Protein AF-A0A851GAT1-F1 (afdb_monomer_lite)

Foldseek 3Di:
DLVCVVVPDPNDDDDPVRSVVVVVVCVVPVPPPVDPAALCPQDPVGHQLAHPVLQVLLCVLQVDNQVDCVVPPHQADLVCLLPRNSLVPGDDPSSVSNSVRSPSRSVSPVVADTPPDPPHDGARPVVLVVVVVVVVVVVVVVVVVVCVVDVDDDDDAQFDFDKAWHDWDPQAFFKIKTKMFRQTGRPQFWKWKKKAKDLDDPPPDRVSGPDMDTPGTHGGTMDIDIDGGHHGFGKMKMWMKIADPSGIDIHPDIDIDHHHHPDPPVPQQAGQVVCCVQPVGNVGFGQQPQQCPLPHHPVQCRLQVFRSNDSVRDWDWDDWADPDQFKIKTKIAHDAQKFKWKWKDQPVPDIDTQDGGHHTDPRMDMDMGGGHNPTDMDMDIGIGRNND

Structure (mmCIF, N/CA/C/O backbone):
data_AF-A0A851GAT1-F1
#
_entry.id   AF-A0A851GAT1-F1
#
loop_
_atom_site.group_PDB
_atom_site.id
_atom_site.type_symbol
_atom_site.label_atom_id
_atom_site.label_alt_id
_atom_site.label_comp_id
_atom_site.label_asym_id
_atom_site.label_entity_id
_atom_site.label_seq_id
_atom_site.pdbx_PDB_ins_code
_atom_site.Cartn_x
_atom_site.Cartn_y
_atom_site.Cartn_z
_atom_site.occupancy
_atom_site.B_iso_or_equiv
_atom_site.auth_seq_id
_atom_site.auth_comp_id
_atom_site.auth_asym_id
_atom_site.auth_atom_id
_atom_site.pdbx_PDB_model_num
ATOM 1 N N . MET A 1 1 ? 20.318 -35.990 4.570 1.00 67.19 1 MET A N 1
ATOM 2 C CA . MET A 1 1 ? 20.161 -37.333 3.959 1.00 67.19 1 MET A CA 1
ATOM 3 C C . MET A 1 1 ? 21.455 -37.815 3.309 1.00 67.19 1 MET A C 1
ATOM 5 O O . MET A 1 1 ? 22.002 -38.796 3.788 1.00 67.19 1 MET A O 1
ATOM 9 N N . ILE A 1 2 ? 21.975 -37.143 2.272 1.00 73.12 2 ILE A N 1
ATOM 10 C CA . ILE A 1 2 ? 23.210 -37.570 1.581 1.00 73.12 2 ILE A CA 1
ATOM 11 C C . ILE A 1 2 ? 24.423 -37.645 2.524 1.00 73.12 2 ILE A C 1
ATOM 13 O O . ILE A 1 2 ? 25.146 -38.639 2.511 1.00 73.12 2 ILE A O 1
ATOM 17 N N . GLU A 1 3 ? 24.606 -36.652 3.398 1.00 74.25 3 GLU A N 1
ATOM 18 C CA . GLU A 1 3 ? 25.649 -36.695 4.436 1.00 74.25 3 GLU A CA 1
ATOM 19 C C . GLU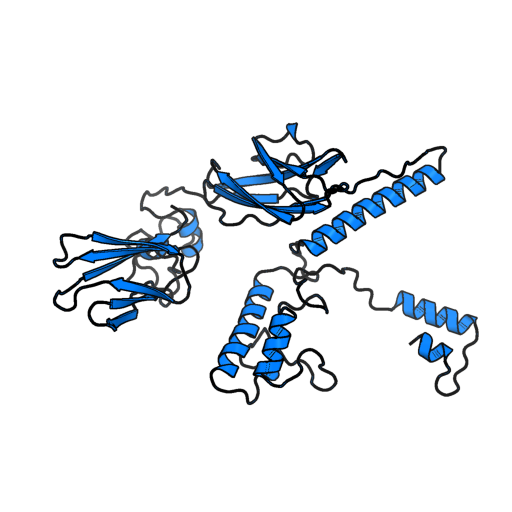 A 1 3 ? 25.485 -37.885 5.389 1.00 74.25 3 GLU A C 1
ATOM 21 O O . GLU A 1 3 ? 26.458 -38.573 5.673 1.00 74.25 3 GLU A O 1
ATOM 26 N N . THR A 1 4 ? 24.253 -38.187 5.807 1.00 76.12 4 THR A N 1
ATOM 27 C CA . THR A 1 4 ? 23.926 -39.314 6.698 1.00 76.12 4 THR A CA 1
ATOM 28 C C . THR A 1 4 ? 24.268 -40.672 6.076 1.00 76.12 4 THR A C 1
ATOM 30 O O . THR A 1 4 ? 24.696 -41.593 6.764 1.00 76.12 4 THR A O 1
ATOM 33 N N . ILE A 1 5 ? 24.095 -40.802 4.760 1.00 76.31 5 ILE A N 1
ATOM 34 C CA . ILE A 1 5 ? 24.438 -42.019 4.014 1.00 76.31 5 ILE A CA 1
ATOM 35 C C . ILE A 1 5 ? 25.959 -42.135 3.860 1.00 76.31 5 ILE A C 1
ATOM 37 O O . ILE A 1 5 ? 26.510 -43.219 4.043 1.00 76.31 5 ILE A O 1
ATOM 41 N N . ARG A 1 6 ? 26.655 -41.018 3.600 1.00 79.00 6 ARG A N 1
ATOM 42 C CA . ARG A 1 6 ? 28.127 -40.971 3.544 1.00 79.00 6 ARG A CA 1
ATOM 43 C C . ARG A 1 6 ? 28.783 -41.263 4.893 1.00 79.00 6 ARG A C 1
ATOM 45 O O . ARG A 1 6 ? 29.840 -41.884 4.917 1.00 79.00 6 ARG A O 1
ATOM 52 N N . SER A 1 7 ? 28.159 -40.863 6.001 1.00 82.25 7 SER A N 1
ATOM 53 C CA . SER A 1 7 ? 28.640 -41.160 7.357 1.00 82.25 7 SER A CA 1
ATOM 54 C C . SER A 1 7 ? 28.378 -42.604 7.807 1.00 82.25 7 SER A C 1
ATOM 56 O O . SER A 1 7 ? 28.789 -42.976 8.903 1.00 82.25 7 SER A O 1
ATOM 58 N N . GLY A 1 8 ? 27.707 -43.415 6.981 1.00 79.69 8 GLY A N 1
ATOM 59 C CA . GLY A 1 8 ? 27.269 -44.765 7.320 1.00 79.69 8 GLY A CA 1
ATOM 60 C C . GLY A 1 8 ? 25.953 -44.761 8.102 1.00 79.69 8 GLY A C 1
ATOM 61 O O . GLY A 1 8 ? 25.810 -44.084 9.118 1.00 79.69 8 GLY A O 1
ATOM 62 N N . HIS A 1 9 ? 24.975 -45.540 7.634 1.00 77.69 9 HIS A N 1
ATOM 63 C CA . HIS A 1 9 ? 23.645 -45.621 8.241 1.00 77.69 9 HIS A CA 1
ATOM 64 C C . HIS A 1 9 ? 23.186 -47.083 8.328 1.00 77.69 9 HIS A C 1
ATOM 66 O O . HIS A 1 9 ? 23.052 -47.755 7.310 1.00 77.69 9 HIS A O 1
ATOM 72 N N . HIS A 1 10 ? 22.993 -47.593 9.552 1.00 80.75 10 HIS A N 1
ATOM 73 C CA . HIS A 1 10 ? 22.506 -48.954 9.848 1.00 80.75 10 HIS A CA 1
ATOM 74 C C . HIS A 1 10 ? 23.193 -50.102 9.078 1.00 80.75 10 HIS A C 1
ATOM 76 O O . HIS A 1 10 ? 22.552 -51.077 8.701 1.00 80.75 10 HIS A O 1
ATOM 82 N N . GLY A 1 11 ? 24.506 -50.003 8.846 1.00 79.81 11 GLY A N 1
ATOM 83 C CA . GLY A 1 11 ? 25.272 -51.051 8.158 1.00 79.81 11 GLY A CA 1
ATOM 84 C C . GLY A 1 11 ? 24.986 -51.170 6.656 1.00 79.81 11 GLY A C 1
ATOM 85 O O . GLY A 1 11 ? 25.459 -52.110 6.023 1.00 79.81 11 GLY A O 1
ATOM 86 N N . VAL A 1 12 ? 24.243 -50.225 6.075 1.00 76.31 12 VAL A N 1
ATOM 87 C CA . VAL A 1 12 ? 24.024 -50.143 4.630 1.00 76.31 12 VAL A CA 1
ATOM 88 C C . VAL A 1 12 ? 25.250 -49.503 3.980 1.00 76.31 12 VAL A C 1
ATOM 90 O O . VAL A 1 12 ? 25.659 -48.403 4.352 1.00 76.31 12 VAL A O 1
ATOM 93 N N . SER A 1 13 ? 25.829 -50.191 2.997 1.00 79.06 13 SER A N 1
ATOM 94 C CA . SER A 1 13 ? 26.918 -49.690 2.157 1.00 79.06 13 SER A CA 1
ATOM 95 C C . SER A 1 13 ? 26.453 -49.702 0.705 1.00 79.06 13 SER A C 1
ATOM 97 O O . SER A 1 13 ? 26.044 -50.744 0.195 1.00 79.06 13 SER A O 1
ATOM 99 N N . LEU A 1 14 ? 26.460 -48.536 0.061 1.00 82.12 14 LEU A N 1
ATOM 100 C CA . LEU A 1 14 ? 26.075 -48.393 -1.341 1.00 82.12 14 LEU A CA 1
ATOM 101 C C . LEU A 1 14 ? 27.319 -48.468 -2.225 1.00 82.12 14 LEU A C 1
ATOM 103 O O . LEU A 1 14 ? 28.355 -47.883 -1.901 1.00 82.12 14 LEU A O 1
ATOM 107 N N . SER A 1 15 ? 27.205 -49.151 -3.364 1.00 87.06 15 SER A N 1
ATOM 108 C CA . SER A 1 15 ? 28.202 -49.036 -4.428 1.00 87.06 15 SER A CA 1
ATOM 109 C C . SER A 1 15 ? 28.212 -47.606 -4.989 1.00 87.06 15 SER A C 1
ATOM 111 O O . SER A 1 15 ? 27.215 -46.888 -4.876 1.00 87.06 15 SER A O 1
ATOM 113 N N . GLY A 1 16 ? 29.309 -47.184 -5.631 1.00 84.62 16 GLY A N 1
ATOM 114 C CA . GLY A 1 16 ? 29.390 -45.850 -6.248 1.00 84.62 16 GLY A CA 1
ATOM 115 C C . GLY A 1 16 ? 28.238 -45.575 -7.223 1.00 84.62 16 GLY A C 1
ATOM 116 O O . GLY A 1 16 ? 27.625 -44.514 -7.166 1.00 84.62 16 GLY A O 1
ATOM 117 N N . SER A 1 17 ? 27.857 -46.572 -8.029 1.00 88.62 17 SER A N 1
ATOM 118 C CA . SER A 1 17 ? 26.732 -46.462 -8.964 1.00 88.62 17 SER A CA 1
ATOM 119 C C . SER A 1 17 ? 25.364 -46.389 -8.285 1.00 88.62 17 SER A C 1
ATOM 121 O O . SER A 1 17 ? 24.468 -45.719 -8.789 1.00 88.62 17 SER A O 1
ATOM 123 N N . ASP A 1 18 ? 25.168 -47.072 -7.154 1.00 87.06 18 ASP A N 1
ATOM 124 C CA . ASP A 1 18 ? 23.885 -47.018 -6.438 1.00 87.06 18 ASP A CA 1
ATOM 125 C C . ASP A 1 18 ? 23.735 -45.707 -5.673 1.00 87.06 18 ASP A C 1
ATOM 127 O O . ASP A 1 18 ? 22.636 -45.163 -5.582 1.00 87.06 18 ASP A O 1
ATOM 131 N N . PHE A 1 19 ? 24.850 -45.164 -5.183 1.00 85.69 19 PHE A N 1
ATOM 132 C CA . PHE A 1 19 ? 24.885 -43.829 -4.610 1.00 85.69 19 PHE A CA 1
ATOM 133 C C . PHE A 1 19 ? 24.569 -42.760 -5.662 1.00 85.69 19 PHE A C 1
ATOM 135 O O . PHE A 1 19 ? 23.744 -41.891 -5.394 1.00 85.69 19 PHE A O 1
ATOM 142 N N . GLU A 1 20 ? 25.158 -42.839 -6.860 1.00 86.38 20 GLU A N 1
ATOM 143 C CA . GLU A 1 20 ? 24.827 -41.927 -7.964 1.00 86.38 20 GLU A CA 1
ATOM 144 C C . GLU A 1 20 ? 23.354 -42.030 -8.361 1.00 86.38 20 GLU A C 1
ATOM 146 O O . GLU A 1 20 ? 22.682 -41.010 -8.450 1.00 86.38 20 GLU A O 1
ATOM 151 N N . ARG A 1 21 ? 22.807 -43.245 -8.500 1.00 87.00 21 ARG A N 1
ATOM 152 C CA . ARG A 1 21 ? 21.373 -43.436 -8.775 1.00 87.00 21 ARG A CA 1
ATOM 153 C C . ARG A 1 21 ? 20.487 -42.825 -7.701 1.00 87.00 21 ARG A C 1
ATOM 155 O O . ARG A 1 21 ? 19.480 -42.210 -8.036 1.00 87.00 21 ARG A O 1
ATOM 162 N N . LEU A 1 22 ? 20.840 -42.995 -6.429 1.00 83.62 22 LEU A N 1
ATOM 163 C CA . LEU A 1 22 ? 20.090 -42.409 -5.325 1.00 83.62 22 LEU A CA 1
ATOM 164 C C . LEU A 1 22 ? 20.186 -40.881 -5.341 1.00 83.62 22 LEU A C 1
ATOM 166 O O . LEU A 1 22 ? 19.170 -40.222 -5.161 1.00 83.62 22 LEU A O 1
ATOM 170 N N . ALA A 1 23 ? 21.374 -40.323 -5.580 1.00 80.25 23 ALA A N 1
ATOM 171 C CA . ALA A 1 23 ? 21.573 -38.883 -5.697 1.00 80.25 23 ALA A CA 1
ATOM 172 C C . ALA A 1 23 ? 20.762 -38.308 -6.866 1.00 80.25 23 ALA A C 1
ATOM 174 O O . ALA A 1 23 ? 20.000 -37.374 -6.663 1.00 80.25 23 ALA A O 1
ATOM 175 N N . THR A 1 24 ? 20.816 -38.931 -8.045 1.00 83.06 24 THR A N 1
ATOM 176 C CA . THR A 1 24 ? 20.007 -38.536 -9.206 1.00 83.06 24 THR A CA 1
ATOM 177 C C . THR A 1 24 ? 18.513 -38.674 -8.935 1.00 83.06 24 THR A C 1
ATOM 179 O O . THR A 1 24 ? 17.737 -37.806 -9.316 1.00 83.06 24 THR A O 1
ATOM 182 N N . TRP A 1 25 ? 18.083 -39.746 -8.267 1.00 83.81 25 TRP A N 1
ATOM 183 C CA . TRP A 1 25 ? 16.684 -39.909 -7.883 1.00 83.81 25 TRP A CA 1
ATOM 184 C C . TRP A 1 25 ? 16.245 -38.807 -6.915 1.00 83.81 25 TRP A C 1
ATOM 186 O O . TRP A 1 25 ? 15.166 -38.251 -7.097 1.00 83.81 25 TRP A O 1
ATOM 196 N N . VAL A 1 26 ? 17.083 -38.451 -5.936 1.00 79.38 26 VAL A N 1
ATOM 197 C CA . VAL A 1 26 ? 16.832 -37.323 -5.032 1.00 79.38 26 VAL A CA 1
ATOM 198 C C . VAL A 1 26 ? 16.795 -36.011 -5.808 1.00 79.38 26 VAL A C 1
ATOM 200 O O . VAL A 1 26 ? 15.853 -35.268 -5.611 1.00 79.38 26 VAL A O 1
ATOM 203 N N . ASP A 1 27 ? 17.721 -35.733 -6.721 1.00 75.06 27 ASP A N 1
ATOM 204 C CA . ASP A 1 27 ? 17.716 -34.488 -7.503 1.00 75.06 27 ASP A CA 1
ATOM 205 C C . ASP A 1 27 ? 16.472 -34.367 -8.397 1.00 75.06 27 ASP A C 1
ATOM 207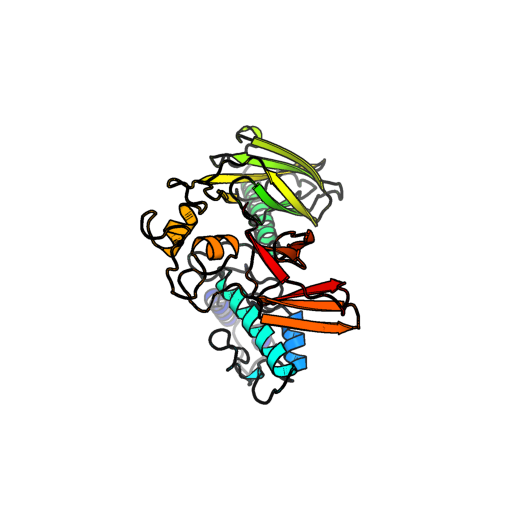 O O . ASP A 1 27 ? 15.905 -33.286 -8.535 1.00 75.06 27 ASP A O 1
ATOM 211 N N . LEU A 1 28 ? 16.012 -35.483 -8.973 1.00 77.62 28 LEU A N 1
ATOM 212 C CA . LEU A 1 28 ? 14.815 -35.526 -9.818 1.00 77.62 28 LEU A CA 1
ATOM 213 C C . LEU A 1 28 ? 13.503 -35.435 -9.029 1.00 77.62 28 LEU A C 1
ATOM 215 O O . LEU A 1 28 ? 12.503 -34.983 -9.579 1.00 77.62 28 LEU A O 1
ATOM 219 N N . ASN A 1 29 ? 13.482 -35.914 -7.783 1.00 74.50 29 ASN A N 1
ATOM 220 C CA . ASN A 1 29 ? 12.260 -36.025 -6.975 1.00 74.50 29 ASN A CA 1
ATOM 221 C C . ASN A 1 29 ? 12.253 -35.103 -5.752 1.00 74.50 29 ASN A C 1
ATOM 223 O O . ASN A 1 29 ? 11.256 -35.060 -5.028 1.00 74.50 29 ASN A O 1
ATOM 227 N N . ALA A 1 30 ? 13.340 -34.377 -5.492 1.00 65.44 30 ALA A N 1
ATOM 228 C CA . ALA A 1 30 ? 13.366 -33.338 -4.484 1.00 65.44 30 ALA A CA 1
ATOM 229 C C . ALA A 1 30 ? 12.256 -32.343 -4.839 1.00 65.44 30 ALA A C 1
ATOM 231 O O . ALA A 1 30 ? 12.191 -31.909 -5.992 1.00 65.44 30 ALA A O 1
ATOM 232 N N . PRO A 1 31 ? 11.376 -31.985 -3.887 1.00 54.94 31 PRO A N 1
ATOM 233 C CA . PRO A 1 31 ? 10.377 -30.956 -4.113 1.00 54.94 31 PRO A CA 1
ATOM 234 C C . PRO A 1 31 ? 11.097 -29.659 -4.488 1.00 54.94 31 PRO A C 1
ATOM 236 O O . PRO A 1 31 ? 11.647 -28.959 -3.638 1.00 54.94 31 PRO A O 1
ATOM 239 N N . TYR A 1 32 ? 11.151 -29.371 -5.784 1.00 48.81 32 TYR A N 1
ATOM 240 C CA . TYR A 1 32 ? 11.710 -28.135 -6.290 1.00 48.81 32 TYR A CA 1
ATOM 241 C C . TYR A 1 32 ? 10.615 -27.081 -6.195 1.00 48.81 32 TYR A C 1
ATOM 243 O O . TYR A 1 32 ? 9.708 -27.021 -7.027 1.00 48.81 32 TYR A O 1
ATOM 251 N N . TYR A 1 33 ? 10.672 -26.254 -5.154 1.00 50.41 33 TYR A N 1
ATOM 252 C CA . TYR A 1 33 ? 9.858 -25.047 -5.097 1.00 50.41 33 TYR A CA 1
ATOM 253 C C . TYR A 1 33 ? 10.422 -24.063 -6.122 1.00 50.41 33 TYR A C 1
ATOM 255 O O . TYR A 1 33 ? 11.339 -23.304 -5.829 1.00 50.41 33 TYR A O 1
ATOM 263 N N . GLY A 1 34 ? 9.892 -24.093 -7.346 1.00 58.03 34 GLY A N 1
ATOM 264 C CA . GLY A 1 34 ? 10.397 -23.289 -8.464 1.00 58.03 34 GLY A CA 1
ATOM 265 C C . GLY A 1 34 ? 10.226 -21.775 -8.318 1.00 58.03 34 GLY A C 1
ATOM 266 O O . GLY A 1 34 ? 10.607 -21.037 -9.220 1.00 58.03 34 GLY A O 1
ATOM 267 N N . ARG A 1 35 ? 9.659 -21.300 -7.204 1.00 62.44 35 ARG A N 1
ATOM 268 C CA . ARG A 1 35 ? 9.521 -19.878 -6.889 1.00 62.44 35 ARG A CA 1
ATOM 269 C C . ARG A 1 35 ? 10.045 -19.613 -5.488 1.00 62.44 35 ARG A C 1
ATOM 271 O O . ARG A 1 35 ? 9.491 -20.117 -4.514 1.00 62.44 35 ARG A O 1
ATOM 278 N N . TYR A 1 36 ? 11.094 -18.803 -5.404 1.00 68.25 36 TYR A N 1
ATOM 279 C CA . TYR A 1 36 ? 11.662 -18.316 -4.143 1.00 68.25 36 TYR A CA 1
ATOM 280 C C . TYR A 1 36 ? 11.062 -16.973 -3.708 1.00 68.25 36 TYR A C 1
ATOM 282 O O . TYR A 1 36 ? 11.342 -16.515 -2.607 1.00 68.25 36 TYR A O 1
ATOM 290 N N . THR A 1 37 ? 10.222 -16.374 -4.556 1.00 72.25 37 THR A N 1
ATOM 291 C CA . THR A 1 37 ? 9.575 -15.085 -4.320 1.00 72.25 37 THR A CA 1
ATOM 292 C C . THR A 1 37 ? 8.395 -15.217 -3.353 1.00 72.25 37 THR A C 1
ATOM 294 O O . THR A 1 37 ? 7.614 -16.182 -3.401 1.00 72.25 37 THR A O 1
ATOM 297 N N . SER A 1 38 ? 8.252 -14.228 -2.484 1.00 79.56 38 SER A N 1
ATOM 298 C CA . SER A 1 38 ? 7.225 -14.109 -1.462 1.00 79.56 38 SER A CA 1
ATOM 299 C C . SER A 1 38 ? 6.900 -12.636 -1.240 1.00 79.56 38 SER A C 1
ATOM 301 O O . SER A 1 38 ? 7.768 -11.849 -0.880 1.00 79.56 38 SER A O 1
ATOM 303 N N . ASN A 1 39 ? 5.618 -12.282 -1.306 1.00 81.38 39 ASN A N 1
ATOM 304 C CA . ASN A 1 39 ? 5.169 -10.946 -0.910 1.00 81.38 39 ASN A CA 1
ATOM 305 C C . ASN A 1 39 ? 5.198 -10.713 0.615 1.00 81.38 39 ASN A C 1
ATOM 307 O O . ASN A 1 39 ? 4.845 -9.642 1.096 1.00 81.38 39 ASN A O 1
ATOM 311 N N . PHE A 1 40 ? 5.686 -11.696 1.379 1.00 85.06 40 PHE A N 1
ATOM 312 C CA . PHE A 1 40 ? 5.956 -11.584 2.810 1.00 85.06 40 PHE A CA 1
ATOM 313 C C . PHE A 1 40 ? 7.455 -11.786 3.099 1.00 85.06 40 PHE A C 1
ATOM 315 O O . PHE A 1 40 ? 7.868 -12.904 3.433 1.00 85.06 40 PHE A O 1
ATOM 322 N N . PRO A 1 41 ? 8.295 -10.750 2.914 1.00 78.69 41 PRO A N 1
ATOM 323 C CA . PRO A 1 41 ? 9.743 -10.854 3.101 1.00 78.69 41 PRO A CA 1
ATOM 324 C C . PRO A 1 41 ? 10.185 -10.687 4.561 1.00 78.69 41 PRO A C 1
ATOM 326 O O . PRO A 1 41 ? 11.298 -11.067 4.905 1.00 78.69 41 PRO A O 1
ATOM 329 N N . GLY A 1 42 ? 9.330 -10.133 5.428 1.00 80.81 42 GLY A N 1
ATOM 330 C CA . GLY A 1 42 ? 9.655 -9.814 6.826 1.00 80.81 42 GLY A CA 1
ATOM 331 C C . GLY A 1 42 ? 9.751 -11.018 7.771 1.00 80.81 42 GLY A C 1
ATOM 332 O O . GLY A 1 42 ? 9.741 -10.832 8.987 1.00 80.81 42 GLY A O 1
ATOM 333 N N . ASN A 1 43 ? 9.788 -12.235 7.227 1.00 81.69 43 ASN A N 1
ATOM 334 C CA . ASN A 1 43 ? 9.886 -13.482 7.970 1.00 81.69 43 ASN A CA 1
ATOM 335 C C . ASN A 1 43 ? 11.054 -14.326 7.443 1.00 81.69 43 ASN A C 1
ATOM 337 O O . ASN A 1 43 ? 11.109 -14.613 6.247 1.00 81.69 43 ASN A O 1
ATOM 341 N N . GLU A 1 44 ? 11.925 -14.795 8.336 1.00 69.44 44 GLU A N 1
ATOM 342 C CA . GLU A 1 44 ? 13.087 -15.652 8.056 1.00 69.44 44 GLU A CA 1
ATOM 343 C C . GLU A 1 44 ? 12.756 -16.911 7.238 1.00 69.44 44 GLU A C 1
ATOM 345 O O . GLU A 1 44 ? 13.563 -17.354 6.421 1.00 69.44 44 GLU A O 1
ATOM 350 N N . SER A 1 45 ? 11.569 -17.489 7.429 1.00 66.25 45 SER A N 1
ATOM 351 C CA . SER A 1 45 ? 11.126 -18.690 6.705 1.00 66.25 45 SER A CA 1
ATOM 352 C C . SER A 1 45 ? 10.624 -18.376 5.291 1.00 66.25 45 SER A C 1
ATOM 354 O O . SER A 1 45 ? 10.505 -19.285 4.467 1.00 66.25 45 SER A O 1
ATOM 356 N N . GLY A 1 46 ? 10.321 -17.100 5.018 1.00 65.75 46 GLY A N 1
ATOM 357 C CA . GLY A 1 46 ? 9.579 -16.639 3.851 1.00 65.75 46 GLY A CA 1
ATOM 358 C C . GLY A 1 46 ? 8.142 -17.172 3.847 1.00 65.75 46 GLY A C 1
ATOM 359 O O . GLY A 1 46 ? 7.881 -18.298 4.257 1.00 65.75 46 GLY A O 1
ATOM 360 N N . ARG A 1 47 ? 7.188 -16.388 3.332 1.00 76.06 47 ARG A N 1
ATOM 361 C CA . ARG A 1 47 ? 5.769 -16.768 3.101 1.00 76.06 47 ARG A CA 1
ATOM 362 C C . ARG A 1 47 ? 4.814 -16.683 4.296 1.00 76.06 47 ARG A C 1
ATOM 364 O O . ARG A 1 47 ? 3.634 -16.970 4.123 1.00 76.06 47 ARG A O 1
ATOM 371 N N . SER A 1 48 ? 5.273 -16.280 5.476 1.00 86.56 48 SER A N 1
ATOM 372 C CA . SER A 1 48 ? 4.373 -15.984 6.599 1.00 86.56 48 SER A CA 1
ATOM 373 C C . SER A 1 48 ? 3.937 -14.518 6.554 1.00 86.56 48 SER A C 1
ATOM 375 O O . SER A 1 48 ? 4.818 -13.661 6.519 1.00 86.56 48 SER A O 1
ATOM 377 N N . PRO A 1 49 ? 2.631 -14.203 6.648 1.00 89.50 49 PRO A N 1
ATOM 378 C CA . PRO A 1 49 ? 2.152 -12.821 6.700 1.00 89.50 49 PRO A CA 1
ATOM 379 C C . PRO A 1 49 ? 2.489 -12.112 8.024 1.00 89.50 49 PRO A C 1
ATOM 381 O O . PRO A 1 49 ? 2.350 -10.894 8.124 1.00 89.50 49 PRO A O 1
ATOM 384 N N . LEU A 1 50 ? 2.947 -12.860 9.035 1.00 91.56 50 LEU A N 1
ATOM 385 C CA . LEU A 1 50 ? 3.508 -12.325 10.276 1.00 91.56 50 LEU A CA 1
ATOM 386 C C . LEU A 1 50 ? 5.025 -12.171 10.161 1.00 91.56 50 LEU A C 1
ATOM 388 O O . LEU A 1 50 ? 5.727 -13.122 9.787 1.00 91.56 50 LEU A O 1
ATOM 392 N N . THR A 1 51 ? 5.516 -10.998 10.548 1.00 91.81 51 THR A N 1
ATOM 393 C CA . THR A 1 51 ? 6.945 -10.677 10.625 1.00 91.81 51 THR A CA 1
ATOM 394 C C . THR A 1 51 ? 7.630 -11.409 11.778 1.00 91.81 51 THR A C 1
ATOM 396 O O . THR A 1 51 ? 6.988 -11.880 12.721 1.00 91.81 51 THR A O 1
ATOM 399 N N . ASP A 1 52 ? 8.961 -11.478 11.756 1.00 89.81 52 ASP A N 1
ATOM 400 C CA . ASP A 1 52 ? 9.719 -12.081 12.855 1.00 89.81 52 ASP A CA 1
ATOM 401 C C . ASP A 1 52 ? 9.531 -11.376 14.195 1.00 89.81 52 ASP A C 1
ATOM 403 O O . ASP A 1 52 ? 9.522 -12.052 15.229 1.00 89.81 52 ASP A O 1
ATOM 407 N N . GLY A 1 53 ? 9.373 -10.050 14.172 1.00 93.25 53 GLY A N 1
ATOM 408 C CA . GLY A 1 53 ? 9.074 -9.248 15.355 1.00 93.25 53 GLY A CA 1
ATOM 409 C C . GLY A 1 53 ? 7.717 -9.614 15.943 1.00 93.25 53 GLY A C 1
ATOM 410 O O . GLY A 1 53 ? 7.623 -9.910 17.130 1.00 93.25 53 GLY A O 1
ATOM 411 N N . GLU A 1 54 ? 6.687 -9.703 15.105 1.00 94.88 54 GLU A N 1
ATOM 412 C CA . GLU A 1 54 ? 5.338 -10.086 15.535 1.00 94.88 54 GLU A CA 1
ATOM 413 C C . GLU A 1 54 ? 5.273 -11.521 16.040 1.00 94.88 54 GLU A C 1
ATOM 415 O O . GLU A 1 54 ? 4.627 -11.780 17.050 1.00 94.88 54 GLU A O 1
ATOM 420 N N . LEU A 1 55 ? 5.980 -12.453 15.396 1.00 92.94 55 LEU A N 1
ATOM 421 C CA . LEU A 1 55 ? 6.095 -13.817 15.902 1.00 92.94 55 LEU A CA 1
ATOM 422 C C . LEU A 1 55 ? 6.778 -13.846 17.272 1.00 92.94 55 LEU A C 1
ATOM 424 O O . LEU A 1 55 ? 6.322 -14.568 18.151 1.00 92.94 55 LEU A O 1
ATOM 428 N N . ASN A 1 56 ? 7.837 -13.061 17.487 1.00 93.62 56 ASN A N 1
ATOM 429 C CA . ASN A 1 56 ? 8.485 -12.969 18.799 1.00 93.62 56 ASN A CA 1
ATOM 430 C C . ASN A 1 56 ? 7.536 -12.384 19.856 1.00 93.62 56 ASN A C 1
ATOM 432 O O . ASN A 1 56 ? 7.465 -12.908 20.970 1.00 93.62 56 ASN A O 1
ATOM 436 N N . THR A 1 57 ? 6.764 -11.353 19.503 1.00 95.81 57 THR A N 1
ATOM 437 C CA . THR A 1 57 ? 5.720 -10.801 20.373 1.00 95.81 57 THR A CA 1
ATOM 438 C C . THR A 1 57 ? 4.667 -11.859 20.689 1.00 95.81 57 THR A C 1
ATOM 440 O O . THR A 1 57 ? 4.356 -12.078 21.858 1.00 95.81 57 THR A O 1
ATOM 443 N N . LEU A 1 58 ? 4.195 -12.608 19.692 1.00 95.12 58 LEU A N 1
ATOM 444 C CA . LEU A 1 58 ? 3.223 -13.682 19.882 1.00 95.12 58 LEU A CA 1
ATOM 445 C C . LEU A 1 58 ? 3.757 -14.775 20.821 1.00 95.12 58 LEU A C 1
ATOM 447 O O . LEU A 1 58 ? 3.024 -15.240 21.691 1.00 95.12 58 LEU A O 1
ATOM 451 N N . ILE A 1 59 ? 5.043 -15.134 20.718 1.00 94.69 59 ILE A N 1
ATOM 452 C CA . ILE A 1 59 ? 5.705 -16.055 21.660 1.00 94.69 59 ILE A CA 1
ATOM 453 C C . ILE A 1 59 ? 5.691 -15.480 23.081 1.00 94.69 59 ILE A C 1
ATOM 455 O O . ILE A 1 59 ? 5.386 -16.207 24.023 1.00 94.69 59 ILE A O 1
ATOM 459 N N . SER A 1 60 ? 5.999 -14.192 23.253 1.00 96.44 60 SER A N 1
ATOM 460 C CA . SER A 1 60 ? 6.015 -13.559 24.580 1.00 96.44 60 SER A CA 1
ATOM 461 C C . SER A 1 60 ? 4.633 -13.477 25.235 1.00 96.44 60 SER A C 1
ATOM 463 O O . SER A 1 60 ? 4.532 -13.669 26.444 1.00 96.44 60 SER A O 1
ATOM 465 N N . LEU A 1 61 ? 3.579 -13.250 24.445 1.00 96.69 61 LEU A N 1
ATOM 466 C CA . LEU A 1 61 ? 2.202 -13.133 24.932 1.00 96.69 61 LEU A CA 1
ATOM 467 C C . LEU A 1 61 ? 1.584 -14.497 25.260 1.00 96.69 61 LEU A C 1
ATOM 469 O O . LEU A 1 61 ? 0.860 -14.634 26.241 1.00 96.69 61 LEU A O 1
ATOM 473 N N . THR A 1 62 ? 1.871 -15.509 24.439 1.00 94.88 62 THR A N 1
ATOM 474 C CA . THR A 1 62 ? 1.248 -16.838 24.551 1.00 94.88 62 THR A CA 1
ATOM 475 C C . THR A 1 62 ? 2.071 -17.836 25.361 1.00 94.88 62 THR A C 1
ATOM 477 O O . THR A 1 62 ? 1.547 -18.843 25.830 1.00 94.88 62 THR A O 1
ATOM 480 N N . GLY A 1 63 ? 3.381 -17.610 25.493 1.00 92.50 63 GLY A N 1
ATOM 481 C CA . GLY A 1 63 ? 4.328 -18.595 26.022 1.00 92.50 63 GLY A CA 1
ATOM 482 C C . GLY A 1 63 ? 4.562 -19.796 25.094 1.00 92.50 63 GLY A C 1
ATOM 483 O O . GLY A 1 63 ? 5.330 -20.697 25.437 1.00 92.50 63 GLY A O 1
ATOM 484 N N . VAL A 1 64 ? 3.933 -19.825 23.914 1.00 90.62 64 VAL A N 1
ATOM 485 C CA . VAL A 1 64 ? 4.047 -20.910 22.937 1.00 90.62 64 VAL A CA 1
ATOM 486 C C . VAL A 1 64 ? 5.083 -20.537 21.887 1.00 90.62 64 VAL A C 1
ATOM 488 O O . VAL A 1 64 ? 4.993 -19.497 21.240 1.00 90.62 64 VAL A O 1
ATOM 491 N N . ASN A 1 65 ? 6.067 -21.411 21.665 1.00 88.94 65 ASN A N 1
ATOM 492 C CA . ASN A 1 65 ? 7.070 -21.196 20.625 1.00 88.94 65 ASN A CA 1
ATOM 493 C C . ASN A 1 65 ? 6.492 -21.487 19.230 1.00 88.94 65 ASN A C 1
ATOM 495 O O . ASN A 1 65 ? 6.681 -22.569 18.675 1.00 88.94 65 ASN A O 1
ATOM 499 N N . VAL A 1 66 ? 5.812 -20.498 18.649 1.00 86.56 66 VAL A N 1
ATOM 500 C CA . VAL A 1 66 ? 5.196 -20.605 17.316 1.00 86.56 66 VAL A CA 1
ATOM 501 C C . VAL A 1 66 ? 6.214 -20.712 16.169 1.00 86.56 66 VAL A C 1
ATOM 503 O O . VAL A 1 66 ? 5.842 -21.121 15.075 1.00 86.56 66 VAL A O 1
ATOM 506 N N . LYS A 1 67 ? 7.501 -20.406 16.407 1.00 83.25 67 LYS A N 1
ATOM 507 C CA . LYS A 1 67 ? 8.587 -20.568 15.420 1.00 83.25 67 LYS A CA 1
ATOM 508 C C . LYS A 1 67 ? 9.136 -21.997 15.364 1.00 83.25 67 LYS A C 1
ATOM 510 O O . LYS A 1 67 ? 9.647 -22.423 14.334 1.00 83.25 67 LYS A O 1
ATOM 515 N N . ASN A 1 68 ? 9.043 -22.755 16.458 1.00 77.50 68 ASN A N 1
ATOM 516 C CA . ASN A 1 68 ? 9.559 -24.120 16.548 1.00 77.50 68 ASN A CA 1
ATOM 517 C C . ASN A 1 68 ? 8.444 -25.105 16.911 1.00 77.50 68 ASN A C 1
ATOM 519 O O . ASN A 1 68 ? 8.289 -25.526 18.055 1.00 77.50 68 ASN A O 1
ATOM 523 N N . ILE A 1 69 ? 7.698 -25.512 15.888 1.00 67.25 69 ILE A N 1
ATOM 524 C CA . ILE A 1 69 ? 6.499 -26.353 15.996 1.00 67.25 69 ILE A CA 1
ATOM 525 C C . ILE A 1 69 ? 6.777 -27.860 16.144 1.00 67.25 69 ILE A C 1
ATOM 527 O O . ILE A 1 69 ? 5.870 -28.672 15.943 1.00 67.25 69 ILE A O 1
ATOM 531 N N . LYS A 1 70 ? 8.010 -28.286 16.462 1.00 72.12 70 LYS A N 1
ATOM 532 C CA . LYS A 1 70 ? 8.345 -29.720 16.565 1.00 72.12 70 LYS A CA 1
ATOM 533 C C . LYS A 1 70 ? 7.426 -30.430 17.566 1.00 72.12 70 LYS A C 1
ATOM 535 O O . LYS A 1 70 ? 7.565 -30.267 18.772 1.00 72.12 70 LYS A O 1
ATOM 540 N N . GLY A 1 71 ? 6.517 -31.254 17.042 1.00 66.94 71 GLY A N 1
ATOM 541 C CA . GLY A 1 71 ? 5.555 -32.031 17.831 1.00 66.94 71 GLY A CA 1
ATOM 542 C C . GLY A 1 71 ? 4.332 -31.253 18.333 1.00 66.94 71 GLY A C 1
ATOM 543 O O . GLY A 1 71 ? 3.513 -31.848 19.024 1.00 66.94 71 GLY A O 1
ATOM 544 N N . LEU A 1 72 ? 4.191 -29.969 17.987 1.00 68.69 72 LEU A N 1
ATOM 545 C CA . LEU A 1 72 ? 3.089 -29.107 18.437 1.00 68.69 72 LEU A CA 1
ATOM 546 C C . LEU A 1 72 ? 2.006 -28.896 17.367 1.00 68.69 72 LEU A C 1
ATOM 548 O O . LEU A 1 72 ? 0.890 -28.518 17.703 1.00 68.69 72 LEU A O 1
ATOM 552 N N . GLY A 1 73 ? 2.302 -29.166 16.093 1.00 80.06 73 GLY A N 1
ATOM 553 C CA . GLY A 1 73 ? 1.380 -28.875 14.989 1.00 80.06 73 GLY A CA 1
ATOM 554 C C . GLY A 1 73 ? 1.236 -27.372 14.720 1.00 80.06 73 GLY A C 1
ATOM 555 O O . GLY A 1 73 ? 1.998 -26.561 15.248 1.00 80.06 73 GLY A O 1
ATOM 556 N N . GLU A 1 74 ? 0.274 -27.005 13.874 1.00 84.50 74 GLU A N 1
ATOM 557 C CA . GLU A 1 74 ? -0.019 -25.610 13.523 1.00 84.50 74 GLU A CA 1
ATOM 558 C C . GLU A 1 74 ? -0.560 -24.852 14.740 1.00 84.50 74 GLU A C 1
ATOM 560 O O . GLU A 1 74 ? -1.543 -25.260 15.353 1.00 84.50 74 GLU A O 1
ATOM 565 N N . GLN A 1 75 ? 0.103 -23.756 15.109 1.00 92.38 75 GLN A N 1
ATOM 566 C CA . GLN A 1 75 ? -0.243 -22.979 16.304 1.00 92.38 75 GLN A CA 1
ATOM 567 C C . GLN A 1 75 ? -1.070 -21.728 16.006 1.00 92.38 75 GLN A C 1
ATOM 569 O O . GLN A 1 75 ? -1.743 -21.216 16.896 1.00 92.38 75 GLN A O 1
ATOM 574 N N . VAL A 1 76 ? -1.029 -21.249 14.764 1.00 92.31 76 VAL A N 1
ATOM 575 C CA . VAL A 1 76 ? -1.708 -20.033 14.313 1.00 92.31 76 VAL A CA 1
ATOM 576 C C . VAL A 1 76 ? -2.659 -20.410 13.187 1.00 92.31 76 VAL A C 1
ATOM 578 O O . VAL A 1 76 ? -2.245 -21.061 12.231 1.00 92.31 76 VAL A O 1
ATOM 581 N N . SER A 1 77 ? -3.921 -19.998 13.298 1.00 93.19 77 SER A N 1
ATOM 582 C CA . SER A 1 77 ? -4.930 -20.172 12.254 1.00 93.19 77 SER A CA 1
ATOM 583 C C . SER A 1 77 ? -5.406 -18.807 11.774 1.00 93.19 77 SER A C 1
ATOM 585 O O . SER A 1 77 ? -6.038 -18.072 12.529 1.00 93.19 77 SER A O 1
ATOM 587 N N . PHE A 1 78 ? -5.138 -18.476 10.510 1.00 93.25 78 PHE A N 1
ATOM 588 C CA . PHE A 1 78 ? -5.661 -17.247 9.903 1.00 93.25 78 PHE A CA 1
ATOM 589 C C . PHE A 1 78 ? -7.133 -17.378 9.495 1.00 93.25 78 PHE A C 1
ATOM 591 O O . PHE A 1 78 ? -7.857 -16.391 9.536 1.00 93.25 78 PHE A O 1
ATOM 598 N N . ASP A 1 79 ? -7.620 -18.588 9.200 1.00 91.19 79 ASP A N 1
ATOM 599 C CA . ASP A 1 79 ? -9.044 -18.815 8.907 1.00 91.19 79 ASP A CA 1
ATOM 600 C C . ASP A 1 79 ? -9.928 -18.538 10.130 1.00 91.19 79 ASP A C 1
ATOM 602 O O . ASP A 1 79 ? -11.038 -18.013 10.014 1.00 91.19 79 ASP A O 1
ATOM 606 N N . ARG A 1 80 ? -9.434 -18.888 11.325 1.00 93.19 80 ARG A N 1
ATOM 607 C CA . ARG A 1 80 ? -10.124 -18.685 12.606 1.00 93.19 80 ARG A CA 1
ATOM 608 C C . ARG A 1 80 ? -9.163 -18.121 13.660 1.00 93.19 80 ARG A C 1
ATOM 610 O O . ARG A 1 80 ? -8.783 -18.861 14.571 1.00 93.19 80 ARG A O 1
ATOM 617 N N . PRO A 1 81 ? -8.824 -16.817 13.602 1.00 96.38 81 PRO A N 1
ATOM 618 C CA . PRO A 1 81 ? -7.829 -16.198 14.483 1.00 96.38 81 PRO A CA 1
ATOM 619 C C . PRO A 1 81 ? -8.050 -16.491 15.969 1.00 96.38 81 PRO A C 1
ATOM 621 O O . PRO A 1 81 ? -7.141 -16.975 16.641 1.00 96.38 81 PRO A O 1
ATOM 624 N N . ALA A 1 82 ? -9.286 -16.325 16.450 1.00 95.00 82 ALA A N 1
ATOM 625 C CA . ALA A 1 82 ? -9.664 -16.552 17.848 1.00 95.00 82 ALA A CA 1
ATOM 626 C C . ALA A 1 82 ? -9.574 -18.021 18.305 1.00 95.00 82 ALA A C 1
ATOM 628 O O . ALA A 1 82 ? -9.558 -18.289 19.503 1.00 95.00 82 ALA A O 1
ATOM 629 N N . SER A 1 83 ? -9.523 -18.977 17.370 1.00 94.75 83 SER A N 1
ATOM 630 C CA . SER A 1 83 ? -9.368 -20.414 17.640 1.00 94.75 83 SER A CA 1
ATOM 631 C C . SER A 1 83 ? -7.933 -20.909 17.440 1.00 94.75 83 SER A C 1
ATOM 633 O O . SER A 1 83 ? -7.706 -22.119 17.423 1.00 94.75 83 SER A O 1
ATOM 635 N N . SER A 1 84 ? -6.967 -20.002 17.272 1.00 96.12 84 SER A N 1
ATOM 636 C CA . SER A 1 84 ? -5.556 -20.365 17.138 1.00 96.12 84 SER A CA 1
ATOM 637 C C . SER A 1 84 ? -5.072 -21.121 18.383 1.00 96.12 84 SER A C 1
ATOM 639 O O . SER A 1 84 ? -5.219 -20.601 19.492 1.00 96.12 84 SER A O 1
ATOM 641 N N . PRO A 1 85 ? -4.477 -22.322 18.241 1.00 95.06 85 PRO A N 1
ATOM 642 C CA . PRO A 1 85 ? -4.021 -23.114 19.384 1.00 95.06 85 PRO A CA 1
ATOM 643 C C . PRO A 1 85 ? -3.055 -22.388 20.328 1.00 95.06 85 PRO A C 1
ATOM 645 O O . PRO A 1 85 ? -3.114 -22.626 21.534 1.00 95.06 85 PRO A O 1
ATOM 648 N N . CYS A 1 86 ? -2.228 -21.460 19.826 1.00 94.44 86 CYS A N 1
ATOM 649 C CA . CYS A 1 86 ? -1.340 -20.660 20.674 1.00 94.44 86 CYS A CA 1
ATOM 650 C C . CYS A 1 86 ? -2.085 -19.766 21.677 1.00 94.44 86 CYS A C 1
ATOM 652 O O . CYS A 1 86 ? -1.516 -19.409 22.700 1.00 94.44 86 CYS A O 1
ATOM 654 N N . LEU A 1 87 ? -3.353 -19.428 21.430 1.00 96.50 87 LEU A N 1
ATOM 655 C CA . LEU A 1 87 ? -4.161 -18.606 22.335 1.00 96.50 87 LEU A CA 1
ATOM 656 C C . LEU A 1 87 ? -4.790 -19.418 23.477 1.00 96.50 87 LEU A C 1
ATOM 658 O O . LEU A 1 87 ? -5.408 -18.851 24.378 1.00 96.50 87 LEU A O 1
ATOM 662 N N . SER A 1 88 ? -4.659 -20.748 23.458 1.00 94.25 88 SER A N 1
ATOM 663 C CA . SER A 1 88 ? -5.263 -21.620 24.463 1.00 94.25 88 SER A CA 1
ATOM 664 C C . SER A 1 88 ? -4.716 -21.320 25.862 1.00 94.25 88 SER A C 1
ATOM 666 O O . SER A 1 88 ? -3.565 -21.620 26.169 1.00 94.25 88 SER A O 1
ATOM 668 N N . GLY A 1 89 ? -5.574 -20.799 26.741 1.00 91.75 89 GLY A N 1
ATOM 669 C CA . GLY A 1 89 ? -5.222 -20.474 28.127 1.00 91.75 89 GLY A CA 1
ATOM 670 C C . GLY A 1 89 ? -4.647 -19.069 28.332 1.00 91.75 89 GLY A C 1
ATOM 671 O O . GLY A 1 89 ? -4.339 -18.719 29.469 1.00 91.75 89 GLY A O 1
ATOM 672 N N . VAL A 1 90 ? -4.543 -18.261 27.275 1.00 95.62 90 VAL A N 1
ATOM 673 C CA . VAL A 1 90 ? -4.203 -16.832 27.356 1.00 95.62 90 VAL A CA 1
ATOM 674 C C . VAL A 1 90 ? -5.476 -16.037 27.662 1.00 95.62 90 VAL A C 1
ATOM 676 O O . VAL A 1 90 ? -6.537 -16.339 27.118 1.00 95.62 90 VAL A O 1
ATOM 679 N N . THR A 1 91 ? -5.401 -15.034 28.539 1.00 94.56 91 THR A N 1
ATOM 680 C CA . THR A 1 91 ? -6.555 -14.211 28.947 1.00 94.56 91 THR A CA 1
ATOM 681 C C . THR A 1 91 ? -6.180 -12.733 29.101 1.00 94.56 91 THR A C 1
ATOM 683 O O . THR A 1 91 ? -5.001 -12.394 29.219 1.00 94.56 91 THR A O 1
ATOM 686 N N . GLY A 1 92 ? -7.191 -11.856 29.114 1.00 95.56 92 GLY A N 1
ATOM 687 C CA . GLY A 1 92 ? -7.025 -10.408 29.302 1.00 95.56 92 GLY A CA 1
ATOM 688 C C . GLY A 1 92 ? -6.256 -9.737 28.162 1.00 95.56 92 GLY A C 1
ATOM 689 O O . GLY A 1 92 ? -6.240 -10.244 27.044 1.00 95.56 92 GLY A O 1
ATOM 690 N N . ASP A 1 93 ? -5.563 -8.640 28.465 1.00 96.00 93 ASP A N 1
ATOM 691 C CA . ASP A 1 93 ? -4.854 -7.811 27.477 1.00 96.00 93 ASP A CA 1
ATOM 692 C C . ASP A 1 93 ? -3.879 -8.605 26.594 1.00 96.00 93 ASP A C 1
ATOM 694 O O . ASP A 1 93 ? -3.689 -8.287 25.421 1.00 96.00 93 ASP A O 1
ATOM 698 N N . ALA A 1 94 ? -3.259 -9.658 27.140 1.00 95.75 94 ALA A N 1
ATOM 699 C CA . ALA A 1 94 ? -2.348 -10.507 26.381 1.00 95.75 94 ALA A CA 1
ATOM 700 C C . ALA A 1 94 ? -3.072 -11.316 25.293 1.00 95.75 94 ALA A C 1
ATOM 702 O O . ALA A 1 94 ? -2.512 -11.530 24.217 1.00 95.75 94 ALA A O 1
ATOM 703 N N . TYR A 1 95 ? -4.312 -11.744 25.558 1.00 97.69 95 TYR A N 1
ATOM 704 C CA . TYR A 1 95 ? -5.157 -12.417 24.572 1.00 97.69 95 TYR A CA 1
ATOM 705 C C . TYR A 1 95 ? -5.554 -11.446 23.463 1.00 97.69 95 TYR A C 1
ATOM 707 O O . TYR A 1 95 ? -5.389 -11.774 22.290 1.00 97.69 95 TYR A O 1
ATOM 715 N N . ASP A 1 96 ? -5.999 -10.243 23.827 1.00 96.81 96 ASP A N 1
ATOM 716 C CA . ASP A 1 96 ? -6.462 -9.243 22.863 1.00 96.81 96 ASP A CA 1
ATOM 717 C C . ASP A 1 96 ? -5.327 -8.792 21.932 1.00 96.81 96 ASP A C 1
ATOM 719 O O . ASP A 1 96 ? -5.493 -8.764 20.713 1.00 96.81 96 ASP A O 1
ATOM 723 N N . GLN A 1 97 ? -4.131 -8.547 22.479 1.00 97.12 97 GLN A N 1
ATOM 724 C CA . GLN A 1 97 ? -2.944 -8.216 21.683 1.00 97.12 97 GLN A CA 1
ATOM 725 C C . GLN A 1 97 ? -2.515 -9.370 20.768 1.00 97.12 97 GLN A C 1
ATOM 727 O O . GLN A 1 97 ? -2.192 -9.153 19.600 1.00 97.12 97 GLN A O 1
ATOM 732 N N . ALA A 1 98 ? -2.517 -10.607 21.273 1.00 97.38 98 ALA A N 1
ATOM 733 C CA . ALA A 1 98 ? -2.145 -11.773 20.478 1.00 97.38 98 ALA A CA 1
ATOM 734 C C . ALA A 1 98 ? -3.156 -12.032 19.349 1.00 97.38 98 ALA A C 1
ATOM 736 O O . ALA A 1 98 ? -2.760 -12.334 18.222 1.00 97.38 98 ALA A O 1
ATOM 737 N N . LEU A 1 99 ? -4.451 -11.871 19.626 1.00 97.56 99 LEU A N 1
ATOM 738 C CA . LEU A 1 99 ? -5.516 -11.994 18.638 1.00 97.56 99 LEU A CA 1
ATOM 739 C C . LEU A 1 99 ? -5.400 -10.916 17.554 1.00 97.56 99 LEU A C 1
ATOM 741 O O . LEU A 1 99 ? -5.475 -11.253 16.372 1.00 97.56 99 LEU A O 1
ATOM 745 N N . ALA A 1 100 ? -5.149 -9.663 17.941 1.00 97.00 100 ALA A N 1
ATOM 746 C CA . ALA A 1 100 ? -4.967 -8.553 17.009 1.00 97.00 100 ALA A CA 1
ATOM 747 C C . ALA A 1 100 ? -3.795 -8.795 16.045 1.00 97.00 100 ALA A C 1
ATOM 749 O O . ALA A 1 100 ? -3.929 -8.563 14.845 1.00 97.00 100 ALA A O 1
ATOM 750 N N . LEU A 1 101 ? -2.673 -9.344 16.531 1.00 97.00 101 LEU A N 1
ATOM 751 C CA . LEU A 1 101 ? -1.548 -9.729 15.670 1.00 97.00 101 LEU A CA 1
ATOM 752 C C . LEU A 1 101 ? -1.958 -10.777 14.628 1.00 97.00 101 LEU A C 1
ATOM 754 O O . LEU A 1 101 ? -1.640 -10.638 13.447 1.00 97.00 101 LEU A O 1
ATOM 758 N N . ILE A 1 102 ? -2.686 -11.820 15.039 1.00 97.06 102 ILE A N 1
ATOM 759 C CA . ILE A 1 102 ? -3.129 -12.884 14.125 1.00 97.06 102 ILE A CA 1
ATOM 760 C C . ILE A 1 102 ? -4.142 -12.339 13.109 1.00 97.06 102 ILE A C 1
ATOM 762 O O . ILE A 1 102 ? -4.073 -12.693 11.932 1.00 97.06 102 ILE A O 1
ATOM 766 N N . GLN A 1 103 ? -5.046 -11.454 13.533 1.00 96.69 103 GLN A N 1
ATOM 767 C CA . GLN A 1 103 ? -5.991 -10.773 12.646 1.00 96.69 103 GLN A CA 1
ATOM 768 C C . GLN A 1 103 ? -5.276 -9.871 11.637 1.00 96.69 103 GLN A C 1
ATOM 770 O O . GLN A 1 103 ? -5.577 -9.952 10.453 1.00 96.69 103 GLN A O 1
ATOM 775 N N . ALA A 1 104 ? -4.269 -9.103 12.057 1.00 93.25 104 ALA A N 1
ATOM 776 C CA . ALA A 1 104 ? -3.466 -8.296 11.142 1.00 93.25 104 ALA A CA 1
ATOM 777 C C . ALA A 1 104 ? -2.733 -9.166 10.104 1.00 93.25 104 ALA A C 1
ATOM 779 O O . ALA A 1 104 ? -2.699 -8.837 8.918 1.00 93.25 104 ALA A O 1
ATOM 780 N N . GLY A 1 105 ? -2.196 -10.316 10.528 1.00 92.88 105 GLY A N 1
ATOM 781 C CA . GLY A 1 105 ? -1.627 -11.310 9.618 1.00 92.88 105 GLY A CA 1
ATOM 782 C C . GLY A 1 105 ? -2.655 -11.875 8.631 1.00 92.88 105 GLY A C 1
ATOM 783 O O . GLY A 1 105 ? -2.336 -12.038 7.455 1.00 92.88 105 GLY A O 1
ATOM 784 N N . LYS A 1 106 ? -3.895 -12.124 9.073 1.00 92.81 106 LYS A N 1
ATOM 785 C CA . LYS A 1 106 ? -5.001 -12.536 8.195 1.00 92.81 106 LYS A CA 1
ATOM 786 C C . LYS A 1 106 ? -5.301 -11.460 7.149 1.00 92.81 106 LYS A C 1
ATOM 788 O O . LYS A 1 106 ? -5.287 -11.773 5.964 1.00 92.81 106 LYS A O 1
ATOM 793 N N . SER A 1 107 ? -5.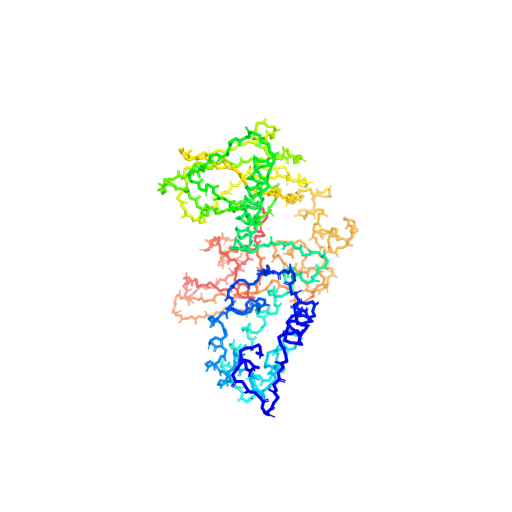491 -10.210 7.565 1.00 90.44 107 SER A N 1
ATOM 794 C CA . SER A 1 107 ? -5.784 -9.106 6.643 1.00 90.44 107 SER A CA 1
ATOM 795 C C . SER A 1 107 ? -4.684 -8.940 5.589 1.00 90.44 107 SER A C 1
ATOM 797 O O . SER A 1 107 ? -4.983 -8.774 4.412 1.00 90.44 107 SER A O 1
ATOM 799 N N . ARG A 1 108 ? -3.403 -9.076 5.971 1.00 88.50 108 ARG A N 1
ATOM 800 C CA . ARG A 1 108 ? -2.276 -9.072 5.014 1.00 88.50 108 ARG A CA 1
ATOM 801 C C . ARG A 1 108 ? -2.286 -10.258 4.058 1.00 88.50 108 ARG A C 1
ATOM 803 O O . ARG A 1 108 ? -1.852 -10.132 2.918 1.00 88.50 108 ARG A O 1
ATOM 810 N N . LEU A 1 109 ? -2.711 -11.426 4.534 1.00 86.81 109 LEU A N 1
ATOM 811 C CA . LEU A 1 109 ? -2.818 -12.622 3.704 1.00 86.81 109 LEU A CA 1
ATOM 812 C C . LEU A 1 109 ? -3.911 -12.471 2.639 1.00 86.81 109 LEU A C 1
ATOM 814 O O . LEU A 1 109 ? -3.770 -13.023 1.553 1.00 86.81 109 LEU A O 1
ATOM 818 N N . GLU A 1 110 ? -4.979 -11.743 2.961 1.00 85.19 110 GLU A N 1
ATOM 819 C CA . GLU A 1 110 ? -6.107 -11.465 2.066 1.00 85.19 110 GLU A CA 1
ATOM 820 C C . GLU A 1 110 ? -5.811 -10.314 1.095 1.00 85.19 110 GLU A C 1
ATOM 822 O O . GLU A 1 110 ? -6.262 -10.352 -0.046 1.00 85.19 110 GLU A O 1
ATOM 827 N N . SER A 1 111 ? -5.020 -9.318 1.509 1.00 79.81 111 SER A N 1
ATOM 828 C CA . SER A 1 111 ? -4.729 -8.137 0.689 1.00 79.81 111 SER A CA 1
ATOM 829 C C . SER A 1 111 ? -3.622 -8.330 -0.348 1.00 79.81 111 SER A C 1
ATOM 831 O O . SER A 1 111 ? -3.461 -7.486 -1.229 1.00 79.81 111 SER A O 1
ATOM 833 N N . VAL A 1 112 ? -2.843 -9.416 -0.268 1.00 74.44 112 VAL A N 1
ATOM 834 C CA . VAL A 1 112 ? -1.691 -9.629 -1.151 1.00 74.44 112 VAL A CA 1
ATOM 835 C C . VAL A 1 112 ? -1.702 -11.021 -1.772 1.00 74.44 112 VAL A C 1
ATOM 837 O O . VAL A 1 112 ? -1.828 -12.037 -1.090 1.00 74.44 112 VAL A O 1
ATOM 840 N N . THR A 1 113 ? -1.497 -11.085 -3.090 1.00 75.31 113 THR A N 1
ATOM 841 C CA . THR A 1 113 ? -1.443 -12.359 -3.812 1.00 75.31 113 THR A CA 1
ATOM 842 C C . THR A 1 113 ? -0.205 -13.167 -3.413 1.00 75.31 113 THR A C 1
ATOM 844 O O . THR A 1 113 ? 0.894 -12.639 -3.217 1.00 75.31 113 THR A O 1
ATOM 847 N N . ARG A 1 114 ? -0.368 -14.486 -3.278 1.00 79.38 114 ARG A N 1
ATOM 848 C CA . ARG A 1 114 ? 0.707 -15.416 -2.896 1.00 79.38 114 ARG A CA 1
ATOM 849 C C . ARG A 1 114 ? 1.330 -16.072 -4.120 1.00 79.38 114 ARG A C 1
ATOM 851 O O . ARG A 1 114 ? 0.671 -16.234 -5.139 1.00 79.38 114 ARG A O 1
ATOM 858 N N . SER A 1 115 ? 2.583 -16.520 -4.011 1.00 72.38 115 SER A N 1
ATOM 859 C CA . SER A 1 115 ? 3.332 -17.052 -5.164 1.00 72.38 115 SER A CA 1
ATOM 860 C C . SER A 1 115 ? 2.778 -18.343 -5.777 1.00 72.38 115 SER A C 1
ATOM 862 O O . SER A 1 115 ? 3.194 -18.706 -6.880 1.00 72.38 115 SER A O 1
ATOM 864 N N . ASP A 1 116 ? 1.848 -19.010 -5.091 1.00 70.81 116 ASP A N 1
ATOM 865 C CA . ASP A 1 116 ? 1.086 -20.178 -5.540 1.00 70.81 116 ASP A CA 1
ATOM 866 C C . ASP A 1 116 ? -0.254 -19.836 -6.225 1.00 70.81 116 ASP A C 1
ATOM 868 O O . ASP A 1 116 ? -0.871 -20.723 -6.812 1.00 70.81 116 ASP A O 1
ATOM 872 N N . MET A 1 117 ? -0.705 -18.577 -6.180 1.00 72.25 117 MET A N 1
ATOM 873 C CA . MET A 1 117 ? -1.948 -18.124 -6.816 1.00 72.25 117 MET A CA 1
ATOM 874 C C . MET A 1 117 ? -1.736 -17.821 -8.307 1.00 72.25 117 MET A C 1
ATOM 876 O O . MET A 1 117 ? -0.684 -17.325 -8.712 1.00 72.25 117 MET A O 1
ATOM 880 N N . ALA A 1 118 ? -2.750 -18.099 -9.135 1.00 67.69 118 ALA A N 1
ATOM 881 C CA . ALA A 1 118 ? -2.694 -17.847 -10.581 1.00 67.69 118 ALA A CA 1
ATOM 882 C C . ALA A 1 118 ? -2.528 -16.352 -10.919 1.00 67.69 118 ALA A C 1
ATOM 884 O O . ALA A 1 118 ? -1.872 -16.013 -11.898 1.00 67.69 118 ALA A O 1
ATOM 885 N N . GLU A 1 119 ? -3.067 -15.481 -10.068 1.00 65.06 119 GLU A N 1
ATOM 886 C CA . GLU A 1 119 ? -3.048 -14.017 -10.186 1.00 65.06 119 GLU A CA 1
ATOM 887 C C . GLU A 1 119 ? -1.841 -13.382 -9.469 1.00 65.06 119 GLU A C 1
ATOM 889 O O . GLU A 1 119 ? -1.849 -12.196 -9.157 1.00 65.06 119 GLU A O 1
ATOM 894 N N . TYR A 1 120 ? -0.804 -14.167 -9.147 1.00 66.81 120 TYR A N 1
ATOM 895 C CA . TYR A 1 120 ? 0.350 -13.668 -8.400 1.00 66.81 120 TYR A CA 1
ATOM 896 C C . TYR A 1 120 ? 1.052 -12.506 -9.108 1.00 66.81 120 TYR A C 1
ATOM 898 O O . TYR A 1 120 ? 1.623 -12.677 -10.188 1.00 66.81 120 TYR A O 1
ATOM 906 N N . VAL A 1 121 ? 1.105 -11.369 -8.415 1.00 64.19 121 VAL A N 1
ATOM 907 C CA . VAL A 1 121 ? 1.904 -10.197 -8.773 1.00 64.19 121 VAL A CA 1
ATOM 908 C C . VAL A 1 121 ? 2.924 -9.977 -7.663 1.00 64.19 121 VAL A C 1
ATOM 910 O O . VAL A 1 121 ? 2.576 -9.897 -6.487 1.00 64.19 121 VAL A O 1
ATOM 913 N N . MET A 1 122 ? 4.201 -9.920 -8.029 1.00 66.94 122 MET A N 1
ATOM 914 C CA . MET A 1 122 ? 5.283 -9.686 -7.077 1.00 66.94 122 MET A CA 1
ATOM 915 C C . MET A 1 122 ? 5.281 -8.215 -6.643 1.00 66.94 122 MET A C 1
ATOM 917 O O . MET A 1 122 ? 5.419 -7.332 -7.481 1.00 66.94 122 MET A O 1
ATOM 921 N N . SER A 1 123 ? 5.127 -7.963 -5.345 1.00 66.19 123 SER A N 1
ATOM 922 C CA . SER A 1 123 ? 5.034 -6.621 -4.753 1.00 66.19 123 SER A CA 1
ATOM 923 C C . SER A 1 123 ? 6.104 -6.344 -3.692 1.00 66.19 123 SER A C 1
ATOM 925 O O . SER A 1 123 ? 6.332 -5.193 -3.331 1.00 66.19 123 SER A O 1
ATOM 927 N N . ALA A 1 124 ? 6.805 -7.372 -3.201 1.00 67.69 124 ALA A N 1
ATOM 928 C CA . ALA A 1 124 ? 7.898 -7.184 -2.250 1.00 67.69 124 ALA A CA 1
ATOM 929 C C . ALA A 1 124 ? 9.159 -6.627 -2.935 1.00 67.69 124 ALA A C 1
ATOM 931 O O . ALA A 1 124 ? 9.774 -7.314 -3.752 1.00 67.69 124 ALA A O 1
ATOM 932 N N . GLY A 1 125 ? 9.607 -5.435 -2.523 1.00 63.69 125 GLY A N 1
ATOM 933 C CA . GLY A 1 125 ? 10.784 -4.756 -3.090 1.00 63.69 125 GLY A CA 1
ATOM 934 C C . GLY A 1 125 ? 12.060 -5.597 -3.131 1.00 63.69 125 GLY A C 1
ATOM 935 O O . GLY A 1 125 ? 12.775 -5.599 -4.129 1.00 63.69 125 GLY A O 1
ATOM 936 N N . ILE A 1 126 ? 12.320 -6.394 -2.090 1.00 63.50 126 ILE A N 1
ATOM 937 C CA . ILE A 1 126 ? 13.507 -7.260 -2.053 1.00 63.50 126 ILE A CA 1
ATOM 938 C C . ILE A 1 126 ? 13.450 -8.400 -3.076 1.00 63.50 126 ILE A C 1
ATOM 940 O O . ILE A 1 126 ? 14.486 -8.797 -3.608 1.00 63.50 126 ILE A O 1
ATOM 944 N N . ASP A 1 127 ? 12.266 -8.940 -3.359 1.00 68.25 127 ASP A N 1
ATOM 945 C CA . ASP A 1 127 ? 12.115 -10.030 -4.321 1.00 68.25 127 ASP A CA 1
ATOM 946 C C . ASP A 1 127 ? 12.015 -9.498 -5.753 1.00 68.25 127 ASP A C 1
ATOM 948 O O . ASP A 1 127 ? 12.595 -10.115 -6.647 1.00 68.25 127 ASP A O 1
ATOM 952 N N . LEU A 1 128 ? 11.426 -8.308 -5.950 1.00 63.88 128 LEU A N 1
ATOM 953 C CA . LEU A 1 128 ? 11.564 -7.523 -7.183 1.00 63.88 128 LEU A CA 1
ATOM 954 C C . LEU A 1 128 ? 13.046 -7.322 -7.528 1.00 63.88 128 LEU A C 1
ATOM 956 O O . LEU A 1 128 ? 13.489 -7.712 -8.607 1.00 63.88 128 LEU A O 1
ATOM 960 N N . TRP A 1 129 ? 13.845 -6.854 -6.564 1.00 61.38 129 TRP A N 1
ATOM 961 C CA . TRP A 1 129 ? 15.293 -6.699 -6.727 1.00 61.38 129 TRP A CA 1
ATOM 962 C C . TRP A 1 129 ? 16.015 -8.015 -7.047 1.00 61.38 129 TRP A C 1
ATOM 964 O O . TRP A 1 129 ? 16.906 -8.060 -7.901 1.00 61.38 129 TRP A O 1
ATOM 974 N N . ARG A 1 130 ? 15.680 -9.110 -6.347 1.00 67.81 130 ARG A N 1
ATOM 975 C CA . ARG A 1 130 ? 16.306 -10.424 -6.589 1.00 67.81 130 ARG A CA 1
ATOM 976 C C . ARG A 1 130 ? 16.026 -10.909 -8.003 1.00 67.81 130 ARG A C 1
ATOM 978 O O . ARG A 1 130 ? 16.944 -11.439 -8.632 1.00 67.81 130 ARG A O 1
ATOM 985 N N . GLU A 1 131 ? 14.801 -10.724 -8.484 1.00 67.69 131 GLU A N 1
ATOM 986 C CA . GLU A 1 131 ? 14.406 -11.094 -9.838 1.00 67.69 131 GLU A CA 1
ATOM 987 C C . GLU A 1 131 ? 15.136 -10.236 -10.875 1.00 67.69 131 GLU A C 1
ATOM 989 O O . GLU A 1 131 ? 15.764 -10.791 -11.775 1.00 67.69 131 GLU A O 1
ATOM 994 N N . GLU A 1 132 ? 15.185 -8.913 -10.708 1.00 60.53 132 GLU A N 1
ATOM 995 C CA . GLU A 1 132 ? 15.936 -8.017 -11.601 1.00 60.53 132 GLU A CA 1
ATOM 996 C C . GLU A 1 132 ? 17.421 -8.391 -11.671 1.00 60.53 132 GLU A C 1
ATOM 998 O O . GLU A 1 132 ? 17.995 -8.579 -12.750 1.00 60.53 132 GLU A O 1
ATOM 1003 N N . LYS A 1 133 ? 18.047 -8.608 -10.510 1.00 64.19 133 LYS A N 1
ATOM 1004 C CA . LYS A 1 133 ? 19.437 -9.064 -10.421 1.00 64.19 133 LYS A CA 1
ATOM 1005 C C . LYS A 1 133 ? 19.640 -10.410 -11.113 1.00 64.19 133 LYS A C 1
ATOM 1007 O O . LYS A 1 133 ? 20.686 -10.631 -11.733 1.00 64.19 133 LYS A O 1
ATOM 1012 N N . TYR A 1 134 ? 18.686 -11.327 -10.979 1.00 70.44 134 TYR A N 1
ATOM 1013 C CA . TYR A 1 134 ? 18.729 -12.633 -11.622 1.00 70.44 134 TYR A CA 1
ATOM 1014 C C . TYR A 1 134 ? 18.609 -12.517 -13.146 1.00 70.44 134 TYR A C 1
ATOM 1016 O O . TYR A 1 134 ? 19.438 -13.093 -13.855 1.00 70.44 134 TYR A O 1
ATOM 1024 N N . GLN A 1 135 ? 17.658 -11.731 -13.654 1.00 63.59 135 GLN A N 1
ATOM 1025 C CA . GLN A 1 135 ? 17.467 -11.503 -15.088 1.00 63.59 135 GLN A CA 1
ATOM 1026 C C . GLN A 1 135 ? 18.700 -10.849 -15.718 1.00 63.59 135 GLN A C 1
ATOM 1028 O O . GLN A 1 135 ? 19.207 -11.348 -16.726 1.00 63.59 135 GLN A O 1
ATOM 1033 N N . HIS A 1 136 ? 19.273 -9.829 -15.072 1.00 61.31 136 HIS A N 1
ATOM 1034 C CA . HIS A 1 136 ? 20.513 -9.192 -15.522 1.00 61.31 136 HIS A CA 1
ATOM 1035 C C . HIS A 1 136 ? 21.677 -10.198 -15.603 1.00 61.31 136 HIS A C 1
ATOM 1037 O O . HIS A 1 136 ? 22.398 -10.275 -16.603 1.00 61.31 136 HIS A O 1
ATOM 1043 N N . ARG A 1 137 ? 21.841 -11.055 -14.582 1.00 71.75 137 ARG A N 1
ATOM 1044 C CA . ARG A 1 137 ? 22.872 -12.112 -14.588 1.00 71.75 137 ARG A CA 1
ATOM 1045 C C . ARG A 1 137 ? 22.632 -13.162 -15.667 1.00 71.75 137 ARG A C 1
ATOM 1047 O O . ARG A 1 137 ? 23.589 -13.585 -16.312 1.00 71.75 137 ARG A O 1
ATOM 1054 N N . ARG A 1 138 ? 21.381 -13.568 -15.886 1.00 68.69 138 ARG A N 1
ATOM 1055 C CA . ARG A 1 138 ? 21.003 -14.534 -16.925 1.00 68.69 138 ARG A CA 1
ATOM 1056 C C . ARG A 1 138 ? 21.281 -13.976 -18.324 1.00 68.69 138 ARG A C 1
ATOM 1058 O O . ARG A 1 138 ? 21.823 -14.688 -19.174 1.00 68.69 138 ARG A O 1
ATOM 1065 N N . GLN A 1 139 ? 20.955 -12.707 -18.566 1.00 63.78 139 GLN A N 1
ATOM 1066 C CA . GLN A 1 139 ? 21.254 -12.028 -19.827 1.00 63.78 139 GLN A CA 1
ATOM 1067 C C . GLN A 1 139 ? 22.766 -11.977 -20.068 1.00 63.78 139 GLN A C 1
ATOM 1069 O O . GLN A 1 139 ? 23.234 -12.337 -21.150 1.00 63.78 139 GLN A O 1
ATOM 1074 N N . ARG A 1 140 ? 23.545 -11.641 -19.034 1.00 67.12 140 ARG A N 1
ATOM 1075 C CA . ARG A 1 140 ? 25.007 -11.644 -19.101 1.00 67.12 140 ARG A CA 1
ATOM 1076 C C . ARG A 1 140 ? 25.580 -13.025 -19.396 1.00 67.12 140 ARG A C 1
ATOM 1078 O O . ARG A 1 140 ? 26.455 -13.157 -20.245 1.00 67.12 140 ARG A O 1
ATOM 1085 N N . GLU A 1 141 ? 25.079 -14.061 -18.732 1.00 76.00 141 GLU A N 1
ATOM 1086 C CA . GLU A 1 141 ? 25.492 -15.437 -19.005 1.00 76.00 141 GLU A CA 1
ATOM 1087 C C . GLU A 1 141 ? 25.181 -15.836 -20.455 1.00 76.00 141 GLU A C 1
ATOM 1089 O O . GLU A 1 141 ? 26.010 -16.461 -21.115 1.00 76.00 141 GLU A O 1
ATOM 1094 N N . THR A 1 142 ? 24.029 -15.416 -20.981 1.00 70.94 142 THR A N 1
ATOM 1095 C CA . THR A 1 142 ? 23.646 -15.640 -22.383 1.00 70.94 142 THR A CA 1
ATOM 1096 C C . THR A 1 142 ? 24.611 -14.944 -23.345 1.00 70.94 142 THR A C 1
ATOM 1098 O O . THR A 1 142 ? 25.087 -15.575 -24.288 1.00 70.94 142 THR A O 1
ATOM 1101 N N . MET A 1 143 ? 24.968 -13.683 -23.079 1.00 66.06 143 MET A N 1
ATOM 1102 C CA . MET A 1 143 ? 25.962 -12.937 -23.862 1.00 66.06 143 MET A CA 1
ATOM 1103 C C . MET A 1 143 ? 27.342 -13.599 -23.805 1.00 66.06 143 MET A C 1
ATOM 1105 O O . MET A 1 143 ? 27.967 -13.794 -24.844 1.00 66.06 143 MET A O 1
ATOM 1109 N N . ASN A 1 144 ? 27.790 -14.017 -22.619 1.00 73.50 144 ASN A N 1
ATOM 1110 C CA . ASN A 1 144 ? 29.056 -14.728 -22.442 1.00 73.50 144 ASN A CA 1
ATOM 1111 C C . ASN A 1 144 ? 29.072 -16.043 -23.233 1.00 73.50 144 ASN A C 1
ATOM 1113 O O . ASN A 1 144 ? 30.050 -16.346 -23.910 1.00 73.50 144 ASN A O 1
ATOM 1117 N N . ARG A 1 145 ? 27.984 -16.825 -23.189 1.00 78.31 145 ARG A N 1
ATOM 1118 C CA . ARG A 1 145 ? 27.855 -18.075 -23.955 1.00 78.31 145 ARG A CA 1
ATOM 1119 C C . ARG A 1 145 ? 27.859 -17.832 -25.463 1.00 78.31 145 ARG A C 1
ATOM 1121 O O . ARG A 1 145 ? 28.525 -18.573 -26.179 1.00 78.31 145 ARG A O 1
ATOM 1128 N N . ALA A 1 146 ? 27.164 -16.800 -25.940 1.00 73.38 146 ALA A N 1
ATOM 1129 C CA . ALA A 1 146 ? 27.168 -16.421 -27.352 1.00 73.38 146 ALA A CA 1
ATOM 1130 C C . ALA A 1 146 ? 28.559 -15.961 -27.819 1.00 73.38 146 ALA A C 1
ATOM 1132 O O . ALA A 1 146 ? 29.004 -16.351 -28.894 1.00 73.38 146 ALA A O 1
ATOM 1133 N N . ALA A 1 147 ? 29.269 -15.196 -26.988 1.00 78.19 147 ALA A N 1
ATOM 1134 C CA . ALA A 1 147 ? 30.631 -14.757 -27.262 1.00 78.19 147 ALA A CA 1
ATOM 1135 C C . ALA A 1 147 ? 31.637 -15.913 -27.258 1.00 78.19 147 ALA A C 1
ATOM 1137 O O . ALA A 1 147 ? 32.498 -15.937 -28.119 1.00 78.19 147 ALA A O 1
ATOM 1138 N N . MET A 1 148 ? 31.490 -16.907 -26.372 1.00 73.38 148 MET A N 1
ATOM 1139 C CA . MET A 1 148 ? 32.292 -18.141 -26.414 1.00 73.38 148 MET A CA 1
ATOM 1140 C C . MET A 1 148 ? 32.014 -19.000 -27.658 1.00 73.38 148 MET A C 1
ATOM 1142 O O . MET A 1 148 ? 32.881 -19.764 -28.075 1.00 73.38 148 MET A O 1
ATOM 1146 N N . ALA A 1 149 ? 30.805 -18.923 -28.223 1.00 77.81 149 ALA A N 1
ATOM 1147 C CA . ALA A 1 149 ? 30.424 -19.657 -29.429 1.00 77.81 149 ALA A CA 1
ATOM 1148 C C . ALA A 1 149 ? 30.845 -18.952 -30.738 1.00 77.81 149 ALA A C 1
ATOM 1150 O O . ALA A 1 149 ? 30.780 -19.572 -31.799 1.00 77.81 149 ALA A O 1
ATOM 1151 N N . GLY A 1 150 ? 31.262 -17.683 -30.673 1.00 73.00 150 GLY A N 1
ATOM 1152 C CA . GLY A 1 150 ? 31.783 -16.897 -31.797 1.00 73.00 150 GLY A CA 1
ATOM 1153 C C . GLY A 1 150 ? 33.144 -16.259 -31.481 1.00 73.00 150 GLY A C 1
ATOM 1154 O O . GLY A 1 150 ? 33.774 -16.601 -30.491 1.00 73.00 150 GLY A O 1
ATOM 1155 N N . ASP A 1 151 ? 33.589 -15.302 -32.301 1.00 60.31 151 ASP A N 1
ATOM 1156 C CA . ASP A 1 151 ? 34.810 -14.504 -32.056 1.00 60.31 151 ASP A CA 1
ATOM 1157 C C . ASP A 1 151 ? 34.480 -13.147 -31.386 1.00 60.31 151 ASP A C 1
ATOM 1159 O O . ASP A 1 151 ? 34.995 -12.093 -31.765 1.00 60.31 151 ASP A O 1
ATOM 1163 N N . GLY A 1 152 ? 33.544 -13.139 -30.429 1.00 67.44 152 GLY A N 1
ATOM 1164 C CA . GLY A 1 152 ? 33.068 -11.923 -29.754 1.00 67.44 152 GLY A CA 1
ATOM 1165 C C . GLY A 1 152 ? 33.773 -11.649 -28.421 1.00 67.44 152 GLY A C 1
ATOM 1166 O O . GLY A 1 152 ? 34.162 -12.574 -27.716 1.00 67.44 152 GLY A O 1
ATOM 1167 N N . LEU A 1 153 ? 33.892 -10.374 -28.032 1.00 68.31 153 LEU A N 1
ATOM 1168 C CA . LEU A 1 153 ? 34.347 -9.958 -26.697 1.00 68.31 153 LEU A CA 1
ATOM 1169 C C . LEU A 1 153 ? 33.175 -9.379 -25.897 1.00 68.31 153 LEU A C 1
ATOM 1171 O O . LEU A 1 153 ? 32.378 -8.609 -26.430 1.00 68.31 153 LEU A O 1
ATOM 1175 N N . VAL A 1 154 ? 33.097 -9.720 -24.609 1.00 57.56 154 VAL A N 1
ATOM 1176 C CA . VAL A 1 154 ? 32.117 -9.170 -23.662 1.00 57.56 154 VAL A CA 1
ATOM 1177 C C . VAL A 1 154 ? 32.888 -8.605 -22.468 1.00 57.56 154 VAL A C 1
ATOM 1179 O O . VAL A 1 154 ? 33.556 -9.347 -21.755 1.00 57.56 154 VAL A O 1
ATOM 1182 N N . TYR A 1 155 ? 32.828 -7.287 -22.269 1.00 61.03 155 TYR A N 1
ATOM 1183 C CA . TYR A 1 155 ? 33.563 -6.579 -21.212 1.00 61.03 155 TYR A CA 1
ATOM 1184 C C . TYR A 1 155 ? 32.755 -6.499 -19.919 1.00 61.03 155 TYR A C 1
ATOM 1186 O O . TYR A 1 155 ? 31.542 -6.282 -19.962 1.00 61.03 155 TYR A O 1
ATOM 1194 N N . ASP A 1 156 ? 33.391 -6.717 -18.766 1.00 56.16 156 ASP A N 1
ATOM 1195 C CA . ASP A 1 156 ? 32.789 -6.570 -17.431 1.00 56.16 156 ASP A CA 1
ATOM 1196 C C . ASP A 1 156 ? 32.511 -5.091 -17.156 1.00 56.16 156 ASP A C 1
ATOM 1198 O O . ASP A 1 156 ? 33.436 -4.318 -16.927 1.00 56.16 156 ASP A O 1
ATOM 1202 N N . TYR A 1 157 ? 31.249 -4.674 -17.242 1.00 52.28 157 TYR A N 1
ATOM 1203 C CA . TYR A 1 157 ? 30.873 -3.305 -16.903 1.00 52.28 157 TYR A CA 1
ATOM 1204 C C . TYR A 1 157 ? 30.766 -3.149 -15.375 1.00 52.28 157 TYR A C 1
ATOM 1206 O O . TYR A 1 157 ? 30.306 -4.068 -14.690 1.00 52.28 157 TYR A O 1
ATOM 1214 N N . GLN A 1 158 ? 31.243 -2.013 -14.857 1.00 52.38 158 GLN A N 1
ATOM 1215 C CA . GLN A 1 158 ? 31.294 -1.647 -13.437 1.00 52.38 158 GLN A CA 1
ATOM 1216 C C . GLN A 1 158 ? 30.088 -0.757 -13.103 1.00 52.38 158 GLN A C 1
ATOM 1218 O O . GLN A 1 158 ? 29.838 0.192 -13.829 1.00 52.38 158 GLN A O 1
ATOM 1223 N N . GLY A 1 159 ? 29.346 -1.090 -12.043 1.00 55.50 159 GLY A N 1
ATOM 1224 C CA . GLY A 1 159 ? 28.156 -0.352 -11.597 1.00 55.50 159 GLY A CA 1
ATOM 1225 C C . GLY A 1 159 ? 26.843 -1.038 -11.986 1.00 55.50 159 GLY A C 1
ATOM 1226 O O . GLY A 1 159 ? 26.531 -1.191 -13.162 1.00 55.50 159 GLY A O 1
ATOM 1227 N N . LEU A 1 160 ? 26.075 -1.511 -10.998 1.00 69.00 160 LEU A N 1
ATOM 1228 C CA . LEU A 1 160 ? 24.730 -2.069 -11.206 1.00 69.00 160 LEU A CA 1
ATOM 1229 C C . LEU A 1 160 ? 23.684 -1.017 -10.831 1.00 69.00 160 LEU A C 1
ATOM 1231 O O . LEU A 1 160 ? 23.034 -1.172 -9.808 1.00 69.00 160 LEU A O 1
ATOM 1235 N N . LEU A 1 161 ? 23.509 0.047 -11.610 1.00 78.94 161 LEU A N 1
ATOM 1236 C CA . LEU A 1 161 ? 22.427 0.984 -11.308 1.00 78.94 161 LEU A CA 1
ATOM 1237 C C . LEU A 1 161 ? 21.072 0.247 -11.353 1.00 78.94 161 LEU A C 1
ATOM 1239 O O . LEU A 1 161 ? 20.702 -0.315 -12.387 1.00 78.94 161 LEU A O 1
ATOM 1243 N N . ALA A 1 162 ? 20.358 0.207 -10.227 1.00 81.56 162 ALA A N 1
ATOM 1244 C CA . ALA A 1 162 ? 19.121 -0.557 -10.068 1.00 81.56 162 ALA A CA 1
ATOM 1245 C C . ALA A 1 162 ? 18.075 0.231 -9.274 1.00 81.56 162 ALA A C 1
ATOM 1247 O O . ALA A 1 162 ? 18.392 0.840 -8.249 1.00 81.56 162 ALA A O 1
ATOM 1248 N N . ILE A 1 163 ? 16.826 0.179 -9.733 1.00 83.56 163 ILE A N 1
ATOM 1249 C CA . ILE A 1 163 ? 15.705 0.940 -9.183 1.00 83.56 163 ILE A CA 1
ATOM 1250 C C . ILE A 1 163 ? 14.431 0.095 -9.175 1.00 83.56 163 ILE A C 1
ATOM 1252 O O . ILE A 1 163 ? 14.115 -0.561 -10.161 1.00 83.56 163 ILE A O 1
ATOM 1256 N N . ALA A 1 164 ? 13.690 0.142 -8.071 1.00 81.06 164 ALA A N 1
ATOM 1257 C CA . ALA A 1 164 ? 12.377 -0.475 -7.935 1.00 81.06 164 ALA A CA 1
ATOM 1258 C C . ALA A 1 164 ? 11.273 0.579 -7.985 1.00 81.06 164 ALA A C 1
ATOM 1260 O O . ALA A 1 164 ? 11.468 1.742 -7.626 1.00 81.06 164 ALA A O 1
ATOM 1261 N N . GLN A 1 165 ? 10.087 0.120 -8.362 1.00 84.00 165 GLN A N 1
ATOM 1262 C CA . GLN A 1 165 ? 8.840 0.858 -8.261 1.00 84.00 165 GLN A CA 1
ATOM 1263 C C . GLN A 1 165 ? 7.834 0.033 -7.472 1.00 84.00 165 GLN A C 1
ATOM 1265 O O . GLN A 1 165 ? 7.780 -1.192 -7.605 1.00 84.00 165 GLN A O 1
ATOM 1270 N N . TYR A 1 166 ? 7.034 0.721 -6.667 1.00 81.44 166 TYR A N 1
ATOM 1271 C CA . TYR A 1 166 ? 5.967 0.134 -5.870 1.00 81.44 166 TYR A CA 1
ATOM 1272 C C . TYR A 1 166 ? 4.594 0.547 -6.405 1.00 81.44 166 TYR A C 1
ATOM 1274 O O . TYR A 1 166 ? 4.483 1.399 -7.296 1.00 81.44 166 TYR A O 1
ATOM 1282 N N . ALA A 1 167 ? 3.547 -0.092 -5.877 1.00 76.44 167 ALA A N 1
ATOM 1283 C CA . ALA A 1 167 ? 2.178 0.320 -6.153 1.00 76.44 167 ALA A CA 1
ATOM 1284 C C . ALA A 1 167 ? 1.975 1.774 -5.689 1.00 76.44 167 ALA A C 1
ATOM 1286 O O . ALA A 1 167 ? 2.513 2.154 -4.649 1.00 76.44 167 ALA A O 1
ATOM 1287 N N . PRO A 1 168 ? 1.231 2.586 -6.449 1.00 81.06 168 PRO A N 1
ATOM 1288 C CA . PRO A 1 168 ? 0.976 3.964 -6.073 1.00 81.06 168 PRO A CA 1
ATOM 1289 C C . PRO A 1 168 ? 0.057 4.032 -4.848 1.00 81.06 168 PRO A C 1
ATOM 1291 O O . PRO A 1 168 ? -0.864 3.226 -4.696 1.00 81.06 168 PRO A O 1
ATOM 1294 N N . GLU A 1 169 ? 0.281 5.025 -3.993 1.00 80.31 169 GLU A N 1
ATOM 1295 C CA . GLU A 1 169 ? -0.519 5.278 -2.796 1.00 80.31 169 GLU A CA 1
ATOM 1296 C C . GLU A 1 169 ? -1.419 6.501 -3.007 1.00 80.31 169 GLU A C 1
ATOM 1298 O O . GLU A 1 169 ? -1.071 7.427 -3.743 1.00 80.31 169 GLU A O 1
ATOM 1303 N N . GLY A 1 170 ? -2.600 6.508 -2.382 1.00 66.31 170 GLY A N 1
ATOM 1304 C CA . GLY A 1 170 ? -3.511 7.654 -2.445 1.00 66.31 170 GLY A CA 1
ATOM 1305 C C . GLY A 1 170 ? -3.921 8.031 -3.872 1.00 66.31 170 GLY A C 1
ATOM 1306 O O . GLY A 1 170 ? -3.932 9.207 -4.205 1.00 66.31 170 GLY A O 1
ATOM 1307 N N . VAL A 1 171 ? -4.190 7.041 -4.733 1.00 72.06 171 VAL A N 1
ATOM 1308 C CA . VAL A 1 171 ? -4.708 7.284 -6.089 1.00 72.06 171 VAL A CA 1
ATOM 1309 C C . VAL A 1 171 ? -6.093 7.929 -5.994 1.00 72.06 171 VAL A C 1
ATOM 1311 O O . VAL A 1 171 ? -7.052 7.282 -5.568 1.00 72.06 171 VAL A O 1
ATOM 1314 N N . ASP A 1 172 ? -6.198 9.182 -6.422 1.00 67.12 172 ASP A N 1
ATOM 1315 C CA . ASP A 1 172 ? -7.454 9.915 -6.569 1.00 67.12 172 ASP A CA 1
ATOM 1316 C C . ASP A 1 172 ? -7.730 10.240 -8.058 1.00 67.12 172 ASP A C 1
ATOM 1318 O O . ASP A 1 172 ? -7.193 9.590 -8.964 1.00 67.12 172 ASP A O 1
ATOM 1322 N N . GLY A 1 173 ? -8.656 11.157 -8.352 1.00 65.56 173 GLY A N 1
ATOM 1323 C CA . GLY A 1 173 ? -8.983 11.522 -9.735 1.00 65.56 173 GLY A CA 1
ATOM 1324 C C . GLY A 1 173 ? -7.944 12.407 -10.430 1.00 65.56 173 GLY A C 1
ATOM 1325 O O . GLY A 1 173 ? -7.850 12.402 -11.655 1.00 65.56 173 GLY A O 1
ATOM 1326 N N . ILE A 1 174 ? -7.155 13.162 -9.672 1.00 73.94 174 ILE A N 1
ATOM 1327 C CA . ILE A 1 174 ? -6.246 14.205 -10.161 1.00 73.94 174 ILE A CA 1
ATOM 1328 C C . ILE A 1 174 ? -4.813 14.060 -9.644 1.00 73.94 174 ILE A C 1
ATOM 1330 O O . ILE A 1 174 ? -3.925 14.778 -10.116 1.00 73.94 174 ILE A O 1
ATOM 1334 N N . SER A 1 175 ? -4.564 13.162 -8.697 1.00 80.44 175 SER A N 1
ATOM 1335 C CA . SER A 1 175 ? -3.277 12.977 -8.055 1.00 80.44 175 SER A CA 1
ATOM 1336 C C . SER A 1 175 ? -3.041 11.543 -7.578 1.00 80.44 175 SER A C 1
ATOM 1338 O O . SER A 1 175 ? -3.953 10.724 -7.461 1.00 80.44 175 SER A O 1
ATOM 1340 N N . SER A 1 176 ? -1.771 11.215 -7.372 1.00 83.19 176 SER A N 1
ATOM 1341 C CA . SER A 1 176 ? -1.332 9.964 -6.770 1.00 83.19 176 SER A CA 1
ATOM 1342 C C . SER A 1 176 ? 0.096 10.100 -6.246 1.00 83.19 176 SER A C 1
ATOM 1344 O O . SER A 1 176 ? 0.925 10.798 -6.837 1.00 83.19 176 SER A O 1
ATOM 1346 N N . ARG A 1 177 ? 0.419 9.410 -5.149 1.00 88.06 177 ARG A N 1
ATOM 1347 C CA . ARG A 1 177 ? 1.793 9.293 -4.660 1.00 88.06 177 ARG A CA 1
ATOM 1348 C C . ARG A 1 177 ? 2.483 8.112 -5.333 1.00 88.06 177 ARG A C 1
ATOM 1350 O O . ARG A 1 177 ? 2.184 6.953 -5.056 1.00 88.06 177 ARG A O 1
ATOM 1357 N N . ILE A 1 178 ? 3.444 8.418 -6.195 1.00 92.25 178 ILE A N 1
ATOM 1358 C CA . ILE A 1 178 ? 4.306 7.426 -6.832 1.00 92.25 178 ILE A CA 1
ATOM 1359 C C . ILE A 1 178 ? 5.447 7.078 -5.883 1.00 92.25 178 ILE A C 1
ATOM 1361 O O . ILE A 1 178 ? 6.103 7.973 -5.357 1.00 92.25 178 ILE A O 1
ATOM 1365 N N . GLN A 1 179 ? 5.692 5.785 -5.684 1.00 91.12 179 GLN A N 1
ATOM 1366 C CA . GLN A 1 179 ? 6.703 5.272 -4.762 1.00 91.12 179 GLN A CA 1
ATOM 1367 C C . GLN A 1 179 ? 7.737 4.425 -5.508 1.00 91.12 179 GLN A C 1
ATOM 1369 O O . GLN A 1 179 ? 7.402 3.641 -6.404 1.00 91.12 179 GLN A O 1
ATOM 1374 N N . GLY A 1 180 ? 9.001 4.561 -5.118 1.00 87.00 180 GLY A N 1
ATOM 1375 C CA . GLY A 1 180 ? 10.104 3.787 -5.672 1.00 87.00 180 GLY A CA 1
ATOM 1376 C C . GLY A 1 180 ? 11.285 3.700 -4.716 1.00 87.00 180 GLY A C 1
ATOM 1377 O O . GLY A 1 180 ? 11.256 4.237 -3.612 1.00 87.00 180 GLY A O 1
ATOM 1378 N N . SER A 1 181 ? 12.322 2.980 -5.129 1.00 86.56 181 SER A N 1
ATOM 1379 C CA . SER A 1 181 ? 13.528 2.803 -4.323 1.00 86.56 181 SER A CA 1
ATOM 1380 C C . SER A 1 181 ? 14.756 2.689 -5.200 1.00 86.56 181 SER A C 1
ATOM 1382 O O . SER A 1 181 ? 14.792 1.859 -6.109 1.00 86.56 181 SER A O 1
ATOM 1384 N N . VAL A 1 182 ? 15.781 3.490 -4.926 1.00 88.88 182 VAL A N 1
ATOM 1385 C CA . VAL A 1 182 ? 17.105 3.293 -5.518 1.00 88.88 182 VAL A CA 1
ATOM 1386 C C . VAL A 1 182 ? 17.762 2.137 -4.774 1.00 88.88 182 VAL A C 1
ATOM 1388 O O . VAL A 1 182 ? 18.134 2.259 -3.611 1.00 88.88 182 VAL A O 1
ATOM 1391 N N . LEU A 1 183 ? 17.901 0.998 -5.447 1.00 81.12 183 LEU A N 1
ATOM 1392 C CA . LEU A 1 183 ? 18.366 -0.251 -4.841 1.00 81.12 183 LEU A CA 1
ATOM 1393 C C . LEU A 1 183 ? 19.893 -0.325 -4.805 1.00 81.12 183 LEU A C 1
ATOM 1395 O O . LEU A 1 183 ? 20.480 -0.909 -3.894 1.00 81.12 183 LEU A O 1
ATOM 1399 N N . TYR A 1 184 ? 20.542 0.223 -5.832 1.00 80.88 184 TYR A N 1
ATOM 1400 C CA . TYR A 1 184 ? 21.994 0.293 -5.939 1.00 80.88 184 TYR A CA 1
ATOM 1401 C C . TYR A 1 184 ? 22.368 1.409 -6.907 1.00 80.88 184 TYR A C 1
ATOM 1403 O O . TYR A 1 184 ? 21.846 1.438 -8.018 1.00 80.88 184 TYR A O 1
ATOM 1411 N N . SER A 1 185 ? 23.272 2.300 -6.507 1.00 82.50 185 SER A N 1
ATOM 1412 C CA . SER A 1 185 ? 23.786 3.361 -7.381 1.00 82.50 185 SER A CA 1
ATOM 1413 C C . SER A 1 185 ? 25.003 2.920 -8.196 1.00 82.50 185 SER A C 1
ATOM 1415 O O . SER A 1 185 ? 25.296 3.515 -9.221 1.00 82.50 185 SER A O 1
ATOM 1417 N N . GLY A 1 186 ? 25.702 1.857 -7.787 1.00 74.88 186 GLY A N 1
ATOM 1418 C CA . GLY A 1 186 ? 26.911 1.391 -8.473 1.00 74.88 186 GLY A CA 1
ATOM 1419 C C . GLY A 1 186 ? 28.207 2.027 -7.973 1.00 74.88 186 GLY A C 1
ATOM 1420 O O . GLY A 1 186 ? 29.188 1.313 -7.753 1.00 74.88 186 GLY A O 1
ATOM 1421 N N . ASN A 1 187 ? 28.164 3.325 -7.694 1.00 75.50 187 ASN A N 1
ATOM 1422 C CA . ASN A 1 187 ? 29.319 4.175 -7.409 1.00 75.50 187 ASN A CA 1
ATOM 1423 C C . ASN A 1 187 ? 29.151 5.043 -6.146 1.00 75.50 187 ASN A C 1
ATOM 1425 O O . ASN A 1 187 ? 29.933 5.967 -5.937 1.00 75.50 187 ASN A O 1
ATOM 1429 N N . ASP A 1 188 ? 28.143 4.755 -5.314 1.00 77.62 188 ASP A N 1
ATOM 1430 C CA . ASP A 1 188 ? 27.765 5.536 -4.124 1.00 77.62 188 ASP A CA 1
ATOM 1431 C C . ASP A 1 188 ? 27.401 7.013 -4.416 1.00 77.62 188 ASP A C 1
ATOM 1433 O O . ASP A 1 188 ? 27.295 7.818 -3.490 1.00 77.62 188 ASP A O 1
ATOM 1437 N N . GLU A 1 189 ? 27.158 7.381 -5.681 1.00 84.44 189 GLU A N 1
ATOM 1438 C CA . GLU A 1 189 ? 26.616 8.692 -6.061 1.00 84.44 189 GLU A CA 1
ATOM 1439 C C . GLU A 1 189 ? 25.088 8.730 -5.916 1.00 84.44 189 GLU A C 1
ATOM 1441 O O . GLU A 1 189 ? 24.412 7.694 -5.927 1.00 84.44 189 GLU A O 1
ATOM 1446 N N . GLU A 1 190 ? 24.536 9.942 -5.802 1.00 91.75 190 GLU A N 1
ATOM 1447 C CA . GLU A 1 190 ? 23.097 10.153 -5.955 1.00 91.75 190 GLU A CA 1
ATOM 1448 C C . GLU A 1 190 ? 22.663 9.831 -7.390 1.00 91.75 190 GLU A C 1
ATOM 1450 O O . GLU A 1 190 ? 23.422 9.979 -8.351 1.00 91.75 190 GLU A O 1
ATOM 1455 N N . VAL A 1 191 ? 21.427 9.364 -7.522 1.00 94.50 191 VAL A N 1
ATOM 1456 C CA . VAL A 1 191 ? 20.852 8.894 -8.777 1.00 94.50 191 VAL A CA 1
ATOM 1457 C C . VAL A 1 191 ? 19.765 9.858 -9.213 1.00 94.50 191 VAL A C 1
ATOM 1459 O O . VAL A 1 191 ? 18.805 10.082 -8.481 1.00 94.50 191 VAL A O 1
ATOM 1462 N N . ASP A 1 192 ? 19.889 10.406 -10.416 1.00 96.56 192 ASP A N 1
ATOM 1463 C CA . ASP A 1 192 ? 18.874 11.275 -10.999 1.00 96.56 192 ASP A CA 1
ATOM 1464 C C . ASP A 1 192 ? 17.652 10.460 -11.405 1.00 96.56 192 ASP A C 1
ATOM 1466 O O . ASP A 1 192 ? 17.751 9.542 -12.223 1.00 96.56 192 ASP A O 1
ATOM 1470 N N . ILE A 1 193 ? 16.498 10.812 -10.840 1.00 97.19 193 ILE A N 1
ATOM 1471 C CA . ILE A 1 193 ? 15.237 10.111 -11.065 1.00 97.19 193 ILE A CA 1
ATOM 1472 C C . ILE A 1 193 ? 14.324 10.918 -11.986 1.00 97.19 193 ILE A C 1
ATOM 1474 O O . ILE A 1 193 ? 14.030 12.092 -11.735 1.00 97.19 193 ILE A O 1
ATOM 1478 N N . ILE A 1 194 ? 13.820 10.258 -13.028 1.00 97.25 194 ILE A N 1
ATOM 1479 C CA . ILE A 1 194 ? 12.808 10.792 -13.942 1.00 97.25 194 ILE A CA 1
ATOM 1480 C C . ILE A 1 194 ? 11.583 9.882 -13.897 1.00 97.25 194 ILE A C 1
ATOM 1482 O O . ILE A 1 194 ? 11.669 8.686 -14.172 1.00 97.25 194 ILE A O 1
ATOM 1486 N N . LEU A 1 195 ? 10.430 10.462 -13.579 1.00 96.88 195 LEU A N 1
ATOM 1487 C CA . LEU A 1 195 ? 9.133 9.804 -13.676 1.00 96.88 195 LEU A CA 1
ATOM 1488 C C . LEU A 1 195 ? 8.501 10.146 -15.020 1.00 96.88 195 LEU A C 1
ATOM 1490 O O . LEU A 1 195 ? 8.454 11.313 -15.408 1.00 96.88 195 LEU A O 1
ATOM 1494 N N . VAL A 1 196 ? 7.982 9.134 -15.705 1.00 97.00 196 VAL A N 1
ATOM 1495 C CA . VAL A 1 196 ? 7.232 9.277 -16.954 1.00 97.00 196 VAL A CA 1
ATOM 1496 C C . VAL A 1 196 ? 5.838 8.676 -16.808 1.00 97.00 196 VAL A C 1
ATOM 1498 O O . VAL A 1 196 ? 5.671 7.701 -16.075 1.00 97.00 196 VAL A O 1
ATOM 1501 N N . TRP A 1 197 ? 4.835 9.260 -17.468 1.00 95.94 197 TRP A N 1
ATOM 1502 C CA . TRP A 1 197 ? 3.457 8.760 -17.435 1.00 95.94 197 TRP A CA 1
ATOM 1503 C C . TRP A 1 197 ? 2.654 9.132 -18.685 1.00 95.94 197 TRP A C 1
ATOM 1505 O O . TRP A 1 197 ? 2.964 10.100 -19.385 1.00 95.94 197 TRP A O 1
ATOM 1515 N N . GLY A 1 198 ? 1.601 8.366 -18.963 1.00 93.88 198 GLY A N 1
ATOM 1516 C CA . GLY A 1 198 ? 0.699 8.621 -20.083 1.00 93.88 198 GLY A CA 1
ATOM 1517 C C . GLY A 1 198 ? -0.475 7.650 -20.170 1.00 93.88 198 GLY A C 1
ATOM 1518 O O . GLY A 1 198 ? -0.589 6.708 -19.384 1.00 93.88 198 GLY A O 1
ATOM 1519 N N . SER A 1 199 ? -1.344 7.880 -21.153 1.00 89.81 199 SER A N 1
ATOM 1520 C CA . SER A 1 199 ? -2.512 7.036 -21.443 1.00 89.81 199 SER A CA 1
ATOM 1521 C C . SER A 1 199 ? -2.161 5.673 -22.059 1.00 89.81 199 SER A C 1
ATOM 1523 O O . SER A 1 199 ? -3.003 4.776 -22.121 1.00 89.81 199 SER A O 1
ATOM 1525 N N . GLN A 1 200 ? -0.914 5.499 -22.507 1.00 90.94 200 GLN A N 1
ATOM 1526 C CA . GLN A 1 200 ? -0.387 4.268 -23.097 1.00 90.94 200 GLN A CA 1
ATOM 1527 C C . GLN A 1 200 ? 0.963 3.905 -22.479 1.00 90.94 200 GLN A C 1
ATOM 1529 O O . GLN A 1 200 ? 1.754 4.782 -22.132 1.00 90.94 200 GLN A O 1
ATOM 1534 N N . ASP A 1 201 ? 1.236 2.603 -22.382 1.00 91.75 201 ASP A N 1
ATOM 1535 C CA . ASP A 1 201 ? 2.550 2.100 -21.993 1.00 91.75 201 ASP A CA 1
ATOM 1536 C C . ASP A 1 201 ? 3.537 2.242 -23.156 1.00 91.75 201 ASP A C 1
ATOM 1538 O O . ASP A 1 201 ? 3.431 1.550 -24.172 1.00 91.75 201 ASP A O 1
ATOM 1542 N N . MET A 1 202 ? 4.508 3.140 -22.993 1.00 93.81 202 MET A N 1
ATOM 1543 C CA . MET A 1 202 ? 5.550 3.399 -23.990 1.00 93.81 202 MET A CA 1
ATOM 1544 C C . MET A 1 202 ? 6.844 2.622 -23.707 1.00 93.81 202 MET A C 1
ATOM 1546 O O . MET A 1 202 ? 7.841 2.778 -24.417 1.00 93.81 202 MET A O 1
ATOM 1550 N N . GLY A 1 203 ? 6.833 1.746 -22.698 1.00 88.94 203 GLY A N 1
ATOM 1551 C CA . GLY A 1 203 ? 7.938 0.855 -22.380 1.00 88.94 203 GLY A CA 1
ATOM 1552 C C . GLY A 1 203 ? 9.211 1.600 -21.974 1.00 88.94 203 GLY A C 1
ATOM 1553 O O . GLY A 1 203 ? 9.194 2.505 -21.137 1.00 88.94 203 GLY A O 1
ATOM 1554 N N . ASP A 1 204 ? 10.337 1.166 -22.539 1.00 88.06 204 ASP A N 1
ATOM 1555 C CA . ASP A 1 204 ? 11.685 1.542 -22.097 1.00 88.06 204 ASP A CA 1
ATOM 1556 C C . ASP A 1 204 ? 12.208 2.841 -22.743 1.00 88.06 204 ASP A C 1
ATOM 1558 O O . ASP A 1 204 ? 13.301 3.292 -22.399 1.00 88.06 204 ASP A O 1
ATOM 1562 N N . ASP A 1 205 ? 11.470 3.453 -23.676 1.00 89.62 205 ASP A N 1
ATOM 1563 C CA . ASP A 1 205 ? 11.890 4.695 -24.337 1.00 89.62 205 ASP A CA 1
ATOM 1564 C C . ASP A 1 205 ? 11.362 5.921 -23.589 1.00 89.62 205 ASP A C 1
ATOM 1566 O O . ASP A 1 205 ? 10.215 6.324 -23.768 1.00 89.62 205 ASP A O 1
ATOM 1570 N N . LEU A 1 206 ? 12.227 6.545 -22.784 1.00 90.75 206 LEU A N 1
ATOM 1571 C CA . LEU A 1 206 ? 11.921 7.753 -22.008 1.00 90.75 206 LEU A CA 1
ATOM 1572 C C . LEU A 1 206 ? 11.254 8.856 -22.846 1.00 90.75 206 LEU A C 1
ATOM 1574 O O . LEU A 1 206 ? 10.361 9.536 -22.349 1.00 90.75 206 LEU A O 1
ATOM 1578 N N . ASN A 1 207 ? 11.658 9.035 -24.108 1.00 93.62 207 ASN A N 1
ATOM 1579 C CA . ASN A 1 207 ? 11.171 10.134 -24.951 1.00 93.62 207 ASN A CA 1
ATOM 1580 C C . ASN A 1 207 ? 9.837 9.830 -25.641 1.00 93.62 207 ASN A C 1
ATOM 1582 O O . ASN A 1 207 ? 9.254 10.722 -26.256 1.00 93.62 207 ASN A O 1
ATOM 1586 N N . ALA A 1 208 ? 9.384 8.580 -25.589 1.00 93.94 208 ALA A N 1
ATOM 1587 C CA . ALA A 1 208 ? 8.137 8.162 -26.208 1.00 93.94 208 ALA A CA 1
ATOM 1588 C C . ALA A 1 208 ? 6.922 8.416 -25.300 1.00 93.94 208 ALA A C 1
ATOM 1590 O O . ALA A 1 208 ? 5.797 8.472 -25.792 1.00 93.94 208 ALA A O 1
ATOM 1591 N N . TRP A 1 209 ? 7.145 8.596 -23.995 1.00 95.88 209 TRP A N 1
ATOM 1592 C CA . TRP A 1 209 ? 6.101 8.880 -23.014 1.00 95.88 209 TRP A CA 1
ATOM 1593 C C . TRP A 1 209 ? 5.480 10.267 -23.200 1.00 95.88 209 TRP A C 1
ATOM 1595 O O . TRP A 1 209 ? 6.163 11.239 -23.520 1.00 95.88 209 TRP A O 1
ATOM 1605 N N . GLU A 1 210 ? 4.169 10.356 -22.961 1.00 95.31 210 GLU A N 1
ATOM 1606 C CA . GLU A 1 210 ? 3.393 11.593 -23.118 1.00 95.31 210 GLU A CA 1
ATOM 1607 C C . GLU A 1 210 ? 3.872 12.704 -22.180 1.00 95.31 210 GLU A C 1
ATOM 1609 O O . GLU A 1 210 ? 3.967 13.863 -22.584 1.00 95.31 210 GLU A O 1
ATOM 1614 N N . ASN A 1 211 ? 4.176 12.346 -20.932 1.00 95.69 211 ASN A N 1
ATOM 1615 C CA . ASN A 1 211 ? 4.598 13.271 -19.895 1.00 95.69 211 ASN A CA 1
ATOM 1616 C C . ASN A 1 211 ? 5.835 12.739 -19.171 1.00 95.69 211 ASN A C 1
ATOM 1618 O O . ASN A 1 211 ? 6.012 11.530 -19.007 1.00 95.69 211 ASN A O 1
ATOM 1622 N N . ASN A 1 212 ? 6.676 13.659 -18.703 1.00 96.19 212 ASN A N 1
ATOM 1623 C CA . ASN A 1 212 ? 7.812 13.355 -17.846 1.00 96.19 212 ASN A CA 1
ATOM 1624 C C . ASN A 1 212 ? 8.062 14.484 -16.842 1.00 96.19 212 ASN A C 1
ATOM 1626 O O . ASN A 1 212 ? 7.719 15.641 -17.085 1.00 96.19 212 ASN A O 1
ATOM 1630 N N . THR A 1 213 ? 8.661 14.137 -15.707 1.00 96.31 213 THR A N 1
ATOM 1631 C CA . THR A 1 213 ? 9.114 15.087 -14.692 1.00 96.31 213 THR A CA 1
ATOM 1632 C C . THR A 1 213 ? 10.379 14.573 -14.018 1.00 96.31 213 THR A C 1
ATOM 1634 O O . THR A 1 213 ? 10.525 13.374 -13.769 1.00 96.31 213 THR A O 1
ATOM 1637 N N . ALA A 1 214 ? 11.303 15.481 -13.712 1.00 96.12 214 ALA A N 1
ATOM 1638 C CA . ALA A 1 214 ? 12.468 15.161 -12.901 1.00 96.12 214 ALA A CA 1
ATOM 1639 C C . ALA A 1 214 ? 12.073 15.206 -11.419 1.00 96.12 214 ALA A C 1
ATOM 1641 O O . ALA A 1 214 ? 11.663 16.252 -10.916 1.00 96.12 214 ALA A O 1
ATOM 1642 N N . ILE A 1 215 ? 12.220 14.078 -10.722 1.00 94.38 215 ILE A N 1
ATOM 1643 C CA . ILE A 1 215 ? 12.045 13.992 -9.263 1.00 94.38 215 ILE A CA 1
ATOM 1644 C C . ILE A 1 215 ? 13.286 14.565 -8.552 1.00 94.38 215 ILE A C 1
ATOM 1646 O O . ILE A 1 215 ? 13.185 15.080 -7.440 1.00 94.38 215 ILE A O 1
ATOM 1650 N N . GLY A 1 216 ? 14.441 14.537 -9.223 1.00 92.75 216 GLY A N 1
ATOM 1651 C CA . GLY A 1 216 ? 15.724 15.015 -8.712 1.00 92.75 216 GLY A CA 1
ATOM 1652 C C . GLY A 1 216 ? 16.662 13.871 -8.335 1.00 92.75 216 GLY A C 1
ATOM 1653 O O . GLY A 1 216 ? 16.338 12.699 -8.537 1.00 92.75 216 GLY A O 1
ATOM 1654 N N . SER A 1 217 ? 17.834 14.228 -7.815 1.00 95.12 217 SER A N 1
ATOM 1655 C CA . SER A 1 217 ? 18.859 13.277 -7.388 1.00 95.12 217 SER A CA 1
ATOM 1656 C C . SER A 1 217 ? 18.475 12.659 -6.040 1.00 95.12 217 SER A C 1
ATOM 1658 O O . SER A 1 217 ? 18.161 13.376 -5.090 1.00 95.12 217 SER A O 1
ATOM 1660 N N . GLN A 1 218 ? 18.453 11.329 -5.972 1.00 95.38 218 GLN A N 1
ATOM 1661 C CA . GLN A 1 218 ? 18.071 10.559 -4.788 1.00 95.38 218 GLN A CA 1
ATOM 1662 C C . GLN A 1 218 ? 19.230 9.659 -4.336 1.00 95.38 218 GLN A C 1
ATOM 1664 O O . GLN A 1 218 ? 19.890 9.043 -5.180 1.00 95.38 218 GLN A O 1
ATOM 1669 N N . PRO A 1 219 ? 19.497 9.537 -3.024 1.00 92.88 219 PRO A N 1
ATOM 1670 C CA . PRO A 1 219 ? 20.426 8.534 -2.519 1.00 92.88 219 PRO A CA 1
ATOM 1671 C C . PRO A 1 219 ? 19.835 7.120 -2.655 1.00 92.88 219 PRO A C 1
ATOM 1673 O O . PRO A 1 219 ? 18.655 6.940 -2.948 1.00 92.88 219 PRO A O 1
ATOM 1676 N N . VAL A 1 220 ? 20.653 6.098 -2.387 1.00 86.88 220 VAL A N 1
ATOM 1677 C CA . VAL A 1 220 ? 20.171 4.716 -2.215 1.00 86.88 220 VAL A CA 1
ATOM 1678 C C . VAL A 1 220 ? 19.143 4.671 -1.079 1.00 86.88 220 VAL A C 1
ATOM 1680 O O . VAL A 1 220 ? 19.438 5.096 0.040 1.00 86.88 220 VAL A O 1
ATOM 1683 N N . GLY A 1 221 ? 17.958 4.130 -1.359 1.00 83.81 221 GLY A N 1
ATOM 1684 C CA . GLY A 1 221 ? 16.825 4.103 -0.439 1.00 83.81 221 GLY A CA 1
ATOM 1685 C C . GLY A 1 221 ? 15.493 4.420 -1.113 1.00 83.81 221 GLY A C 1
ATOM 1686 O O . GLY A 1 221 ? 15.421 4.656 -2.321 1.00 83.81 221 GLY A O 1
ATOM 1687 N N . ASP A 1 222 ? 14.437 4.395 -0.304 1.00 86.06 222 ASP A N 1
ATOM 1688 C CA . ASP A 1 222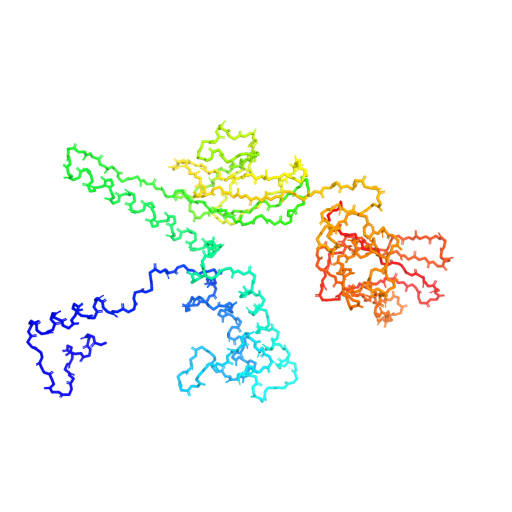 ? 13.077 4.681 -0.753 1.00 86.06 222 ASP A CA 1
ATOM 1689 C C . ASP A 1 222 ? 12.876 6.181 -1.001 1.00 86.06 222 ASP A C 1
ATOM 1691 O O . ASP A 1 222 ? 13.408 7.028 -0.280 1.00 86.06 222 ASP A O 1
ATOM 1695 N N . PHE A 1 223 ? 12.073 6.494 -2.011 1.00 91.56 223 PHE A N 1
ATOM 1696 C CA . PHE A 1 223 ? 11.632 7.842 -2.338 1.00 91.56 223 PHE A CA 1
ATOM 1697 C C . PHE A 1 223 ? 10.167 7.819 -2.781 1.00 91.56 223 PHE A C 1
ATOM 1699 O O . PHE A 1 223 ? 9.636 6.798 -3.233 1.00 91.56 223 PHE A O 1
ATOM 1706 N N . ASP A 1 224 ? 9.521 8.976 -2.700 1.00 92.44 224 ASP A N 1
ATOM 1707 C CA . ASP A 1 224 ? 8.169 9.169 -3.194 1.00 92.44 224 ASP A CA 1
ATOM 1708 C C . ASP A 1 224 ? 8.013 10.516 -3.908 1.00 92.44 224 ASP A C 1
ATOM 1710 O O . ASP A 1 224 ? 8.809 11.442 -3.732 1.00 92.44 224 ASP A O 1
ATOM 1714 N N . TYR A 1 225 ? 6.995 10.605 -4.759 1.00 93.56 225 TYR A N 1
ATOM 1715 C CA . TYR A 1 225 ? 6.657 11.813 -5.496 1.00 93.56 225 TYR A CA 1
ATOM 1716 C C . TYR A 1 225 ? 5.143 11.971 -5.607 1.00 93.56 225 TYR A C 1
ATOM 1718 O O . TYR A 1 225 ? 4.446 11.059 -6.053 1.00 93.56 225 TYR A O 1
ATOM 1726 N N . LEU A 1 226 ? 4.632 13.148 -5.238 1.00 92.19 226 LEU A N 1
ATOM 1727 C CA . LEU A 1 226 ? 3.228 13.495 -5.445 1.00 92.19 226 LEU A CA 1
ATOM 1728 C C . LEU A 1 226 ? 3.018 13.917 -6.904 1.00 92.19 226 LEU A C 1
ATOM 1730 O O . LEU A 1 226 ? 3.327 15.046 -7.289 1.00 92.19 226 LEU A O 1
ATOM 1734 N N . LEU A 1 227 ? 2.485 13.000 -7.706 1.00 90.94 227 LEU A N 1
ATOM 1735 C CA . LEU A 1 227 ? 2.089 13.255 -9.081 1.00 90.94 227 LEU A CA 1
ATOM 1736 C C . LEU A 1 227 ? 0.699 13.892 -9.086 1.00 90.94 227 LEU A C 1
ATOM 1738 O O . LEU A 1 227 ? -0.249 13.285 -8.605 1.00 90.94 227 LEU A O 1
ATOM 1742 N N . GLY A 1 228 ? 0.575 15.100 -9.630 1.00 86.44 228 GLY A N 1
ATOM 1743 C CA . GLY A 1 228 ? -0.699 15.812 -9.764 1.00 86.44 228 GLY A CA 1
ATOM 1744 C C . GLY A 1 228 ? -1.031 16.158 -11.215 1.00 86.44 228 GLY A C 1
ATOM 1745 O O . GLY A 1 228 ? -0.217 15.965 -12.117 1.00 86.44 228 GLY A O 1
ATOM 1746 N N . GLY A 1 229 ? -2.224 16.714 -11.435 1.00 80.00 229 GLY A N 1
ATOM 1747 C CA . GLY A 1 229 ? -2.693 17.110 -12.768 1.00 80.00 229 GLY A CA 1
ATOM 1748 C C . GLY A 1 229 ? -3.131 15.928 -13.635 1.00 80.00 229 GLY A C 1
ATOM 1749 O O . GLY A 1 229 ? -3.077 16.011 -14.862 1.00 80.00 229 GLY A O 1
ATOM 1750 N N . LEU A 1 230 ? -3.535 14.825 -13.004 1.00 84.44 230 LEU A N 1
ATOM 1751 C CA . LEU A 1 230 ? -4.047 13.649 -13.693 1.00 84.44 230 LEU A CA 1
ATOM 1752 C C . LEU A 1 230 ? -5.462 13.895 -14.233 1.00 84.44 230 LEU A C 1
ATOM 1754 O O . LEU A 1 230 ? -6.189 14.768 -13.761 1.00 84.44 230 LEU A O 1
ATOM 1758 N N . THR A 1 231 ? -5.839 13.129 -15.256 1.00 77.38 231 THR A N 1
ATOM 1759 C CA . THR A 1 231 ? -7.200 13.165 -15.806 1.00 77.38 231 THR A CA 1
ATOM 1760 C C . THR A 1 231 ? -8.058 12.136 -15.074 1.00 77.38 231 THR A C 1
ATOM 1762 O O . THR A 1 231 ? -7.674 10.969 -15.107 1.00 77.38 231 THR A O 1
ATOM 1765 N N . PRO A 1 232 ? -9.199 12.512 -14.470 1.00 72.88 232 PRO A N 1
ATOM 1766 C CA . PRO A 1 232 ? -10.080 11.581 -13.762 1.00 72.88 232 PRO A CA 1
ATOM 1767 C C . PRO A 1 232 ? -10.650 10.467 -14.646 1.00 72.88 232 PRO A C 1
ATOM 1769 O O . PRO A 1 232 ? -10.988 10.695 -15.810 1.00 72.88 232 PRO A O 1
ATOM 1772 N N . GLY A 1 233 ? -10.825 9.275 -14.073 1.00 63.75 233 GLY A N 1
ATOM 1773 C CA . GLY A 1 233 ? -11.491 8.138 -14.711 1.00 63.75 233 GLY A CA 1
ATOM 1774 C C . GLY A 1 233 ? -10.760 7.571 -15.928 1.00 63.75 233 GLY A C 1
ATOM 1775 O O . GLY A 1 233 ? -11.422 7.084 -16.844 1.00 63.75 233 GLY A O 1
ATOM 1776 N N . GLN A 1 234 ? -9.433 7.693 -15.995 1.00 73.25 234 GLN A N 1
ATOM 1777 C CA . GLN A 1 234 ? -8.619 7.209 -17.110 1.00 73.25 234 GLN A CA 1
ATOM 1778 C C . GLN A 1 234 ? -7.535 6.241 -16.618 1.00 73.25 234 GLN A C 1
ATOM 1780 O O . GLN A 1 234 ? -6.926 6.478 -15.570 1.00 73.25 234 GLN A O 1
ATOM 1785 N N . PRO A 1 235 ? -7.241 5.169 -17.377 1.00 81.12 235 PRO A N 1
ATOM 1786 C CA . PRO A 1 235 ? -6.065 4.359 -17.113 1.00 81.12 235 PRO A CA 1
ATOM 1787 C C . PRO A 1 235 ? -4.806 5.201 -17.338 1.00 81.12 235 PRO A C 1
ATOM 1789 O O . PRO A 1 235 ? -4.664 5.880 -18.358 1.00 81.12 235 PRO A O 1
ATOM 1792 N N . LEU A 1 236 ? -3.884 5.133 -16.384 1.00 90.50 236 LEU A N 1
ATOM 1793 C CA . LEU A 1 236 ? -2.579 5.763 -16.447 1.00 90.50 236 LEU A CA 1
ATOM 1794 C C . LEU A 1 236 ? -1.495 4.695 -16.357 1.00 90.50 236 LEU A C 1
ATOM 1796 O O . LEU A 1 236 ? -1.472 3.891 -15.426 1.00 90.50 236 LEU A O 1
ATOM 1800 N N . TYR A 1 237 ? -0.567 4.725 -17.305 1.00 93.88 237 TYR A N 1
ATOM 1801 C CA . TYR A 1 237 ? 0.676 3.970 -17.252 1.00 93.88 237 TYR A CA 1
ATOM 1802 C C . TYR A 1 237 ? 1.788 4.898 -16.787 1.00 93.88 237 TYR A C 1
ATOM 1804 O O . TYR A 1 237 ? 1.802 6.080 -17.137 1.00 93.88 237 TYR A O 1
ATOM 1812 N N . TYR A 1 238 ? 2.724 4.377 -16.004 1.00 94.50 238 TYR A N 1
ATOM 1813 C CA . TYR A 1 238 ? 3.865 5.144 -15.527 1.00 94.50 238 TYR A CA 1
ATOM 1814 C C . TYR A 1 238 ? 5.106 4.274 -15.376 1.00 94.50 238 TYR A C 1
ATOM 1816 O O . TYR A 1 238 ? 5.028 3.049 -15.236 1.00 94.50 238 TYR A O 1
ATOM 1824 N N . ARG A 1 239 ? 6.268 4.923 -15.394 1.00 94.69 239 ARG A N 1
ATOM 1825 C CA . ARG A 1 239 ? 7.555 4.262 -15.205 1.00 94.69 239 ARG A CA 1
ATOM 1826 C C . ARG A 1 239 ? 8.579 5.198 -14.587 1.00 94.69 239 ARG A C 1
ATOM 1828 O O . ARG A 1 239 ? 8.531 6.409 -14.797 1.00 94.69 239 ARG A O 1
ATOM 1835 N N . ILE A 1 240 ? 9.537 4.628 -13.864 1.00 95.00 240 ILE A N 1
ATOM 1836 C CA . ILE A 1 240 ? 10.660 5.379 -13.299 1.00 95.00 240 ILE A CA 1
ATOM 1837 C C . ILE A 1 240 ? 11.957 5.027 -14.032 1.00 95.00 240 ILE A C 1
ATOM 1839 O O . ILE A 1 240 ? 12.305 3.850 -14.175 1.00 95.00 240 ILE A O 1
ATOM 1843 N N . PHE A 1 241 ? 12.656 6.067 -14.479 1.00 94.31 241 PHE A N 1
ATOM 1844 C CA . PHE A 1 241 ? 13.993 6.041 -15.056 1.00 94.31 241 PHE A CA 1
ATOM 1845 C C . PHE A 1 241 ? 14.998 6.597 -14.052 1.00 94.31 241 PHE A C 1
ATOM 1847 O O . PHE A 1 241 ? 14.689 7.504 -13.279 1.00 94.31 241 PHE A O 1
ATOM 1854 N N . ALA A 1 242 ? 16.206 6.054 -14.091 1.00 93.19 242 ALA A N 1
ATOM 1855 C CA . ALA A 1 242 ? 17.303 6.418 -13.215 1.00 93.19 242 ALA A CA 1
ATOM 1856 C C . ALA A 1 242 ? 18.590 6.577 -14.023 1.00 93.19 242 ALA A C 1
ATOM 1858 O O . ALA A 1 242 ? 18.872 5.767 -14.910 1.00 93.19 242 ALA A O 1
ATOM 1859 N N . SER A 1 243 ? 19.388 7.590 -13.701 1.00 93.00 243 SER A N 1
ATOM 1860 C CA . SER A 1 243 ? 20.707 7.784 -14.304 1.00 93.00 243 SER A CA 1
ATOM 1861 C C . SER A 1 243 ? 21.727 8.344 -13.324 1.00 93.00 243 SER A C 1
ATOM 1863 O O . SER A 1 243 ? 21.391 9.156 -12.469 1.00 93.00 243 SER A O 1
ATOM 1865 N N . ASN A 1 244 ? 22.985 7.948 -13.480 1.00 90.88 244 ASN A N 1
ATOM 1866 C CA . ASN A 1 244 ? 24.147 8.562 -12.837 1.00 90.88 244 ASN A CA 1
ATOM 1867 C C . ASN A 1 244 ? 25.398 8.344 -13.711 1.00 90.88 244 ASN A C 1
ATOM 1869 O O . ASN A 1 244 ? 25.288 7.952 -14.876 1.00 90.88 244 ASN A O 1
ATOM 1873 N N . SER A 1 245 ? 26.600 8.596 -13.179 1.00 86.75 245 SER A N 1
ATOM 1874 C CA . SER A 1 245 ? 27.832 8.397 -13.953 1.00 86.75 245 SER A CA 1
ATOM 1875 C C . SER A 1 245 ? 28.129 6.929 -14.305 1.00 86.75 245 SER A C 1
ATOM 1877 O O . SER A 1 245 ? 28.851 6.686 -15.275 1.00 86.75 245 SER A O 1
ATOM 1879 N N . ASP A 1 246 ? 27.523 5.962 -13.604 1.00 80.06 246 ASP A N 1
ATOM 1880 C CA . ASP A 1 246 ? 27.617 4.535 -13.935 1.00 80.06 246 ASP A CA 1
ATOM 1881 C C . ASP A 1 246 ? 26.699 4.140 -15.098 1.00 80.06 246 ASP A C 1
ATOM 1883 O O . ASP A 1 246 ? 26.985 3.173 -15.805 1.00 80.06 246 ASP A O 1
ATOM 1887 N N . GLY A 1 247 ? 25.636 4.892 -15.373 1.00 83.38 247 GLY A N 1
ATOM 1888 C CA . GLY A 1 247 ? 24.814 4.701 -16.563 1.00 83.38 247 GLY A CA 1
ATOM 1889 C C . GLY A 1 247 ? 23.345 5.004 -16.332 1.00 83.38 247 GLY A C 1
ATOM 1890 O O . GLY A 1 247 ? 22.980 5.716 -15.403 1.00 83.38 247 GLY A O 1
ATOM 1891 N N . ASN A 1 248 ? 22.501 4.443 -17.198 1.00 87.44 248 ASN A N 1
ATOM 1892 C CA . ASN A 1 248 ? 21.057 4.650 -17.181 1.00 87.44 248 ASN A CA 1
ATOM 1893 C C . ASN A 1 248 ? 20.343 3.308 -17.009 1.00 87.44 248 ASN A C 1
ATOM 1895 O O . ASN A 1 248 ? 20.730 2.310 -17.618 1.00 87.44 248 ASN A O 1
ATOM 1899 N N . THR A 1 249 ? 19.270 3.304 -16.232 1.00 87.19 249 THR A N 1
ATOM 1900 C CA . THR A 1 249 ? 18.382 2.160 -16.039 1.00 87.19 249 THR A CA 1
ATOM 1901 C C . THR A 1 249 ? 16.934 2.636 -15.925 1.00 87.19 249 THR A C 1
ATOM 1903 O O . THR A 1 249 ? 16.652 3.833 -15.838 1.00 87.19 249 THR A O 1
ATOM 1906 N N . ASN A 1 250 ? 15.998 1.701 -15.910 1.00 88.06 250 ASN A N 1
ATOM 1907 C CA . ASN A 1 250 ? 14.614 1.948 -15.545 1.00 88.06 250 ASN A CA 1
ATOM 1908 C C . ASN A 1 250 ? 14.083 0.754 -14.751 1.00 88.06 250 ASN A C 1
ATOM 1910 O O . ASN A 1 250 ? 14.701 -0.307 -14.681 1.00 88.06 250 ASN A O 1
ATOM 1914 N N . THR A 1 251 ? 12.931 0.952 -14.133 1.00 81.44 251 THR A N 1
ATOM 1915 C CA . THR A 1 251 ? 12.171 -0.122 -13.477 1.00 81.44 251 THR A CA 1
ATOM 1916 C C . THR A 1 251 ? 11.832 -1.230 -14.476 1.00 81.44 251 THR A C 1
ATOM 1918 O O . THR A 1 251 ? 11.565 -0.938 -15.642 1.00 81.44 251 THR A O 1
ATOM 1921 N N . HIS A 1 252 ? 11.829 -2.499 -14.054 1.00 68.50 252 HIS A N 1
ATOM 1922 C CA . HIS A 1 252 ? 11.673 -3.639 -14.972 1.00 68.50 252 HIS A CA 1
ATOM 1923 C C . HIS A 1 252 ? 10.338 -3.686 -15.732 1.00 68.50 252 HIS A C 1
ATOM 1925 O O . HIS A 1 252 ? 10.288 -4.163 -16.866 1.00 68.50 252 HIS A O 1
ATOM 1931 N N . THR A 1 253 ? 9.261 -3.206 -15.115 1.00 73.12 253 THR A N 1
ATOM 1932 C CA . THR A 1 253 ? 7.916 -3.187 -15.697 1.00 73.12 253 THR A CA 1
ATOM 1933 C C . THR A 1 253 ? 7.265 -1.837 -15.466 1.00 73.12 253 THR A C 1
ATOM 1935 O O . THR A 1 253 ? 7.386 -1.278 -14.376 1.00 73.12 253 THR A O 1
ATOM 1938 N N . SER A 1 254 ? 6.517 -1.356 -16.456 1.00 83.88 254 SER A N 1
ATOM 1939 C CA . SER A 1 254 ? 5.632 -0.209 -16.276 1.00 83.88 254 SER A CA 1
ATOM 1940 C C . SER A 1 254 ? 4.576 -0.522 -15.213 1.00 83.88 254 SER A C 1
ATOM 1942 O O . SER A 1 254 ? 4.036 -1.630 -15.150 1.00 83.88 254 SER A O 1
ATOM 1944 N N . GLY A 1 255 ? 4.294 0.457 -14.360 1.00 82.62 255 GLY A N 1
ATOM 1945 C CA . GLY A 1 255 ? 3.147 0.412 -13.464 1.00 82.62 255 GLY A CA 1
ATOM 1946 C C . GLY A 1 255 ? 1.917 0.940 -14.176 1.00 82.62 255 GLY A C 1
ATOM 1947 O O . GLY A 1 255 ? 2.018 1.706 -15.134 1.00 82.62 255 GLY A O 1
ATOM 1948 N N . SER A 1 256 ? 0.747 0.549 -13.690 1.00 88.19 256 SER A N 1
ATOM 1949 C CA . SER A 1 256 ? -0.505 1.140 -14.145 1.00 88.19 256 SER A CA 1
ATOM 1950 C C . SER A 1 256 ? -1.497 1.236 -13.001 1.00 88.19 256 SER A C 1
ATOM 1952 O O . SER A 1 256 ? -1.470 0.419 -12.080 1.00 88.19 256 SER A O 1
ATOM 1954 N N . PHE A 1 257 ? -2.345 2.251 -13.062 1.00 80.75 257 PHE A N 1
ATOM 1955 C CA . PHE A 1 257 ? -3.493 2.427 -12.184 1.00 80.75 257 PHE A CA 1
ATOM 1956 C C . PHE A 1 257 ? -4.584 3.189 -12.935 1.00 80.75 257 PHE A C 1
ATOM 1958 O O . PHE A 1 257 ? -4.308 3.859 -13.927 1.00 80.75 257 PHE A O 1
ATOM 1965 N N . GLU A 1 258 ? -5.823 3.096 -12.472 1.00 74.31 258 GLU A N 1
ATOM 1966 C CA . GLU A 1 258 ? -6.913 3.927 -12.982 1.00 74.31 258 GLU A CA 1
ATOM 1967 C C . GLU A 1 258 ? -7.117 5.103 -12.034 1.00 74.31 258 GLU A C 1
ATOM 1969 O O . GLU A 1 258 ? -7.259 4.917 -10.822 1.00 74.31 258 GLU A O 1
ATOM 1974 N N . THR A 1 259 ? -7.103 6.322 -12.571 1.00 70.00 259 THR A N 1
ATOM 1975 C CA . THR A 1 259 ? -7.503 7.499 -11.799 1.00 70.00 259 THR A CA 1
ATOM 1976 C C . THR A 1 259 ? -8.990 7.405 -11.506 1.00 70.00 259 THR A C 1
ATOM 1978 O O . THR A 1 259 ? -9.786 6.931 -12.324 1.00 70.00 259 THR A O 1
ATOM 1981 N N . ARG A 1 260 ? -9.399 7.863 -10.328 1.00 63.44 260 ARG A N 1
ATOM 1982 C CA . ARG A 1 260 ? -10.811 7.781 -9.945 1.00 63.44 260 ARG A CA 1
ATOM 1983 C C . ARG A 1 260 ? -11.651 8.724 -10.793 1.00 63.44 260 ARG A C 1
ATOM 1985 O O . ARG A 1 260 ? -11.197 9.799 -11.182 1.00 63.44 260 ARG A O 1
ATOM 1992 N N . SER A 1 261 ? -12.866 8.306 -11.127 1.00 60.34 261 SER A N 1
ATOM 1993 C CA . SER A 1 261 ? -13.790 9.170 -11.854 1.00 60.34 261 SER A CA 1
ATOM 1994 C C . SER A 1 261 ? -14.361 10.206 -10.890 1.00 60.34 261 SER A C 1
ATOM 1996 O O . SER A 1 261 ? -14.916 9.842 -9.863 1.00 60.34 261 SER A O 1
ATOM 1998 N N . LEU A 1 262 ? -14.226 11.490 -11.221 1.00 60.56 262 LEU A N 1
ATOM 1999 C CA . LEU A 1 262 ? -14.888 12.590 -10.505 1.00 60.56 262 LEU A CA 1
ATOM 2000 C C . LEU A 1 262 ? -16.195 13.005 -11.203 1.00 60.56 262 LEU A C 1
ATOM 2002 O O . LEU A 1 262 ? -16.646 14.138 -11.058 1.00 60.56 262 LEU A O 1
ATOM 2006 N N . ILE A 1 263 ? -16.751 12.129 -12.047 1.00 57.22 263 ILE A N 1
ATOM 2007 C CA . ILE A 1 263 ? -18.012 12.391 -12.737 1.00 57.22 263 ILE A CA 1
ATOM 2008 C C . ILE A 1 263 ? -19.148 12.165 -11.736 1.00 57.22 263 ILE A C 1
ATOM 2010 O O . ILE A 1 263 ? -19.222 11.102 -11.132 1.00 57.22 263 ILE A O 1
ATOM 2014 N N . ASP A 1 264 ? -19.974 13.193 -11.587 1.00 63.69 264 ASP A N 1
ATOM 2015 C CA . ASP A 1 264 ? -21.244 13.241 -10.861 1.00 63.69 264 ASP A CA 1
ATOM 2016 C C . ASP A 1 264 ? -22.281 13.669 -11.915 1.00 63.69 264 ASP A C 1
ATOM 2018 O O . ASP A 1 264 ? -22.454 14.862 -12.200 1.00 63.69 264 ASP A O 1
ATOM 2022 N N . LEU A 1 265 ? -22.784 12.700 -12.686 1.00 64.06 265 LEU A N 1
ATOM 2023 C CA . LEU A 1 265 ? -23.561 12.958 -13.902 1.00 64.06 265 LEU A CA 1
ATOM 2024 C C . LEU A 1 265 ? -24.957 13.505 -13.584 1.00 64.06 265 LEU A C 1
ATOM 2026 O O . LEU A 1 265 ? -25.504 14.275 -14.382 1.00 64.06 265 LEU A O 1
ATOM 2030 N N . ASP A 1 266 ? -25.530 13.107 -12.453 1.00 66.25 266 ASP A N 1
ATOM 2031 C CA . ASP A 1 266 ? -26.827 13.565 -11.959 1.00 66.25 266 ASP A CA 1
ATOM 2032 C C . ASP A 1 266 ? -26.721 14.749 -10.973 1.00 66.25 266 ASP A C 1
ATOM 2034 O O . ASP A 1 266 ? -27.739 15.372 -10.653 1.00 66.25 266 ASP A O 1
ATOM 2038 N N . ALA A 1 267 ? -25.491 15.174 -10.664 1.00 68.81 267 ALA A N 1
ATOM 2039 C CA . ALA A 1 267 ? -25.127 16.387 -9.934 1.00 68.81 267 ALA A CA 1
ATOM 2040 C C . ALA A 1 267 ? -25.638 16.407 -8.488 1.00 68.81 267 ALA A C 1
ATOM 2042 O O . ALA A 1 267 ? -26.031 17.468 -7.975 1.00 68.81 267 ALA A O 1
ATOM 2043 N N . ASP A 1 268 ? -25.666 15.248 -7.840 1.00 68.56 268 ASP A N 1
ATOM 2044 C CA . ASP A 1 268 ? -26.184 15.089 -6.487 1.00 68.56 268 ASP A CA 1
ATOM 2045 C C . ASP A 1 268 ? -25.099 15.206 -5.396 1.00 68.56 268 ASP A C 1
ATOM 2047 O O . ASP A 1 268 ? -25.402 15.340 -4.205 1.00 68.56 268 ASP A O 1
ATOM 2051 N N . GLY A 1 269 ? -23.835 15.328 -5.806 1.00 68.81 269 GLY A N 1
ATOM 2052 C CA . GLY A 1 269 ? -22.682 15.525 -4.938 1.00 68.81 269 GLY A CA 1
ATOM 2053 C C . GLY A 1 269 ? -21.965 14.234 -4.545 1.00 68.81 269 GLY A C 1
ATOM 2054 O O . GLY A 1 269 ? -21.007 14.326 -3.764 1.00 68.81 269 GLY A O 1
ATOM 2055 N N . MET A 1 270 ? -22.392 13.084 -5.070 1.00 75.19 270 MET A N 1
ATOM 2056 C CA . MET A 1 270 ? -21.712 11.787 -4.997 1.00 75.19 270 MET A CA 1
ATOM 2057 C C . MET A 1 270 ? -21.031 11.465 -6.340 1.00 75.19 270 MET A C 1
ATOM 2059 O O . MET A 1 270 ? -21.253 12.142 -7.335 1.00 75.19 270 MET A O 1
ATOM 2063 N N . SER A 1 271 ? -20.107 10.497 -6.375 1.00 72.62 271 SER A N 1
ATOM 2064 C CA . SER A 1 271 ? -19.453 10.111 -7.641 1.00 72.62 271 SER A CA 1
ATOM 2065 C C . SER A 1 271 ? -20.148 8.920 -8.298 1.00 72.62 271 SER A C 1
ATOM 2067 O O . SER A 1 271 ? -20.380 7.906 -7.637 1.00 72.62 271 SER A O 1
ATOM 2069 N N . ASP A 1 272 ? -20.313 8.960 -9.624 1.00 66.69 272 ASP A N 1
ATOM 2070 C CA . ASP A 1 272 ? -20.889 7.879 -10.438 1.00 66.69 272 ASP A CA 1
ATOM 2071 C C . ASP A 1 272 ? -20.250 6.508 -10.145 1.00 66.69 272 ASP A C 1
ATOM 2073 O O . ASP A 1 272 ? -20.880 5.452 -10.246 1.00 66.69 272 ASP A O 1
ATOM 2077 N N . SER A 1 273 ? -18.939 6.495 -9.876 1.00 65.88 273 SER A N 1
ATOM 2078 C CA . SER A 1 273 ? -18.196 5.268 -9.576 1.00 65.88 273 SER A CA 1
ATOM 2079 C C . SER A 1 273 ? -18.560 4.678 -8.222 1.00 65.88 273 SER A C 1
ATOM 2081 O O . SER A 1 273 ? -18.657 3.456 -8.110 1.00 65.88 273 SER A O 1
ATOM 2083 N N . TRP A 1 274 ? -18.759 5.526 -7.213 1.00 75.25 274 TRP A N 1
ATOM 2084 C CA . TRP A 1 274 ? -19.194 5.093 -5.891 1.00 75.25 274 TRP A CA 1
ATOM 2085 C C . TRP A 1 274 ? -20.617 4.537 -5.973 1.00 75.25 274 TRP A C 1
ATOM 2087 O O . TRP A 1 274 ? -20.860 3.404 -5.555 1.00 75.25 274 TRP A O 1
ATOM 2097 N N . GLU A 1 275 ? -21.511 5.245 -6.662 1.00 74.94 275 GLU A N 1
ATOM 2098 C CA . GLU A 1 275 ? -22.897 4.815 -6.839 1.00 74.94 275 GLU A CA 1
ATOM 2099 C C . GLU A 1 275 ? -23.004 3.474 -7.584 1.00 74.94 275 GLU A C 1
ATOM 2101 O O . GLU A 1 275 ? -23.729 2.561 -7.183 1.00 74.94 275 GLU A O 1
ATOM 2106 N N . ARG A 1 276 ? -22.217 3.280 -8.651 1.00 71.56 276 ARG A N 1
ATOM 2107 C CA . ARG A 1 276 ? -22.164 1.986 -9.355 1.00 71.56 276 ARG A CA 1
ATOM 2108 C C . ARG A 1 276 ? -21.568 0.868 -8.504 1.00 71.56 276 ARG A C 1
ATOM 2110 O O . ARG A 1 276 ? -21.976 -0.277 -8.692 1.00 71.56 276 ARG A O 1
ATOM 2117 N N . SER A 1 277 ? -20.616 1.170 -7.621 1.00 72.62 277 SER A N 1
ATOM 2118 C CA . SER A 1 277 ? -19.973 0.170 -6.762 1.00 72.62 277 SER A CA 1
ATOM 2119 C C . SER A 1 277 ? -20.940 -0.394 -5.723 1.00 72.62 277 SER A C 1
ATOM 2121 O O . SER A 1 277 ? -20.955 -1.605 -5.510 1.00 72.62 277 SER A O 1
ATOM 2123 N N . PHE A 1 278 ? -21.756 0.463 -5.106 1.00 74.75 278 PHE A N 1
ATOM 2124 C CA . PHE A 1 278 ? -22.662 0.062 -4.026 1.00 74.75 278 PHE A CA 1
ATOM 2125 C C . PHE A 1 278 ? -24.073 -0.289 -4.510 1.00 74.75 278 PHE A C 1
ATOM 2127 O O . PHE A 1 278 ? -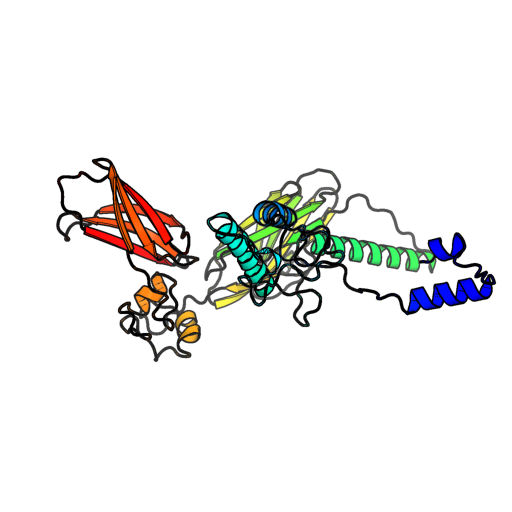24.653 -1.273 -4.051 1.00 74.75 278 PHE A O 1
ATOM 2134 N N . PHE A 1 279 ? -24.608 0.441 -5.491 1.00 78.12 279 PHE A N 1
ATOM 2135 C CA . PHE A 1 279 ? -26.013 0.310 -5.900 1.00 78.12 279 PHE A CA 1
ATOM 2136 C C . PHE A 1 279 ? -26.188 -0.266 -7.308 1.00 78.12 279 PHE A C 1
ATOM 2138 O O . PHE A 1 279 ? -27.270 -0.734 -7.659 1.00 78.12 279 PHE A O 1
ATOM 2145 N N . GLY A 1 280 ? -25.127 -0.300 -8.122 1.00 66.06 280 GLY A N 1
ATOM 2146 C CA . GLY A 1 280 ? -25.155 -0.884 -9.468 1.00 66.06 280 GLY A CA 1
ATOM 2147 C C . GLY A 1 280 ? -25.779 0.012 -10.546 1.00 66.06 280 GLY A C 1
ATOM 2148 O O . GLY A 1 280 ? -25.993 -0.447 -11.670 1.00 66.06 280 GLY A O 1
ATOM 2149 N N . GLY A 1 281 ? -26.053 1.282 -10.239 1.00 65.50 281 GLY A N 1
ATOM 2150 C CA . GLY A 1 281 ? -26.621 2.262 -11.164 1.00 65.50 281 GLY A CA 1
ATOM 2151 C C . GLY A 1 281 ? -26.806 3.631 -10.510 1.00 65.50 281 GLY A C 1
ATOM 2152 O O . GLY A 1 281 ? -26.865 3.713 -9.292 1.00 65.50 281 GLY A O 1
ATOM 2153 N N . LEU A 1 282 ? -26.904 4.675 -11.338 1.00 63.88 282 LEU A N 1
ATOM 2154 C CA . LEU A 1 282 ? -26.992 6.079 -10.898 1.00 63.88 282 LEU A CA 1
ATOM 2155 C C . LEU A 1 282 ? -28.417 6.489 -10.473 1.00 63.88 282 LEU A C 1
ATOM 2157 O O . LEU A 1 282 ? -28.607 7.395 -9.690 1.00 63.88 282 LEU A O 1
ATOM 2161 N N . ASP A 1 283 ? -29.455 5.802 -10.965 1.00 67.50 283 ASP A N 1
ATOM 2162 C CA . ASP A 1 283 ? -30.858 6.151 -10.662 1.00 67.50 283 ASP A CA 1
ATOM 2163 C C . ASP A 1 283 ? -31.416 5.409 -9.422 1.00 67.50 283 ASP A C 1
ATOM 2165 O O . ASP A 1 283 ? -32.636 5.270 -9.276 1.00 67.50 283 ASP A O 1
ATOM 2169 N N . ILE A 1 284 ? -30.551 4.813 -8.593 1.00 65.94 284 ILE A N 1
ATOM 2170 C CA . ILE A 1 284 ? -30.954 3.888 -7.515 1.00 65.94 284 ILE A CA 1
ATOM 2171 C C . ILE A 1 284 ? -30.850 4.553 -6.143 1.00 65.94 284 ILE A C 1
ATOM 2173 O O . ILE A 1 284 ? -31.790 4.450 -5.352 1.00 65.94 284 ILE A O 1
ATOM 2177 N N . CYS A 1 285 ? -29.736 5.231 -5.886 1.00 68.06 285 CYS A N 1
ATOM 2178 C CA . CYS A 1 285 ? -29.525 6.084 -4.725 1.00 68.06 285 CYS A CA 1
ATOM 2179 C C . CYS A 1 285 ? -29.630 7.555 -5.135 1.00 68.06 285 CYS A C 1
ATOM 2181 O O . CYS A 1 285 ? -29.510 7.905 -6.303 1.00 68.06 285 CYS A O 1
ATOM 2183 N N . HIS A 1 286 ? -29.878 8.411 -4.158 1.00 75.69 286 HIS A N 1
ATOM 2184 C CA . HIS A 1 286 ? -29.795 9.857 -4.271 1.00 75.69 286 HIS A CA 1
ATOM 2185 C C . HIS A 1 286 ? -29.088 10.379 -3.023 1.00 75.69 286 HIS A C 1
ATOM 2187 O O . HIS A 1 286 ? -29.211 9.797 -1.951 1.00 75.69 286 HIS A O 1
ATOM 2193 N N . ALA A 1 287 ? -28.474 11.553 -3.088 1.00 78.62 287 ALA A N 1
ATOM 2194 C CA . ALA A 1 287 ? -27.764 12.142 -1.948 1.00 78.62 287 ALA A CA 1
ATOM 2195 C C . ALA A 1 287 ? -28.547 12.175 -0.612 1.00 78.62 287 ALA A C 1
ATOM 2197 O O . ALA A 1 287 ? -27.960 12.171 0.473 1.00 78.62 287 ALA A O 1
ATOM 2198 N N . ASN A 1 288 ? -29.883 12.226 -0.685 1.00 83.56 288 ASN A N 1
ATOM 2199 C CA . ASN A 1 288 ? -30.780 12.271 0.471 1.00 83.56 288 ASN A CA 1
ATOM 2200 C C . ASN A 1 288 ? -31.497 10.939 0.784 1.00 83.56 288 ASN A C 1
ATOM 2202 O O . ASN A 1 288 ? -32.345 10.942 1.680 1.00 83.56 288 ASN A O 1
ATOM 2206 N N . SER A 1 289 ? -31.262 9.851 0.041 1.00 86.75 289 SER A N 1
ATOM 2207 C CA . SER A 1 289 ? -31.736 8.521 0.453 1.00 86.75 289 SER A CA 1
ATOM 2208 C C . SER A 1 289 ? -30.864 7.951 1.566 1.00 86.75 289 SER A C 1
ATOM 2210 O O . SER A 1 289 ? -29.842 8.531 1.893 1.00 86.75 289 SER A O 1
ATOM 2212 N N . ASP A 1 290 ? -31.355 6.890 2.194 1.00 88.94 290 ASP A N 1
ATOM 2213 C CA . ASP A 1 290 ? -30.746 6.149 3.302 1.00 88.94 290 ASP A CA 1
ATOM 2214 C C . ASP A 1 290 ? -31.010 4.677 2.964 1.00 88.94 290 ASP A C 1
ATOM 2216 O O . ASP A 1 290 ? -32.119 4.168 3.187 1.00 88.94 290 ASP A O 1
ATOM 2220 N N . TRP A 1 291 ? -30.092 4.072 2.208 1.00 85.69 291 TRP A N 1
ATOM 2221 C CA . TRP A 1 291 ? -30.336 2.785 1.555 1.00 85.69 291 TRP A CA 1
ATOM 2222 C C . TRP A 1 291 ? -30.422 1.620 2.542 1.00 85.69 291 TRP A C 1
ATOM 2224 O O . TRP A 1 291 ? -31.279 0.738 2.389 1.00 85.69 291 TRP A O 1
ATOM 2234 N N . ASP A 1 292 ? -29.565 1.608 3.556 1.00 88.81 292 ASP A N 1
ATOM 2235 C CA . ASP A 1 292 ? -29.509 0.550 4.561 1.00 88.81 292 ASP A CA 1
ATOM 2236 C C . ASP A 1 292 ? -30.379 0.822 5.805 1.00 88.81 292 ASP A C 1
ATOM 2238 O O . ASP A 1 292 ? -30.662 -0.103 6.580 1.00 88.81 292 ASP A O 1
ATOM 2242 N N . GLY A 1 293 ? -30.911 2.040 5.942 1.00 89.88 293 GLY A N 1
ATOM 2243 C CA . GLY A 1 293 ? -31.851 2.437 6.983 1.00 89.88 293 GLY A CA 1
ATOM 2244 C C . GLY A 1 293 ? -31.189 2.737 8.327 1.00 89.88 293 GLY A C 1
ATOM 2245 O O . GLY A 1 293 ? -31.847 2.568 9.366 1.00 89.88 293 GLY A O 1
ATOM 2246 N N . ASP A 1 294 ? -29.911 3.117 8.341 1.00 88.56 294 ASP A N 1
ATOM 2247 C CA . ASP A 1 294 ? -29.149 3.433 9.553 1.00 88.56 294 ASP A CA 1
ATOM 2248 C C . ASP A 1 294 ? -29.389 4.866 10.077 1.00 88.56 294 ASP A C 1
ATOM 2250 O O . ASP A 1 294 ? -29.064 5.180 11.234 1.00 88.56 294 ASP A O 1
ATOM 2254 N N . GLY A 1 295 ? -30.056 5.704 9.277 1.00 87.88 295 GLY A N 1
ATOM 2255 C CA . GLY A 1 295 ? -30.400 7.088 9.584 1.00 87.88 295 GLY A CA 1
ATOM 2256 C C . GLY A 1 295 ? -29.379 8.128 9.116 1.00 87.88 295 GLY A C 1
ATOM 2257 O O . GLY A 1 295 ? -29.587 9.317 9.392 1.00 87.88 295 GLY A O 1
ATOM 2258 N N . GLN A 1 296 ? -28.302 7.725 8.444 1.00 89.75 296 GLN A N 1
ATOM 2259 C CA . GLN A 1 296 ? -27.454 8.594 7.635 1.00 89.75 296 GLN A CA 1
ATOM 2260 C C . GLN A 1 296 ? -27.944 8.594 6.191 1.00 89.75 296 GLN A C 1
ATOM 2262 O O . GLN A 1 296 ? -28.509 7.623 5.708 1.00 89.75 296 GLN A O 1
ATOM 2267 N N . SER A 1 297 ? -27.765 9.717 5.498 1.00 90.31 297 SER A N 1
ATOM 2268 C CA . SER A 1 297 ? -28.027 9.724 4.062 1.00 90.31 297 SER A CA 1
ATOM 2269 C C . SER A 1 297 ? -26.843 9.163 3.282 1.00 90.31 297 SER A C 1
ATOM 2271 O O . SER A 1 297 ? -25.702 9.369 3.689 1.00 90.31 297 SER A O 1
ATOM 2273 N N . ASP A 1 298 ? -27.091 8.597 2.106 1.00 87.19 298 ASP A N 1
ATOM 2274 C CA . ASP A 1 298 ? -26.067 8.047 1.214 1.00 87.19 298 ASP A CA 1
ATOM 2275 C C . ASP A 1 298 ? -24.956 9.083 0.933 1.00 87.19 298 ASP A C 1
ATOM 2277 O O . ASP A 1 298 ? -23.771 8.756 0.910 1.00 87.19 298 ASP A O 1
ATOM 2281 N N . ALA A 1 299 ? -25.293 10.381 0.835 1.00 84.31 299 ALA A N 1
ATOM 2282 C CA . ALA A 1 299 ? -24.272 11.428 0.736 1.00 84.31 299 ALA A CA 1
ATOM 2283 C C . ALA A 1 299 ? -23.450 11.601 2.019 1.00 84.31 299 ALA A C 1
ATOM 2285 O O . ALA A 1 299 ? -22.255 11.877 1.939 1.00 84.31 299 ALA A O 1
ATOM 2286 N N . GLN A 1 300 ? -24.046 11.500 3.207 1.00 87.75 300 GLN A N 1
ATOM 2287 C CA . GLN A 1 300 ? -23.287 11.541 4.462 1.00 87.75 300 GLN A CA 1
ATOM 2288 C C . GLN A 1 300 ? -22.335 10.353 4.557 1.00 87.75 300 GLN A C 1
ATOM 2290 O O . GLN A 1 300 ? -21.193 10.526 4.981 1.00 87.75 300 GLN A O 1
ATOM 2295 N N . GLU A 1 301 ? -22.770 9.185 4.104 1.00 88.25 301 GLU A N 1
ATOM 2296 C CA . GLU A 1 301 ? -21.954 7.979 4.037 1.00 88.25 301 GLU A CA 1
ATOM 2297 C C . GLU A 1 301 ? -20.807 8.120 3.043 1.00 88.25 301 GLU A C 1
ATOM 2299 O O . GLU A 1 301 ? -19.648 7.926 3.408 1.00 88.25 301 GLU A O 1
ATOM 2304 N N . TYR A 1 302 ? -21.088 8.633 1.843 1.00 84.81 302 TYR A N 1
ATOM 2305 C CA . TYR A 1 302 ? -20.072 8.988 0.856 1.00 84.81 302 TYR A CA 1
ATOM 2306 C C . TYR A 1 302 ? -19.009 9.937 1.431 1.00 84.81 302 TYR A C 1
ATOM 2308 O O . TYR A 1 302 ? -17.809 9.714 1.277 1.00 84.81 302 TYR A O 1
ATOM 2316 N N . HIS A 1 303 ? -19.421 10.985 2.153 1.00 82.56 303 HIS A N 1
ATOM 2317 C CA . HIS A 1 303 ? -18.481 11.936 2.758 1.00 82.56 303 HIS A CA 1
ATOM 2318 C C . HIS A 1 303 ? -17.754 11.372 3.990 1.00 82.56 303 HIS A C 1
ATOM 2320 O O . HIS A 1 303 ? -16.680 11.872 4.339 1.00 82.56 303 HIS A O 1
ATOM 2326 N N . SER A 1 304 ? -18.323 10.366 4.656 1.00 83.75 304 SER A N 1
ATOM 2327 C CA . SER A 1 304 ? -17.780 9.757 5.875 1.00 83.75 304 SER A CA 1
ATOM 2328 C C . SER A 1 304 ? -17.099 8.408 5.668 1.00 83.75 304 SER A C 1
ATOM 2330 O O . SER A 1 304 ? -16.577 7.863 6.640 1.00 83.75 304 SER A O 1
ATOM 2332 N N . GLY A 1 305 ? -17.029 7.933 4.420 1.00 83.81 305 GLY A N 1
ATOM 2333 C CA . GLY A 1 305 ? -16.351 6.699 4.028 1.00 83.81 305 GLY A CA 1
ATOM 2334 C C . GLY A 1 305 ? -17.025 5.431 4.550 1.00 83.81 305 GLY A C 1
ATOM 2335 O O . GLY A 1 305 ? -16.366 4.394 4.598 1.00 83.81 305 GLY A O 1
ATOM 2336 N N . THR A 1 306 ? -18.290 5.510 4.977 1.00 86.38 306 THR A N 1
ATOM 2337 C CA . THR A 1 306 ? -19.045 4.348 5.461 1.00 86.38 306 THR A CA 1
ATOM 2338 C C . THR A 1 306 ? -19.636 3.538 4.309 1.00 86.38 306 THR A C 1
ATOM 2340 O O . THR A 1 306 ? -19.726 4.017 3.176 1.00 86.38 306 THR A O 1
ATOM 2343 N N . ASP A 1 307 ? -19.962 2.275 4.583 1.00 85.56 307 ASP A N 1
ATOM 2344 C CA . ASP A 1 307 ? -20.581 1.365 3.620 1.00 85.56 307 ASP A CA 1
ATOM 2345 C C . ASP A 1 307 ? -22.109 1.545 3.634 1.00 85.56 307 ASP A C 1
ATOM 2347 O O . ASP A 1 307 ? -22.736 1.053 4.571 1.00 85.56 307 ASP A O 1
ATOM 2351 N N . PRO A 1 308 ? -22.715 2.131 2.581 1.00 87.81 308 PRO A N 1
ATOM 2352 C CA . PRO A 1 308 ? -24.152 2.414 2.523 1.00 87.81 308 PRO A CA 1
ATOM 2353 C C . PRO A 1 308 ? -25.038 1.173 2.374 1.00 87.81 308 PRO A C 1
ATOM 2355 O O . PRO A 1 308 ? -26.241 1.261 2.123 1.00 87.81 308 PRO A O 1
ATOM 2358 N N . SER A 1 309 ? -24.447 -0.022 2.422 1.00 87.69 309 SER A N 1
ATOM 2359 C CA . SER A 1 309 ? -25.154 -1.298 2.420 1.00 87.69 309 SER A CA 1
ATOM 2360 C C . SER A 1 309 ? -25.071 -2.047 3.756 1.00 87.69 309 SER A C 1
ATOM 2362 O O . SER A 1 309 ? -25.720 -3.093 3.895 1.00 87.69 309 SER A O 1
ATOM 2364 N N . ASP A 1 310 ? -24.311 -1.538 4.734 1.00 88.38 310 ASP A N 1
ATOM 2365 C CA . ASP A 1 310 ? -24.184 -2.112 6.076 1.00 88.38 310 ASP A CA 1
ATOM 2366 C C . ASP A 1 310 ? -24.637 -1.122 7.161 1.00 88.38 310 ASP A C 1
ATOM 2368 O O . ASP A 1 310 ? -23.839 -0.288 7.589 1.00 88.38 310 ASP A O 1
ATOM 2372 N N . PRO A 1 311 ? -25.808 -1.342 7.797 1.00 88.94 311 PRO A N 1
ATOM 2373 C CA . PRO A 1 311 ? -26.356 -0.420 8.798 1.00 88.94 311 PRO A CA 1
ATOM 2374 C C . PRO A 1 311 ? -25.553 -0.353 10.112 1.00 88.94 311 PRO A C 1
ATOM 2376 O O . PRO A 1 311 ? -25.952 0.281 11.097 1.00 88.94 311 PRO A O 1
ATOM 2379 N N . ASN A 1 312 ? -24.432 -1.075 10.200 1.00 87.50 312 ASN A N 1
ATOM 2380 C CA . ASN A 1 312 ? -23.466 -0.971 11.290 1.00 87.50 312 ASN A CA 1
ATOM 2381 C C . ASN A 1 312 ? -22.255 -0.086 10.950 1.00 87.50 312 ASN A C 1
ATOM 2383 O O . ASN A 1 312 ? -21.558 0.344 11.891 1.00 87.50 312 ASN A O 1
ATOM 2387 N N . SER A 1 313 ? -22.021 0.189 9.665 1.00 88.00 313 SER A N 1
ATOM 2388 C CA . SER A 1 313 ? -21.023 1.117 9.143 1.00 88.00 313 SER A CA 1
ATOM 2389 C C . SER A 1 313 ? -21.621 2.518 9.162 1.00 88.00 313 SER A C 1
ATOM 2391 O O . SER A 1 313 ? -22.204 2.985 8.206 1.00 88.00 313 SER A O 1
ATOM 2393 N N . SER A 1 314 ? -21.524 3.182 10.314 1.00 88.94 314 SER A N 1
ATOM 2394 C CA . SER A 1 314 ? -22.161 4.487 10.498 1.00 88.94 314 SER A CA 1
ATOM 2395 C C . SER A 1 314 ? -21.238 5.473 11.200 1.00 88.94 314 SER A C 1
ATOM 2397 O O . SER A 1 314 ? -20.704 5.134 12.271 1.00 88.94 314 SER A O 1
ATOM 2399 N N . MET A 1 315 ? -21.137 6.714 10.732 1.00 89.75 315 MET A N 1
ATOM 2400 C CA . MET A 1 315 ? -20.375 7.744 11.428 1.00 89.75 315 MET A CA 1
ATOM 2401 C C . MET A 1 315 ? -21.239 8.399 12.508 1.00 89.75 315 MET A C 1
ATOM 2403 O O . MET A 1 315 ? -22.223 9.086 12.257 1.00 89.75 315 MET A O 1
ATOM 2407 N N . ARG A 1 316 ? -20.851 8.214 13.773 1.00 91.12 316 ARG A N 1
ATOM 2408 C CA . ARG A 1 316 ? -21.550 8.831 14.907 1.00 91.12 316 ARG A CA 1
ATOM 2409 C C . ARG A 1 316 ? -20.614 9.134 16.058 1.00 91.12 316 ARG A C 1
ATOM 2411 O O . ARG A 1 316 ? -19.690 8.371 16.342 1.00 91.12 316 ARG A O 1
ATOM 2418 N N . VAL A 1 317 ? -20.892 10.233 16.755 1.00 91.06 317 VAL A N 1
ATOM 2419 C CA . VAL A 1 317 ? -20.258 10.536 18.042 1.00 91.06 317 VAL A CA 1
ATOM 2420 C C . VAL A 1 317 ? -20.675 9.464 19.047 1.00 91.06 317 VAL A C 1
ATOM 2422 O O . VAL A 1 317 ? -21.862 9.199 19.229 1.00 91.06 317 VAL A O 1
ATOM 2425 N N . ILE A 1 318 ? -19.693 8.838 19.693 1.00 93.25 318 ILE A N 1
ATOM 2426 C CA . ILE A 1 318 ? -19.899 7.740 20.646 1.00 93.25 318 ILE A CA 1
ATOM 2427 C C . ILE A 1 318 ? -19.592 8.138 22.091 1.00 93.25 318 ILE A C 1
ATOM 2429 O O . ILE A 1 318 ? -20.094 7.499 23.013 1.00 93.25 318 ILE A O 1
ATOM 2433 N N . ALA A 1 319 ? -18.786 9.181 22.309 1.00 92.69 319 ALA A N 1
ATOM 2434 C CA . ALA A 1 319 ? -18.467 9.665 23.647 1.00 92.69 319 ALA A CA 1
ATOM 2435 C C . ALA A 1 319 ? -18.091 11.152 23.655 1.00 92.69 319 ALA A C 1
ATOM 2437 O O . ALA A 1 319 ? -17.444 11.652 22.738 1.00 92.69 319 ALA A O 1
ATOM 2438 N N . PHE A 1 320 ? -18.468 11.829 24.739 1.00 90.94 320 PHE A N 1
ATOM 2439 C CA . PHE A 1 320 ? -17.969 13.146 25.119 1.00 90.94 320 PHE A CA 1
ATOM 2440 C C . PHE A 1 320 ? -17.714 13.142 26.629 1.00 90.94 320 PHE A C 1
ATOM 2442 O O . PHE A 1 320 ? -18.631 12.860 27.403 1.00 90.94 320 PHE A O 1
ATOM 2449 N N . GLN A 1 321 ? -16.468 13.357 27.050 1.00 91.31 321 GLN A N 1
ATOM 2450 C CA . GLN A 1 321 ? -16.037 13.172 28.442 1.00 91.31 321 GLN A CA 1
ATOM 2451 C C . GLN A 1 321 ? -15.191 14.356 28.911 1.00 91.31 321 GLN A C 1
ATOM 2453 O O . GLN A 1 321 ? -14.258 14.744 28.219 1.00 91.31 321 GLN A O 1
ATOM 2458 N N . SER A 1 322 ? -15.468 14.898 30.099 1.00 88.88 322 SER A N 1
ATOM 2459 C CA . SER A 1 322 ? -14.559 15.853 30.751 1.00 88.88 322 SER A CA 1
ATOM 2460 C C . SER A 1 322 ? -13.352 15.096 31.320 1.00 88.88 322 SER A C 1
ATOM 2462 O O . SER A 1 322 ? -13.520 14.110 32.042 1.00 88.88 322 SER A O 1
ATOM 2464 N N . ILE A 1 323 ? -12.143 15.531 30.961 1.00 91.06 323 ILE A N 1
ATOM 2465 C CA . ILE A 1 323 ? -10.867 14.990 31.462 1.00 91.06 323 ILE A CA 1
ATOM 2466 C C . ILE A 1 323 ? -10.279 15.921 32.535 1.00 91.06 323 ILE A C 1
ATOM 2468 O O . ILE A 1 323 ? -9.670 15.453 33.499 1.00 91.06 323 ILE A O 1
ATOM 2472 N N . ALA A 1 324 ? -10.485 17.232 32.387 1.00 86.75 324 ALA A N 1
ATOM 2473 C CA . ALA A 1 324 ? -10.119 18.276 33.341 1.00 86.75 324 ALA A CA 1
ATOM 2474 C C . ALA A 1 324 ? -11.112 19.453 33.246 1.00 86.75 324 ALA A C 1
ATOM 2476 O O . ALA A 1 324 ? -11.976 19.451 32.374 1.00 86.75 324 ALA A O 1
ATOM 2477 N N . SER A 1 325 ? -10.966 20.467 34.112 1.00 81.75 325 SER A N 1
ATOM 2478 C CA . SER A 1 325 ? -11.910 21.600 34.220 1.00 81.75 325 SER A CA 1
ATOM 2479 C C . SER A 1 325 ? -12.116 22.415 32.943 1.00 81.75 325 SER A C 1
ATOM 2481 O O . SER A 1 325 ? -13.068 23.165 32.855 1.00 81.75 325 SER A O 1
ATOM 2483 N N . ASP A 1 326 ? -11.206 22.335 31.976 1.00 86.31 326 ASP A N 1
ATOM 2484 C CA . ASP A 1 326 ? -11.368 23.022 30.692 1.00 86.31 326 ASP A CA 1
ATOM 2485 C C . ASP A 1 326 ? -10.995 22.110 29.519 1.00 86.31 326 ASP A C 1
ATOM 2487 O O . ASP A 1 326 ? -10.743 22.586 28.420 1.00 86.31 326 ASP A O 1
ATOM 2491 N N . GLN A 1 327 ? -10.924 20.791 29.737 1.00 90.50 327 GLN A N 1
ATOM 2492 C CA . GLN A 1 327 ? -10.445 19.841 28.733 1.00 90.50 327 GLN A CA 1
ATOM 2493 C C . GLN A 1 327 ? -11.404 18.667 28.595 1.00 90.50 327 GLN A C 1
ATOM 2495 O O . GLN A 1 327 ? -11.676 17.946 29.559 1.00 90.50 327 GLN A O 1
ATOM 2500 N N . HIS A 1 328 ? -11.906 18.474 27.381 1.00 91.38 328 HIS A N 1
ATOM 2501 C CA . HIS A 1 328 ? -12.949 17.507 27.077 1.00 91.38 328 HIS A CA 1
ATOM 2502 C C . HIS A 1 328 ? -12.543 16.634 25.893 1.00 91.38 328 HIS A C 1
ATOM 2504 O O . HIS A 1 328 ? -12.096 17.147 24.877 1.00 91.38 328 HIS A O 1
ATOM 2510 N N . ARG A 1 329 ? -12.748 15.320 25.981 1.00 93.88 329 ARG A N 1
ATOM 2511 C CA . ARG A 1 329 ? -12.505 14.383 24.881 1.00 93.88 329 ARG A CA 1
ATOM 2512 C C . ARG A 1 329 ? -13.778 14.094 24.121 1.00 93.88 329 ARG A C 1
ATOM 2514 O O . ARG A 1 329 ? -14.737 13.581 24.700 1.00 93.88 329 ARG A O 1
ATOM 2521 N N . LEU A 1 330 ? -13.751 14.355 22.822 1.00 94.81 330 LEU A N 1
ATOM 2522 C CA . LEU A 1 330 ? -14.757 13.907 21.871 1.00 94.81 330 LEU A CA 1
ATOM 2523 C C . LEU A 1 330 ? -14.280 12.612 21.207 1.00 94.81 330 LEU A C 1
ATOM 2525 O O . LEU A 1 330 ? -13.108 12.482 20.866 1.00 94.81 330 LEU A O 1
ATOM 2529 N N . SER A 1 331 ? -15.172 11.640 21.030 1.00 95.25 331 SER A N 1
ATOM 2530 C CA . SER A 1 331 ? -14.871 10.374 20.353 1.00 95.25 331 SER A CA 1
ATOM 2531 C C . SER A 1 331 ? -15.988 10.002 19.388 1.00 95.25 331 SER A C 1
ATOM 2533 O O . SER A 1 331 ? -17.166 10.068 19.751 1.00 95.25 331 SER A O 1
ATOM 2535 N N . TRP A 1 332 ? -15.636 9.584 18.175 1.00 94.44 332 TRP A N 1
ATOM 2536 C CA . TRP A 1 332 ? -16.583 9.201 17.122 1.00 94.44 332 TRP A CA 1
ATOM 2537 C C . TRP A 1 332 ? -16.090 7.974 16.356 1.00 94.44 332 TRP A C 1
ATOM 2539 O O . TRP A 1 332 ? -14.889 7.713 16.300 1.00 94.44 332 TRP A O 1
ATOM 2549 N N . LYS A 1 333 ? -17.025 7.208 15.784 1.00 92.62 333 LYS A N 1
ATOM 2550 C CA . LYS A 1 333 ? -16.686 6.132 14.844 1.00 92.62 333 LYS A CA 1
ATOM 2551 C C . LYS A 1 333 ? -15.980 6.717 13.620 1.00 92.62 333 LYS A C 1
ATOM 2553 O O . LYS A 1 333 ? -16.439 7.730 13.095 1.00 92.62 333 LYS A O 1
ATOM 2558 N N . SER A 1 334 ? -14.897 6.077 13.194 1.00 89.81 334 SER A N 1
ATOM 2559 C CA . SER A 1 334 ? -14.075 6.501 12.062 1.00 89.81 334 SER A CA 1
ATOM 2560 C C . SER A 1 334 ? -13.860 5.364 11.080 1.00 89.81 334 SER A C 1
ATOM 2562 O O . SER A 1 334 ? -13.687 4.224 11.504 1.00 89.81 334 SER A O 1
ATOM 2564 N N . GLU A 1 335 ? -13.751 5.726 9.805 1.00 86.62 335 GLU A N 1
ATOM 2565 C CA . GLU A 1 335 ? -13.400 4.840 8.694 1.00 86.62 335 GLU A CA 1
ATOM 2566 C C . GLU A 1 335 ? -12.088 5.279 8.035 1.00 86.62 335 GLU A C 1
ATOM 2568 O O . GLU A 1 335 ? -11.607 6.390 8.267 1.00 86.62 335 GLU A O 1
ATOM 2573 N N . GLU A 1 336 ? -11.466 4.397 7.253 1.00 79.69 336 GLU A N 1
ATOM 2574 C CA . GLU A 1 336 ? -10.237 4.713 6.515 1.00 79.69 336 GLU A CA 1
ATOM 2575 C C . GLU A 1 336 ? -10.459 5.820 5.465 1.00 79.69 336 GLU A C 1
ATOM 2577 O O . GLU A 1 336 ? -11.553 5.985 4.943 1.00 79.69 336 GLU A O 1
ATOM 2582 N N . LYS A 1 337 ? -9.390 6.545 5.090 1.00 73.44 337 LYS A N 1
ATOM 2583 C CA . LYS A 1 337 ? -9.371 7.526 3.972 1.00 73.44 337 LYS A CA 1
ATOM 2584 C C . LYS A 1 337 ? -10.312 8.729 4.129 1.00 73.44 337 LYS A C 1
ATOM 2586 O O . LYS A 1 337 ? -10.635 9.415 3.159 1.00 73.44 337 LYS A O 1
ATOM 2591 N N . VAL A 1 338 ? -10.666 9.043 5.367 1.00 82.69 338 VAL A N 1
ATOM 2592 C CA . VAL A 1 338 ? -11.460 10.215 5.732 1.00 82.69 338 VAL A CA 1
ATOM 2593 C C . VAL A 1 338 ? -10.608 11.155 6.579 1.00 82.69 338 VAL A C 1
ATOM 2595 O O . VAL A 1 338 ? -9.715 10.737 7.319 1.00 82.69 338 VAL A O 1
ATOM 2598 N N . SER A 1 339 ? -10.873 12.448 6.465 1.00 88.50 339 SER A N 1
ATOM 2599 C CA . SER A 1 339 ? -10.346 13.463 7.367 1.00 88.50 339 SER A CA 1
ATOM 2600 C C . SER A 1 339 ? -11.488 14.154 8.101 1.00 88.50 339 SER A C 1
ATOM 2602 O O . SER A 1 339 ? -12.607 14.234 7.596 1.00 88.50 339 SER A O 1
ATOM 2604 N N . TYR A 1 340 ? -11.220 14.635 9.311 1.00 90.31 340 TYR A N 1
ATOM 2605 C CA . TYR A 1 340 ? -12.236 15.232 10.166 1.00 90.31 340 TYR A CA 1
ATOM 2606 C C . TYR A 1 340 ? -11.921 16.684 10.506 1.00 90.31 340 TYR A C 1
ATOM 2608 O O . TYR A 1 340 ? -10.782 17.076 10.786 1.00 90.31 340 TYR A O 1
ATOM 2616 N N . GLU A 1 341 ? -12.985 17.474 10.551 1.00 92.62 341 GLU A N 1
ATOM 2617 C CA . GLU A 1 341 ? -12.994 18.806 11.130 1.00 92.62 341 GLU A CA 1
ATOM 2618 C C . GLU A 1 341 ? -14.035 18.872 12.238 1.00 92.62 341 GLU A C 1
ATOM 2620 O O . GLU A 1 341 ? -15.162 18.391 12.093 1.00 92.62 341 GLU A O 1
ATOM 2625 N N . ILE A 1 342 ? -13.685 19.525 13.338 1.00 93.25 342 ILE A N 1
ATOM 2626 C CA . ILE A 1 342 ? -14.588 19.695 14.471 1.00 93.25 342 ILE A CA 1
ATOM 2627 C C . ILE A 1 342 ? -14.985 21.154 14.537 1.00 93.25 342 ILE A C 1
ATOM 2629 O O . ILE A 1 342 ? -14.140 22.048 14.543 1.00 93.25 342 ILE A O 1
ATOM 2633 N N . TRP A 1 343 ? -16.286 21.392 14.622 1.00 92.38 343 TRP A N 1
ATOM 2634 C CA . TRP A 1 343 ? -16.842 22.723 14.788 1.00 92.38 343 TRP A CA 1
ATOM 2635 C C . TRP A 1 343 ? -17.683 22.780 16.058 1.00 92.38 343 TRP A C 1
ATOM 2637 O O . TRP A 1 343 ? -18.475 21.875 16.327 1.00 92.38 343 TRP A O 1
ATOM 2647 N N . GLY A 1 344 ? -17.536 23.870 16.803 1.00 90.75 344 GLY A N 1
ATOM 2648 C CA . GLY A 1 344 ? -18.267 24.151 18.032 1.00 90.75 344 GLY A CA 1
ATOM 2649 C C . GLY A 1 344 ? -19.191 25.355 17.886 1.00 90.75 344 GLY A C 1
ATOM 2650 O O . GLY A 1 344 ? -18.907 26.292 17.138 1.00 90.75 344 GLY A O 1
ATOM 2651 N N . SER A 1 345 ? -20.298 25.348 18.619 1.00 90.31 345 SER A N 1
ATOM 2652 C CA . SER A 1 345 ? -21.220 26.479 18.734 1.00 90.31 345 SER A CA 1
ATOM 2653 C C . SER A 1 345 ? -21.822 26.536 20.133 1.00 90.31 345 SER A C 1
ATOM 2655 O O . SER A 1 345 ? -22.126 25.499 20.706 1.00 90.31 345 SER A O 1
ATOM 2657 N N . GLN A 1 346 ? -22.043 27.731 20.678 1.00 90.12 346 GLN A N 1
ATOM 2658 C CA . GLN A 1 346 ? -22.749 27.902 21.959 1.00 90.12 346 GLN A CA 1
ATOM 2659 C C . GLN A 1 346 ? -24.256 28.158 21.782 1.00 90.12 346 GLN A C 1
ATOM 2661 O O . GLN A 1 346 ? -25.024 28.076 22.738 1.00 90.12 346 GLN A O 1
ATOM 2666 N N . ASP A 1 347 ? -24.701 28.477 20.563 1.00 88.31 347 ASP A N 1
ATOM 2667 C CA . ASP A 1 347 ? -26.069 28.927 20.278 1.00 88.31 347 ASP A CA 1
ATOM 2668 C C . ASP A 1 347 ? -26.725 28.220 19.077 1.00 88.31 347 ASP A C 1
ATOM 2670 O O . ASP A 1 347 ? -27.825 28.598 18.667 1.00 88.31 347 ASP A O 1
ATOM 2674 N N . MET A 1 348 ? -26.050 27.211 18.511 1.00 89.06 348 MET A N 1
ATOM 2675 C CA . MET A 1 348 ? -26.385 26.494 17.269 1.00 89.06 348 MET A CA 1
ATOM 2676 C C . MET A 1 348 ? -26.442 27.357 15.999 1.00 89.06 348 MET A C 1
ATOM 2678 O O . MET A 1 348 ? -26.780 26.851 14.926 1.00 89.06 348 MET A O 1
ATOM 2682 N N . LYS A 1 349 ? -26.118 28.649 16.081 1.00 88.81 349 LYS A N 1
ATOM 2683 C CA . LYS A 1 349 ? -26.196 29.595 14.960 1.00 88.81 349 LYS A CA 1
ATOM 2684 C C . LYS A 1 349 ? -24.812 29.991 14.482 1.00 88.81 349 LYS A C 1
ATOM 2686 O O . LYS A 1 349 ? -24.556 29.988 13.281 1.00 88.81 349 LYS A O 1
ATOM 2691 N N . HIS A 1 350 ? -23.925 30.308 15.415 1.00 87.56 350 HIS A N 1
ATOM 2692 C CA . HIS A 1 350 ? -22.559 30.713 15.134 1.00 87.56 350 HIS A CA 1
ATOM 2693 C C . HIS A 1 350 ? -21.628 29.535 15.387 1.00 87.56 350 HIS A C 1
ATOM 2695 O O . HIS A 1 350 ? -21.444 29.113 16.528 1.00 87.56 350 HIS A O 1
ATOM 2701 N N . TRP A 1 351 ? -21.067 28.998 14.307 1.00 90.44 351 TRP A N 1
ATOM 2702 C CA . TRP A 1 351 ? -20.163 27.855 14.338 1.00 90.44 351 TRP A CA 1
ATOM 2703 C C . TRP A 1 351 ? -18.724 28.322 14.137 1.00 90.44 351 TRP A C 1
ATOM 2705 O O . TRP A 1 351 ? -18.436 29.048 13.186 1.00 90.44 351 TRP A O 1
ATOM 2715 N N . VAL A 1 352 ? -17.830 27.885 15.018 1.00 89.06 352 VAL A N 1
ATOM 2716 C CA . VAL A 1 352 ? -16.388 28.141 14.952 1.00 89.06 352 VAL A CA 1
ATOM 2717 C C . VAL A 1 352 ? -15.674 26.812 14.754 1.00 89.06 352 VAL A C 1
ATOM 2719 O O . VAL A 1 352 ? -16.011 25.826 15.409 1.00 89.06 352 VAL A O 1
ATOM 2722 N N . GLN A 1 353 ? -14.711 26.775 13.839 1.00 91.56 353 GLN A N 1
ATOM 2723 C CA . GLN A 1 353 ? -13.863 25.605 13.644 1.00 91.56 353 GLN A CA 1
ATOM 2724 C C . GLN A 1 353 ? -12.900 25.489 14.830 1.00 91.56 353 GLN A C 1
ATOM 2726 O O . GLN A 1 353 ? -12.153 26.423 15.111 1.00 91.56 353 GLN A O 1
ATOM 2731 N N . LEU A 1 354 ? -12.969 24.367 15.542 1.00 89.75 354 LEU A N 1
ATOM 2732 C CA . LEU A 1 354 ? -12.119 24.060 16.692 1.00 89.75 354 LEU A CA 1
ATOM 2733 C C . LEU A 1 354 ? -10.849 23.332 16.241 1.00 89.75 354 LEU A C 1
ATOM 2735 O O . LEU A 1 354 ? -9.755 23.721 16.635 1.00 89.75 354 LEU A O 1
ATOM 2739 N N . THR A 1 355 ? -11.006 22.347 15.351 1.00 88.12 355 THR A N 1
ATOM 2740 C CA . THR A 1 355 ? -9.901 21.553 14.797 1.00 88.12 355 THR A CA 1
ATOM 2741 C C . THR A 1 355 ? -10.136 21.275 13.309 1.00 88.12 355 THR A C 1
ATOM 2743 O O . THR A 1 355 ? -11.280 21.171 12.857 1.00 88.12 355 THR A O 1
ATOM 2746 N N . SER A 1 356 ? -9.056 21.141 12.540 1.00 87.56 356 SER A N 1
ATOM 2747 C CA . SER A 1 356 ? -9.070 20.837 11.105 1.00 87.56 356 SER A CA 1
ATOM 2748 C C . SER A 1 356 ? -8.006 19.807 10.732 1.00 87.56 356 SER A C 1
ATOM 2750 O O . SER A 1 356 ? -6.935 19.802 11.338 1.00 87.56 356 SER A O 1
ATOM 2752 N N . GLY A 1 357 ? -8.245 19.025 9.678 1.00 81.19 357 GLY A N 1
ATOM 2753 C CA . GLY A 1 357 ? -7.225 18.157 9.077 1.00 81.19 357 GLY A CA 1
ATOM 2754 C C . GLY A 1 357 ? -6.860 16.924 9.909 1.00 81.19 357 GLY A C 1
ATOM 2755 O O . GLY A 1 357 ? -5.785 16.353 9.709 1.00 81.19 357 GLY A O 1
ATOM 2756 N N . LEU A 1 358 ? -7.733 16.507 10.832 1.00 87.50 358 LEU A N 1
ATOM 2757 C CA . LEU A 1 358 ? -7.538 15.289 11.615 1.00 87.50 358 LEU A CA 1
ATOM 2758 C C . LEU A 1 358 ? -7.610 14.080 10.688 1.00 87.50 358 LEU A C 1
ATOM 2760 O O . LEU A 1 358 ? -8.640 13.845 10.065 1.00 87.50 358 LEU A O 1
ATOM 2764 N N . GLN A 1 359 ? -6.528 13.316 10.597 1.00 88.25 359 GLN A N 1
ATOM 2765 C CA . GLN A 1 359 ? -6.514 12.082 9.816 1.00 88.25 359 GLN A CA 1
ATOM 2766 C C . GLN A 1 359 ? -7.310 10.986 10.536 1.00 88.25 359 GLN A C 1
ATOM 2768 O O . GLN A 1 359 ? -7.316 10.923 11.771 1.00 88.25 359 GLN A O 1
ATOM 2773 N N . ALA A 1 360 ? -7.981 10.124 9.775 1.00 87.31 360 ALA A N 1
ATOM 2774 C CA . ALA A 1 360 ? -8.705 8.989 10.328 1.0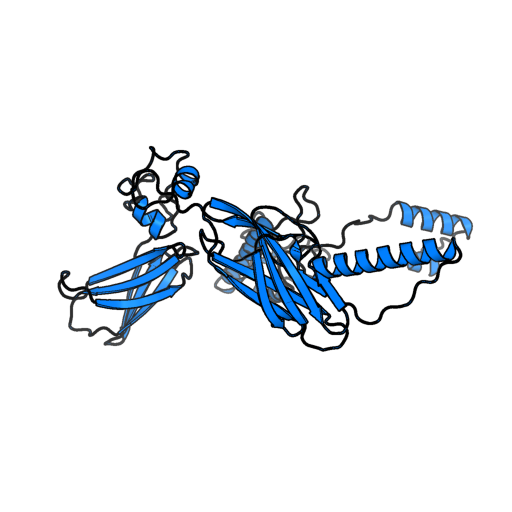0 87.31 360 ALA A CA 1
ATOM 2775 C C . ALA A 1 360 ? -7.793 7.992 11.064 1.00 87.31 360 ALA A C 1
ATOM 2777 O O . ALA A 1 360 ? -6.699 7.651 10.615 1.00 87.31 360 ALA A O 1
ATOM 2778 N N . THR A 1 361 ? -8.295 7.484 12.185 1.00 90.31 361 THR A N 1
ATOM 2779 C CA . THR A 1 361 ? -7.715 6.430 13.022 1.00 90.31 361 THR A CA 1
ATOM 2780 C C . THR A 1 361 ? -8.813 5.407 13.344 1.00 90.31 361 THR A C 1
ATOM 2782 O O . THR A 1 361 ? -9.324 5.373 14.468 1.00 90.31 361 THR A O 1
ATOM 2785 N N . PRO A 1 362 ? -9.240 4.588 12.368 1.00 87.12 362 PRO A N 1
ATOM 2786 C CA . PRO A 1 362 ? -10.293 3.604 12.589 1.00 87.12 362 PRO A CA 1
ATOM 2787 C C . PRO A 1 362 ? -9.903 2.607 13.699 1.00 87.12 362 PRO A C 1
ATOM 2789 O O . PRO A 1 362 ? -8.721 2.304 13.885 1.00 87.12 362 PRO A O 1
ATOM 2792 N N . PRO A 1 363 ? -10.877 2.082 14.465 1.00 91.31 363 PRO A N 1
ATOM 2793 C CA . PRO A 1 363 ? -12.322 2.269 14.286 1.00 91.31 363 PRO A CA 1
ATOM 2794 C C . PRO A 1 363 ? -12.890 3.526 14.975 1.00 91.31 363 PRO A C 1
ATOM 2796 O O . PRO A 1 363 ? -14.085 3.804 14.866 1.00 91.31 363 PRO A O 1
ATOM 2799 N N . VAL A 1 364 ? -12.080 4.262 15.748 1.00 93.75 364 VAL A N 1
ATOM 2800 C CA . VAL A 1 364 ? -12.531 5.399 16.566 1.00 93.75 364 VAL A CA 1
ATOM 2801 C C . VAL A 1 364 ? -11.478 6.500 16.568 1.00 93.75 364 VAL A C 1
ATOM 2803 O O . VAL A 1 364 ? -10.367 6.293 17.054 1.00 93.75 364 VAL A O 1
ATOM 2806 N N . ASN A 1 365 ? -11.865 7.699 16.138 1.00 94.44 365 ASN A N 1
ATOM 2807 C CA . ASN A 1 365 ? -11.072 8.901 16.371 1.00 94.44 365 ASN A CA 1
ATOM 2808 C C . ASN A 1 365 ? -11.425 9.526 17.715 1.00 94.44 365 ASN A C 1
ATOM 2810 O O . ASN A 1 365 ? -12.576 9.499 18.165 1.00 94.44 365 ASN A O 1
ATOM 2814 N N . THR A 1 366 ? -10.420 10.145 18.326 1.00 94.88 366 THR A N 1
ATOM 2815 C CA . THR A 1 366 ? -10.581 10.953 19.530 1.00 94.88 366 THR A CA 1
ATOM 2816 C C . THR A 1 366 ? -9.849 12.272 19.379 1.00 94.88 366 THR A C 1
ATOM 2818 O O . THR A 1 366 ? -8.717 12.267 18.907 1.00 94.88 366 THR A O 1
ATOM 2821 N N . GLU A 1 367 ? -10.456 13.358 19.847 1.00 95.75 367 GLU A N 1
ATOM 2822 C CA . GLU A 1 367 ? -9.818 14.673 19.921 1.00 95.75 367 GLU A CA 1
ATOM 2823 C C . GLU A 1 367 ? -10.090 15.312 21.283 1.00 95.75 367 GLU A C 1
ATOM 2825 O O . GLU A 1 367 ? -11.219 15.259 21.785 1.00 95.75 367 GLU A O 1
ATOM 2830 N N . ASP A 1 368 ? -9.053 15.915 21.864 1.00 94.06 368 ASP A N 1
ATOM 2831 C CA . ASP A 1 368 ? -9.154 16.702 23.090 1.00 94.06 368 ASP A CA 1
ATOM 2832 C C . ASP A 1 368 ? -9.413 18.171 22.738 1.00 94.06 368 ASP A C 1
ATOM 2834 O O . ASP A 1 368 ? -8.665 18.791 21.989 1.00 94.06 368 ASP A O 1
ATOM 2838 N N . LEU A 1 369 ? -10.492 18.723 23.286 1.00 91.12 369 LEU A N 1
ATOM 2839 C CA . LEU A 1 369 ? -10.970 20.077 23.050 1.00 91.12 369 LEU A CA 1
ATOM 2840 C C . LEU A 1 369 ? -10.818 20.909 24.324 1.00 91.12 369 LEU A C 1
ATOM 2842 O O . LEU A 1 369 ? -11.280 20.500 25.394 1.00 91.12 369 LEU A O 1
ATOM 2846 N N . ASP A 1 370 ? -10.240 22.100 24.181 1.00 89.38 370 ASP A N 1
ATOM 2847 C CA . ASP A 1 370 ? -10.124 23.075 25.265 1.00 89.38 370 ASP A CA 1
ATOM 2848 C C . ASP A 1 370 ? -11.386 23.954 25.311 1.00 89.38 370 ASP A C 1
ATOM 2850 O O . ASP A 1 370 ? -11.588 24.842 24.477 1.00 89.38 370 ASP A O 1
ATOM 2854 N N . LEU A 1 371 ? -12.275 23.676 26.264 1.00 84.62 371 LEU A N 1
ATOM 2855 C CA . LEU A 1 371 ? -13.611 24.264 26.369 1.00 84.62 371 LEU A CA 1
ATOM 2856 C C . LEU A 1 371 ? -13.919 24.633 27.818 1.00 84.62 371 LEU A C 1
ATOM 2858 O O . LEU A 1 371 ? -13.780 23.795 28.701 1.00 84.62 371 LEU A O 1
ATOM 2862 N N . ALA A 1 372 ? -14.405 25.855 28.040 1.00 78.62 372 ALA A N 1
ATOM 2863 C CA . ALA A 1 372 ? -14.784 26.324 29.373 1.00 78.62 372 ALA A CA 1
ATOM 2864 C C . ALA A 1 372 ? -15.985 25.548 29.956 1.00 78.62 372 ALA A C 1
ATOM 2866 O O . ALA A 1 372 ? -17.022 25.432 29.295 1.00 78.62 372 ALA A O 1
ATOM 2867 N N . ASP A 1 373 ? -15.865 25.088 31.206 1.00 68.62 373 ASP A N 1
ATOM 2868 C CA . ASP A 1 373 ? -16.855 24.254 31.921 1.00 68.62 373 ASP A CA 1
ATOM 2869 C C . ASP A 1 373 ? -18.241 24.913 32.126 1.00 68.62 373 ASP A C 1
ATOM 2871 O O . ASP A 1 373 ? -19.231 24.231 32.404 1.00 68.62 373 ASP A O 1
ATOM 2875 N N . ASP A 1 374 ? -18.350 26.240 32.028 1.00 68.81 374 ASP A N 1
ATOM 2876 C CA . ASP A 1 374 ? -19.560 27.005 32.361 1.00 68.81 374 ASP A CA 1
ATOM 2877 C C . ASP A 1 374 ? -20.463 27.338 31.158 1.00 68.81 374 ASP A C 1
ATOM 2879 O O . ASP A 1 374 ? -21.503 27.987 31.322 1.00 68.81 374 ASP A O 1
ATOM 2883 N N . ALA A 1 375 ? -20.124 26.850 29.961 1.00 70.50 375 ALA A N 1
ATOM 2884 C CA . ALA A 1 375 ? -20.898 27.071 28.743 1.00 70.50 375 ALA A CA 1
ATOM 2885 C C . ALA A 1 375 ? -21.433 25.764 28.135 1.00 70.50 375 ALA A C 1
ATOM 2887 O O . ALA A 1 375 ? -20.757 24.743 28.066 1.00 70.50 375 ALA A O 1
ATOM 2888 N N . SER A 1 376 ? -22.676 25.802 27.644 1.00 81.88 376 SER A N 1
ATOM 2889 C CA . SER A 1 376 ? -23.216 24.716 26.819 1.00 81.88 376 SER A CA 1
ATOM 2890 C C . SER A 1 376 ? -22.652 24.821 25.405 1.00 81.88 376 SER A C 1
ATOM 2892 O O . SER A 1 376 ? -22.789 25.865 24.768 1.00 81.88 376 SER A O 1
ATOM 2894 N N . TYR A 1 377 ? -22.059 23.735 24.915 1.00 83.06 377 TYR A N 1
ATOM 2895 C CA . TYR A 1 377 ? -21.549 23.635 23.552 1.00 83.06 377 TYR A CA 1
ATOM 2896 C C . TYR A 1 377 ? -22.323 22.588 22.751 1.00 83.06 377 TYR A C 1
ATOM 2898 O O . TYR A 1 377 ? -22.705 21.532 23.253 1.00 83.06 377 TYR A O 1
ATOM 2906 N N . PHE A 1 378 ? -22.514 22.894 21.477 1.00 89.44 378 PHE A N 1
ATOM 2907 C CA . PHE A 1 378 ? -22.961 21.995 20.429 1.00 89.44 378 PHE A CA 1
ATOM 2908 C C . PHE A 1 378 ? -21.775 21.710 19.515 1.00 89.44 378 PHE A C 1
ATOM 2910 O O . PHE A 1 378 ? -21.015 22.625 19.191 1.00 89.44 378 PHE A O 1
ATOM 2917 N N . PHE A 1 379 ? -21.650 20.464 19.068 1.00 89.50 379 PHE A N 1
ATOM 2918 C CA . PHE A 1 379 ? -20.579 20.043 18.172 1.00 89.50 379 PHE A CA 1
ATOM 2919 C C . PHE A 1 379 ? -21.148 19.459 16.892 1.00 89.50 379 PHE A C 1
ATOM 2921 O O . PHE A 1 379 ? -22.187 18.799 16.900 1.00 89.50 379 PHE A O 1
ATOM 2928 N N . ARG A 1 380 ? -20.418 19.665 15.802 1.00 89.44 380 ARG A N 1
ATOM 2929 C CA . ARG A 1 380 ? -20.528 18.858 14.591 1.00 89.44 380 ARG A CA 1
ATOM 2930 C C . ARG A 1 380 ? -19.137 18.348 14.252 1.00 89.44 380 ARG A C 1
ATOM 2932 O O . ARG A 1 380 ? -18.168 19.110 14.297 1.00 89.44 380 ARG A O 1
ATOM 2939 N N . VAL A 1 381 ? -19.061 17.067 13.927 1.00 90.94 381 VAL A N 1
ATOM 2940 C CA . VAL A 1 381 ? -17.871 16.467 13.335 1.00 90.94 381 VAL A CA 1
ATOM 2941 C C . VAL A 1 381 ? -18.177 16.351 11.855 1.00 90.94 381 VAL A C 1
ATOM 2943 O O . VAL A 1 381 ? -19.133 15.684 11.472 1.00 90.94 381 VAL A O 1
ATOM 2946 N N . HIS A 1 382 ? -17.433 17.083 11.042 1.00 89.44 382 HIS A N 1
ATOM 2947 C CA . HIS A 1 382 ? -17.572 17.045 9.601 1.00 89.44 382 HIS A CA 1
ATOM 2948 C C . HIS A 1 382 ? -16.531 16.077 9.062 1.00 89.44 382 HIS A C 1
ATOM 2950 O O . HIS A 1 382 ? -15.333 16.293 9.249 1.00 89.44 382 HIS A O 1
ATOM 2956 N N . ALA A 1 383 ? -17.004 15.006 8.439 1.00 86.50 383 ALA A N 1
ATOM 2957 C CA . ALA A 1 383 ? -16.163 14.125 7.662 1.00 86.50 383 ALA A CA 1
ATOM 2958 C C . ALA A 1 383 ? -15.969 14.717 6.267 1.00 86.50 383 ALA A C 1
ATOM 2960 O O . ALA A 1 383 ? -16.927 15.130 5.612 1.00 86.50 383 ALA A O 1
ATOM 2961 N N . GLN A 1 384 ? -14.722 14.780 5.837 1.00 78.06 384 GLN A N 1
ATOM 2962 C CA . GLN A 1 384 ? -14.354 15.051 4.464 1.00 78.06 384 GLN A CA 1
ATOM 2963 C C . GLN A 1 384 ? -13.592 13.837 3.979 1.00 78.06 384 GLN A C 1
ATOM 2965 O O . GLN A 1 384 ? -12.462 13.582 4.413 1.00 78.06 384 GLN A O 1
ATOM 2970 N N . HIS A 1 385 ? -14.228 13.085 3.090 1.00 70.44 385 HIS A N 1
ATOM 2971 C CA . HIS A 1 385 ? -13.547 12.048 2.349 1.00 70.44 385 HIS A CA 1
ATOM 2972 C C . HIS A 1 385 ? -12.302 12.669 1.713 1.00 70.44 385 HIS A C 1
ATOM 2974 O O . HIS A 1 385 ? -12.404 13.709 1.059 1.00 70.44 385 HIS A O 1
ATOM 2980 N N . ALA A 1 386 ? -11.128 12.062 1.901 1.00 55.84 386 ALA A N 1
ATOM 2981 C CA . ALA A 1 386 ? -9.850 12.609 1.428 1.00 55.84 386 ALA A CA 1
ATOM 2982 C C . ALA A 1 386 ? -9.726 12.637 -0.117 1.00 55.84 386 ALA A C 1
ATOM 2984 O O . ALA A 1 386 ? -8.646 12.836 -0.657 1.00 55.84 386 ALA A O 1
ATOM 2985 N N . GLU A 1 387 ? -10.840 12.416 -0.816 1.00 48.44 387 GLU A N 1
ATOM 2986 C CA . GLU A 1 387 ? -11.015 12.342 -2.265 1.00 48.44 387 GLU A CA 1
ATOM 2987 C C . GLU A 1 387 ? -11.616 13.642 -2.850 1.00 48.44 387 GLU A C 1
ATOM 2989 O O . GLU A 1 387 ? -12.059 13.637 -3.999 1.00 48.44 387 GLU A O 1
ATOM 2994 N N . ARG A 1 388 ? -11.644 14.747 -2.080 1.00 36.88 388 ARG A N 1
ATOM 2995 C CA . ARG A 1 388 ? -12.122 16.077 -2.510 1.00 36.88 388 ARG A CA 1
ATOM 2996 C C . ARG A 1 388 ? -11.039 17.148 -2.553 1.00 36.88 388 ARG A C 1
ATOM 2998 O O . ARG A 1 388 ? -10.223 17.206 -1.607 1.00 36.88 388 ARG A O 1
#

Organism: NCBI:txid2748318

Radius of gyration: 28.61 Å; chains: 1; bounding box: 67×82×66 Å

Secondary structure (DSSP, 8-state):
-HHHHHT-BTTB---HHHHHHHHHHHHHHS--------S--SSTTSS-SS-HHHHHHHHHHH---TT--TTT-----SSSGGG-GGGTT--THHHHHHHHHHHHHHHHHHHS--TTSTT-----HHHHHHHHHHHHHHHHHHHHHHHHHTT----------EEEE---BS--SSEEEEEEEEEE-SSS--EEEEEEEESS--TT-GGGSSEEEEEEEE-SEEEEEEEE-PPTT-EEEEEEEEEETTEEEE-SS-EEEEPPP---SS-SSS-HHHHHHHTSSTTS--TT--SSSSSS-HHHHHHHT--TT-TT----EEEEEEEETTEEEEEEE--TTEEEEEEEESSSSS-EEEEEEEEP-TTEEEEEEE--TTS--EEEEEEEETT-

pLDDT: mean 82.2, std 11.55, range [36.88, 97.69]

Sequence (388 aa):
MIETIRSGHHGVSLSGSDFERLATWVDLNAPYYGRYTSNFPGNESGRSPLTDGELNTLISLTGVNVKNIKGLGEQVSFDRPASSPCLSGVTGDAYDQALALIQAGKSRLESVTRSDMAEYVMSAGIDLWREEKYQHRRQRETMNRAAMAGDGLVYDYQGLLAIAQYAPEGVDGISSRIQGSVLYSGNDEEVDIILVWGSQDMGDDLNAWENNTAIGSQPVGDFDYLLGGLTPGQPLYYRIFASNSDGNTNTHTSGSFETRSLIDLDADGMSDSWERSFFGGLDICHANSDWDGDGQSDAQEYHSGTDPSDPNSSMRVIAFQSIASDQHRLSWKSEEKVSYEIWGSQDMKHWVQLTSGLQATPPVNTEDLDLADDASYFFRVHAQHAER